Protein AF-0000000078663679 (afdb_homodimer)

Foldseek 3Di:
DAAAEEEEEALWPPDDVNVLLQCLLPVVPNHHYAAYAHDCAQVRLLVRCVVSPHDSCRSDNDLVRNLVVLVPDPRRGQAYEYEDFQACQLVNLLSRLVSLHEYEYEPQNHQALVSLVVSVVSCVVSVHHFFYCLLLCLQLVLVQLQVCLVVQVQHAWAEKEKEWDAAQVQAPQDDDVRVQLQDCVGNHQARQCRPCVLSRQLSRCLNNVWAWWKKQKAFDPDYPPRPHTQWIWMWTATPVGHIYIYTTHHNDPPHHGWIKMWIHHPFWIWIATQVPRQWIWIGGPVGDIDIHGQQDPVGDPRSVVLGDDHTPDDDHSSSSSSSLSVQSSCVSVPHHDPSGHGSVSSSLSNLVRVCRSVCNVVVHGMDTSDD/DAAAEEEEEALWPPDPVNVLLQCLLPVVPNHHYAAYAHDCALVRLLVRCVVSPHDSCRSDNDLVCNLVVLVPDPRRGQAYEYEDFQACQLVNLLSRLVSLHEYEYEPQNHQALVSLVVSVVSCVVSVHHFFYCLLLCLQLVLVQLQVCLVVQVQHAWAEKEKEWDAAQVQAPQDDDVRVQLQDCVGNHQARQCRPCVLSRQLSRCLNNVWAWWKKQKAFDPDYPPRPHTQWIWMWTATPVGHIYIYTTHHNDPPHHGWIKMWIHHPFWIWIATQVPRQWIWIGGPVGDIDIDGQQDPVGDPRSVVLGDDHTPDDDHSSSSSSSLSVQSSCVSVPHHDPSGHGSVSSSLSSLVRVCRSVCNVVVHGMDTSDD

Radius of gyration: 29.5 Å; Cα contacts (8 Å, |Δi|>4): 1845; chains: 2; bounding box: 49×98×61 Å

Structure (mmCIF, N/CA/C/O backbone):
data_AF-0000000078663679-model_v1
#
loop_
_entity.id
_entity.type
_entity.pdbx_description
1 polymer 'Oxidoreductase-like protein'
#
loop_
_atom_site.group_PDB
_atom_site.id
_atom_site.type_symbol
_atom_site.label_atom_id
_atom_site.label_alt_id
_atom_site.label_comp_id
_atom_site.label_asym_id
_atom_site.label_entity_id
_atom_site.label_seq_id
_atom_site.pdbx_PDB_ins_code
_atom_site.Cartn_x
_atom_site.Cartn_y
_atom_site.Cartn_z
_atom_site.occupancy
_atom_site.B_iso_or_equiv
_atom_site.auth_seq_id
_atom_site.auth_comp_id
_atom_site.auth_asym_id
_atom_site.auth_atom_id
_atom_site.pdbx_PDB_model_num
ATOM 1 N N . MET A 1 1 ? 13.672 34.188 28.75 1 79.25 1 MET A N 1
ATOM 2 C CA . MET A 1 1 ? 12.75 34.75 27.781 1 79.25 1 MET A CA 1
ATOM 3 C C . MET A 1 1 ? 11.305 34.469 28.172 1 79.25 1 MET A C 1
ATOM 5 O O . MET A 1 1 ? 11.008 33.406 28.719 1 79.25 1 MET A O 1
ATOM 9 N N . ARG A 1 2 ? 10.383 35.438 28 1 92.25 2 ARG A N 1
ATOM 10 C CA . ARG A 1 2 ? 8.992 35.219 28.391 1 92.25 2 ARG A CA 1
ATOM 11 C C . ARG A 1 2 ? 8.305 34.281 27.422 1 92.25 2 ARG A C 1
ATOM 13 O O . ARG A 1 2 ? 8.734 34.125 26.266 1 92.25 2 ARG A O 1
ATOM 20 N N . ARG A 1 3 ? 7.293 33.688 27.906 1 95.5 3 ARG A N 1
ATOM 21 C CA . ARG A 1 3 ? 6.457 32.875 27.047 1 95.5 3 ARG A CA 1
ATOM 22 C C . ARG A 1 3 ? 5.727 33.719 26.016 1 95.5 3 ARG A C 1
ATOM 24 O O . ARG A 1 3 ? 5.293 34.812 26.328 1 95.5 3 ARG A O 1
ATOM 31 N N . LEU A 1 4 ? 5.668 33.156 24.859 1 98.62 4 LEU A N 1
ATOM 32 C CA . LEU A 1 4 ? 4.82 33.781 23.875 1 98.62 4 LEU A CA 1
ATOM 33 C C . LEU A 1 4 ? 3.346 33.594 24.203 1 98.62 4 LEU A C 1
ATOM 35 O O . LEU A 1 4 ? 2.934 32.531 24.641 1 98.62 4 LEU A O 1
ATOM 39 N N . ARG A 1 5 ? 2.611 34.688 24.078 1 98.75 5 ARG A N 1
ATOM 40 C CA . ARG A 1 5 ? 1.174 34.656 24.328 1 98.75 5 ARG A CA 1
ATOM 41 C C . ARG A 1 5 ? 0.398 34.375 23.047 1 98.75 5 ARG A C 1
ATOM 43 O O . ARG A 1 5 ? 0.484 35.156 22.094 1 98.75 5 ARG A O 1
ATOM 50 N N . MET A 1 6 ? -0.353 33.312 23.047 1 98.81 6 MET A N 1
ATOM 51 C CA . MET A 1 6 ? -1.062 32.844 21.859 1 98.81 6 MET A CA 1
ATOM 52 C C . MET A 1 6 ? -2.551 33.156 21.953 1 98.81 6 MET A C 1
ATOM 54 O O . MET A 1 6 ? -3.162 33 23.016 1 98.81 6 MET A O 1
ATOM 58 N N . GLY A 1 7 ? -3.068 33.75 20.938 1 98.81 7 GLY A N 1
ATOM 59 C CA . GLY A 1 7 ? -4.504 33.719 20.703 1 98.81 7 GLY A CA 1
ATOM 60 C C . GLY A 1 7 ? -4.953 32.625 19.797 1 98.81 7 GLY A C 1
ATOM 61 O O . GLY A 1 7 ? -4.23 32.219 18.875 1 98.81 7 GLY A O 1
ATOM 62 N N . MET A 1 8 ? -6.16 32.125 20 1 98.69 8 MET A N 1
ATOM 63 C CA . MET A 1 8 ? -6.66 31.016 19.188 1 98.69 8 MET A CA 1
ATOM 64 C C . MET A 1 8 ? -8.016 31.359 18.578 1 98.69 8 MET A C 1
ATOM 66 O O . MET A 1 8 ? -8.875 31.938 19.25 1 98.69 8 MET A O 1
ATOM 70 N N . ILE A 1 9 ? -8.156 31.172 17.328 1 98.56 9 ILE A N 1
ATOM 71 C CA . ILE A 1 9 ? -9.43 31.297 16.609 1 98.56 9 ILE A CA 1
ATOM 72 C C . ILE A 1 9 ? -9.984 29.922 16.297 1 98.56 9 ILE A C 1
ATOM 74 O O . ILE A 1 9 ? -9.367 29.141 15.555 1 98.56 9 ILE A O 1
ATOM 78 N N . GLY A 1 10 ? -11.125 29.656 16.797 1 97.25 10 GLY A N 1
ATOM 79 C CA . GLY A 1 10 ? -11.688 28.328 16.734 1 97.25 10 GLY A CA 1
ATOM 80 C C . GLY A 1 10 ? -11.352 27.484 17.953 1 97.25 10 GLY A C 1
ATOM 81 O O . GLY A 1 10 ? -10.938 28.016 18.984 1 97.25 10 GLY A O 1
ATOM 82 N N . GLY A 1 11 ? -11.703 26.141 17.938 1 94.75 11 GLY A N 1
ATOM 83 C CA . GLY A 1 11 ? -11.352 25.219 19 1 94.75 11 GLY A CA 1
ATOM 84 C C . GLY A 1 11 ? -12.367 25.203 20.141 1 94.75 11 GLY A C 1
ATOM 85 O O . GLY A 1 11 ? -12.031 24.859 21.266 1 94.75 11 GLY A O 1
ATOM 86 N N . GLY A 1 12 ? -13.531 25.625 19.891 1 92.88 12 GLY A N 1
ATOM 87 C CA . GLY A 1 12 ? -14.562 25.672 20.906 1 92.88 12 GLY A CA 1
ATOM 88 C C . GLY A 1 12 ? -15.055 24.297 21.312 1 92.88 12 GLY A C 1
ATOM 89 O O . GLY A 1 12 ? -14.43 23.281 20.984 1 92.88 12 GLY A O 1
ATOM 90 N N . PRO A 1 13 ? -16.125 24.297 22.141 1 88.88 13 PRO A N 1
ATOM 91 C CA . PRO A 1 13 ? -16.641 23.031 22.656 1 88.88 13 PRO A CA 1
ATOM 92 C C . PRO A 1 13 ? -16.969 22.031 21.562 1 88.88 13 PRO A C 1
ATOM 94 O O . PRO A 1 13 ? -17.609 22.375 20.562 1 88.88 13 PRO A O 1
ATOM 97 N N . GLY A 1 14 ? -16.453 20.844 21.75 1 85.44 14 GLY A N 1
ATOM 98 C CA . GLY A 1 14 ? -16.719 19.781 20.797 1 85.44 14 GLY A CA 1
ATOM 99 C C . GLY A 1 14 ? -15.641 19.641 19.75 1 85.44 14 GLY A C 1
ATOM 100 O O . GLY A 1 14 ? -15.602 18.641 19.031 1 85.44 14 GLY A O 1
ATOM 101 N N . ALA A 1 15 ? -14.828 20.625 19.672 1 87.88 15 ALA A N 1
ATOM 102 C CA . ALA A 1 15 ? -13.75 20.547 18.688 1 87.88 15 ALA A CA 1
ATOM 103 C C . ALA A 1 15 ? -12.656 19.594 19.141 1 87.88 15 ALA A C 1
ATOM 105 O O . ALA A 1 15 ? -12.258 19.594 20.312 1 87.88 15 ALA A O 1
ATOM 106 N N . PHE A 1 16 ? -12.25 18.75 18.25 1 87 16 PHE A N 1
ATOM 107 C CA . PHE A 1 16 ? -11.148 17.828 18.516 1 87 16 PHE A CA 1
ATOM 108 C C . PHE A 1 16 ? -9.812 18.562 18.422 1 87 16 PHE A C 1
ATOM 110 O O . PHE A 1 16 ? -8.945 18.391 19.281 1 87 16 PHE A O 1
ATOM 117 N N . ILE A 1 17 ? -9.68 19.359 17.469 1 92.69 17 ILE A N 1
ATOM 118 C CA . ILE A 1 17 ? -8.367 19.859 17.078 1 92.69 17 ILE A CA 1
ATOM 119 C C . ILE A 1 17 ? -7.961 21.016 18 1 92.69 17 ILE A C 1
ATOM 121 O O . ILE A 1 17 ? -6.77 21.266 18.203 1 92.69 17 ILE A O 1
ATOM 125 N N . GLY A 1 18 ? -8.922 21.797 18.547 1 94.19 18 GLY A N 1
ATOM 126 C CA . GLY A 1 18 ? -8.609 22.906 19.438 1 94.19 18 GLY A CA 1
ATOM 127 C C . GLY A 1 18 ? -7.73 22.5 20.609 1 94.19 18 GLY A C 1
ATOM 128 O O . GLY A 1 18 ? -6.602 22.969 20.75 1 94.19 18 GLY A O 1
ATOM 129 N N . PRO A 1 19 ? -8.242 21.562 21.422 1 94.31 19 PRO A N 1
ATOM 130 C CA . PRO A 1 19 ? -7.434 21.062 22.531 1 94.31 19 PRO A CA 1
ATOM 131 C C . PRO A 1 19 ? -6.078 20.516 22.078 1 94.31 19 PRO A C 1
ATOM 133 O O . PRO A 1 19 ? -5.074 20.688 22.766 1 94.31 19 PRO A O 1
ATOM 136 N N . VAL A 1 20 ? -6.02 19.844 20.938 1 95.94 20 VAL A N 1
ATOM 137 C CA . VAL A 1 20 ? -4.77 19.281 20.438 1 95.94 20 VAL A CA 1
ATOM 138 C C . VAL A 1 20 ? -3.75 20.406 20.234 1 95.94 20 VAL A C 1
ATOM 140 O O . VAL A 1 20 ? -2.602 20.297 20.656 1 95.94 20 VAL A O 1
ATOM 143 N N . HIS A 1 21 ? -4.199 21.469 19.562 1 97.56 21 HIS A N 1
ATOM 144 C CA . HIS A 1 21 ? -3.312 22.609 19.328 1 97.56 21 HIS A CA 1
ATOM 145 C C . HIS A 1 21 ? -2.908 23.266 20.641 1 97.56 21 HIS A C 1
ATOM 147 O O . HIS A 1 21 ? -1.757 23.672 20.812 1 97.56 21 HIS A O 1
ATOM 153 N N . ARG A 1 22 ? -3.791 23.391 21.578 1 96.94 22 ARG A N 1
ATOM 154 C CA . ARG A 1 22 ? -3.471 23.969 22.891 1 96.94 22 ARG A CA 1
ATOM 155 C C . ARG A 1 22 ? -2.428 23.125 23.609 1 96.94 22 ARG A C 1
ATOM 157 O O . ARG A 1 22 ? -1.418 23.656 24.094 1 96.94 22 ARG A O 1
ATOM 164 N N . PHE A 1 23 ? -2.699 21.781 23.719 1 96.25 23 PHE A N 1
ATOM 165 C CA . PHE A 1 23 ? -1.737 20.875 24.344 1 96.25 23 PHE A CA 1
ATOM 166 C C . PHE A 1 23 ? -0.349 21.062 23.75 1 96.25 23 PHE A C 1
ATOM 168 O O . PHE A 1 23 ? 0.631 21.234 24.484 1 96.25 23 PHE A O 1
ATOM 175 N N . ALA A 1 24 ? -0.353 21.062 22.469 1 97.5 24 ALA A N 1
ATOM 176 C CA . ALA A 1 24 ? 0.906 21.109 21.734 1 97.5 24 ALA A CA 1
ATOM 177 C C . ALA A 1 24 ? 1.633 22.438 21.969 1 97.5 24 ALA A C 1
ATOM 179 O O . ALA A 1 24 ? 2.834 22.453 22.25 1 97.5 24 ALA A O 1
ATOM 180 N N . ALA A 1 25 ? 0.908 23.5 21.875 1 98 25 ALA A N 1
ATOM 181 C CA . ALA A 1 25 ? 1.492 24.828 22.031 1 98 25 ALA A CA 1
ATOM 182 C C . ALA A 1 25 ? 2.113 25 23.406 1 98 25 ALA A C 1
ATOM 184 O O . ALA A 1 25 ? 3.145 25.672 23.547 1 98 25 ALA A O 1
ATOM 185 N N . GLU A 1 26 ? 1.559 24.375 24.391 1 98 26 GLU A N 1
ATOM 186 C CA . GLU A 1 26 ? 1.964 24.656 25.766 1 98 26 GLU A CA 1
ATOM 187 C C . GLU A 1 26 ? 2.922 23.594 26.281 1 98 26 GLU A C 1
ATOM 189 O O . GLU A 1 26 ? 3.475 23.719 27.375 1 98 26 GLU A O 1
ATOM 194 N N . LEU A 1 27 ? 3.117 22.609 25.5 1 96.94 27 LEU A N 1
ATOM 195 C CA . LEU A 1 27 ? 3.836 21.438 25.969 1 96.94 27 LEU A CA 1
ATOM 196 C C . LEU A 1 27 ? 5.23 21.812 26.469 1 96.94 27 LEU A C 1
ATOM 198 O O . LEU A 1 27 ? 5.684 21.312 27.5 1 96.94 27 LEU A O 1
ATOM 202 N N . ASP A 1 28 ? 5.918 22.688 25.797 1 96.38 28 ASP A N 1
ATOM 203 C CA . ASP A 1 28 ? 7.309 23 26.094 1 96.38 28 ASP A CA 1
ATOM 204 C C . ASP A 1 28 ? 7.406 24.266 26.938 1 96.38 28 ASP A C 1
ATOM 206 O O . ASP A 1 28 ? 8.5 24.797 27.156 1 96.38 28 ASP A O 1
ATOM 210 N N . ARG A 1 29 ? 6.34 24.844 27.312 1 96.19 29 ARG A N 1
ATOM 211 C CA . ARG A 1 29 ? 6.215 26.016 28.172 1 96.19 29 ARG A CA 1
ATOM 212 C C . ARG A 1 29 ? 6.84 27.234 27.5 1 96.19 29 ARG A C 1
ATOM 214 O O . ARG A 1 29 ? 7.34 28.141 28.188 1 96.19 29 ARG A O 1
ATOM 221 N N . GLU A 1 30 ? 6.902 27.234 26.188 1 96 30 GLU A N 1
ATOM 222 C CA . GLU A 1 30 ? 7.355 28.406 25.422 1 96 30 GLU A CA 1
ATOM 223 C C . GLU A 1 30 ? 6.18 29.281 25.016 1 96 30 GLU A C 1
ATOM 225 O O . GLU A 1 30 ? 6.367 30.453 24.688 1 96 30 GLU A O 1
ATOM 230 N N . ILE A 1 31 ? 5.059 28.719 24.969 1 98.5 31 ILE A N 1
ATOM 231 C CA . ILE A 1 31 ? 3.838 29.375 24.516 1 98.5 31 ILE A CA 1
ATOM 232 C C . ILE A 1 31 ? 2.73 29.188 25.547 1 98.5 31 ILE A C 1
ATOM 234 O O . ILE A 1 31 ? 2.648 28.125 26.188 1 98.5 31 ILE A O 1
ATOM 238 N N . GLU A 1 32 ? 1.946 30.109 25.719 1 98.19 32 GLU A N 1
ATOM 239 C CA . GLU A 1 32 ? 0.753 30 26.562 1 98.19 32 GLU A CA 1
ATOM 240 C C . GLU A 1 32 ? -0.474 30.562 25.844 1 98.19 32 GLU A C 1
ATOM 242 O O . GLU A 1 32 ? -0.422 31.656 25.281 1 98.19 32 GLU A O 1
ATOM 247 N N . LEU A 1 33 ? -1.533 29.812 25.859 1 98.56 33 LEU A N 1
ATOM 248 C CA . LEU A 1 33 ? -2.809 30.312 25.359 1 98.56 33 LEU A CA 1
ATOM 249 C C . LEU A 1 33 ? -3.416 31.312 26.344 1 98.56 33 LEU A C 1
ATOM 251 O O . LEU A 1 33 ? -3.688 30.969 27.5 1 98.56 33 LEU A O 1
ATOM 255 N N . VAL A 1 34 ? -3.713 32.562 25.875 1 98.56 34 VAL A N 1
ATOM 256 C CA . VAL A 1 34 ? -4.164 33.531 26.859 1 98.56 34 VAL A CA 1
ATOM 257 C C . VAL A 1 34 ? -5.477 34.156 26.391 1 98.56 34 VAL A C 1
ATOM 259 O O . VAL A 1 34 ? -6.168 34.812 27.172 1 98.56 34 VAL A O 1
ATOM 262 N N . ALA A 1 35 ? -5.816 34 25.094 1 98.75 35 ALA A N 1
ATOM 263 C CA . ALA A 1 35 ? -7 34.656 24.531 1 98.75 35 ALA A CA 1
ATOM 264 C C . ALA A 1 35 ? -7.555 33.844 23.359 1 98.75 35 ALA A C 1
ATOM 266 O O . ALA A 1 35 ? -6.867 33 22.797 1 98.75 35 ALA A O 1
ATOM 267 N N . GLY A 1 36 ? -8.82 34.188 22.953 1 98.5 36 GLY A N 1
ATOM 268 C CA . GLY A 1 36 ? -9.312 33.531 21.766 1 98.5 36 GLY A CA 1
ATOM 269 C C . GLY A 1 36 ? -10.734 33.938 21.406 1 98.5 36 GLY A C 1
ATOM 270 O O . GLY A 1 36 ? -11.414 34.625 22.188 1 98.5 36 GLY A O 1
ATOM 271 N N . VAL A 1 37 ? -11.117 33.688 20.203 1 98.56 37 VAL A N 1
ATOM 272 C CA . VAL A 1 37 ? -12.477 33.562 19.688 1 98.56 37 VAL A CA 1
ATOM 273 C C . VAL A 1 37 ? -12.75 32.125 19.328 1 98.56 37 VAL A C 1
ATOM 275 O O . VAL A 1 37 ? -12.516 31.688 18.188 1 98.56 37 VAL A O 1
ATOM 278 N N . PHE A 1 38 ? -13.328 31.422 20.234 1 97.75 38 PHE A N 1
ATOM 279 C CA . PHE A 1 38 ? -13.336 29.953 20.156 1 97.75 38 PHE A CA 1
ATOM 280 C C . PHE A 1 38 ? -14.555 29.469 19.375 1 97.75 38 PHE A C 1
ATOM 282 O O . PHE A 1 38 ? -14.617 28.297 19 1 97.75 38 PHE A O 1
ATOM 289 N N . SER A 1 39 ? -15.531 30.344 19.234 1 95.44 39 SER A N 1
ATOM 290 C CA . SER A 1 39 ? -16.75 30.062 18.484 1 95.44 39 SER A CA 1
ATOM 291 C C . SER A 1 39 ? -17.375 31.344 17.938 1 95.44 39 SER A C 1
ATOM 293 O O . SER A 1 39 ? -17.078 32.438 18.422 1 95.44 39 SER A O 1
ATOM 295 N N . SER A 1 40 ? -18.156 31.141 16.875 1 92.5 40 SER A N 1
ATOM 296 C CA . SER A 1 40 ? -18.922 32.281 16.359 1 92.5 40 SER A CA 1
ATOM 297 C C . SER A 1 40 ? -20.031 32.688 17.328 1 92.5 40 SER A C 1
ATOM 299 O O . SER A 1 40 ? -20.531 33.812 17.266 1 92.5 40 SER A O 1
ATOM 301 N N . ASP A 1 41 ? -20.422 31.75 18.141 1 95.31 41 ASP A N 1
ATOM 302 C CA . ASP A 1 41 ? -21.375 32.031 19.203 1 95.31 41 ASP A CA 1
ATOM 303 C C . ASP A 1 41 ? -20.672 32.531 20.469 1 95.31 41 ASP A C 1
ATOM 305 O O . ASP A 1 41 ? -19.828 31.812 21.031 1 95.31 41 ASP A O 1
ATOM 309 N N . ALA A 1 42 ? -21.078 33.688 20.938 1 96.19 42 ALA A N 1
ATOM 310 C CA . ALA A 1 42 ? -20.375 34.312 22.047 1 96.19 42 ALA A CA 1
ATOM 311 C C . ALA A 1 42 ? -20.438 33.469 23.297 1 96.19 42 ALA A C 1
ATOM 313 O O . ALA A 1 42 ? -19.469 33.406 24.062 1 96.19 42 ALA A O 1
ATOM 314 N N . GLY A 1 43 ? -21.625 32.938 23.531 1 96.62 43 GLY A N 1
ATOM 315 C CA . GLY A 1 43 ? -21.75 32.094 24.688 1 96.62 43 GLY A CA 1
ATOM 316 C C . GLY A 1 43 ? -20.859 30.859 24.641 1 96.62 43 GLY A C 1
ATOM 317 O O . GLY A 1 43 ? -20.234 30.5 25.641 1 96.62 43 GLY A O 1
ATOM 318 N N . ARG A 1 44 ? -20.781 30.266 23.547 1 95.19 44 ARG A N 1
ATOM 319 C CA . ARG A 1 44 ? -19.922 29.094 23.344 1 95.19 44 ARG A CA 1
ATOM 320 C C . ARG A 1 44 ? -18.453 29.484 23.453 1 95.19 44 ARG A C 1
ATOM 322 O O . ARG A 1 44 ? -17.641 28.703 23.953 1 95.19 44 ARG A O 1
ATOM 329 N N . SER A 1 45 ? -18.125 30.625 22.906 1 97.12 45 SER A N 1
ATOM 330 C CA . SER A 1 45 ? -16.75 31.109 23.031 1 97.12 45 SER A CA 1
ATOM 331 C C . SER A 1 45 ? -16.359 31.297 24.5 1 97.12 45 SER A C 1
ATOM 333 O O . SER A 1 45 ? -15.258 30.922 24.906 1 97.12 45 SER A O 1
ATOM 335 N N . ALA A 1 46 ? -17.25 31.859 25.25 1 97.25 46 ALA A N 1
ATOM 336 C CA . ALA A 1 46 ? -17.016 32.062 26.688 1 97.25 46 ALA A CA 1
ATOM 337 C C . ALA A 1 46 ? -16.828 30.719 27.391 1 97.25 46 ALA A C 1
ATOM 339 O O . ALA A 1 46 ? -15.953 30.578 28.25 1 97.25 46 ALA A O 1
ATOM 340 N N . ALA A 1 47 ? -17.656 29.828 27.062 1 96.69 47 ALA A N 1
ATOM 341 C CA . ALA A 1 47 ? -17.578 28.5 27.656 1 96.69 47 ALA A CA 1
ATOM 342 C C . ALA A 1 47 ? -16.25 27.844 27.344 1 96.69 47 ALA A C 1
ATOM 344 O O . ALA A 1 47 ? -15.664 27.172 28.203 1 96.69 47 ALA A O 1
ATOM 345 N N . ALA A 1 48 ? -15.828 28.016 26.125 1 96.06 48 ALA A N 1
ATOM 346 C CA . ALA A 1 48 ? -14.531 27.469 25.734 1 96.06 48 ALA A CA 1
ATOM 347 C C . ALA A 1 48 ? -13.398 28.109 26.531 1 96.06 48 ALA A C 1
ATOM 349 O O . ALA A 1 48 ? -12.469 27.422 26.969 1 96.06 48 ALA A O 1
ATOM 350 N N . GLY A 1 49 ? -13.477 29.406 26.672 1 96.75 49 GLY A N 1
ATOM 351 C CA . GLY A 1 49 ? -12.484 30.094 27.484 1 96.75 49 GLY A CA 1
ATOM 352 C C . GLY A 1 49 ? -12.383 29.547 28.906 1 96.75 49 GLY A C 1
ATOM 353 O O . GLY A 1 49 ? -11.289 29.391 29.438 1 96.75 49 GLY A O 1
ATOM 354 N N . GLU A 1 50 ? -13.5 29.266 29.484 1 96.44 50 GLU A N 1
ATOM 355 C CA . GLU A 1 50 ? -13.531 28.672 30.812 1 96.44 50 GLU A CA 1
ATOM 356 C C . GLU A 1 50 ? -12.852 27.297 30.828 1 96.44 50 GLU A C 1
ATOM 358 O O . GLU A 1 50 ? -12.094 26.984 31.734 1 96.44 50 GLU A O 1
ATOM 363 N N . SER A 1 51 ? -13.188 26.578 29.859 1 95.38 51 SER A N 1
ATOM 364 C CA . SER A 1 51 ? -12.617 25.234 29.766 1 95.38 51 SER A CA 1
ATOM 365 C C . SER A 1 51 ? -11.109 25.281 29.578 1 95.38 51 SER A C 1
ATOM 367 O O . SER A 1 51 ? -10.391 24.406 30.047 1 95.38 51 SER A O 1
ATOM 369 N N . TYR A 1 52 ? -10.633 26.281 28.844 1 96.5 52 TYR A N 1
ATOM 370 C CA . TYR A 1 52 ? -9.203 26.453 28.609 1 96.5 52 TYR A CA 1
ATOM 371 C C . TYR A 1 52 ? -8.547 27.156 29.797 1 96.5 52 TYR A C 1
ATOM 373 O O . TYR A 1 52 ? -7.324 27.328 29.828 1 96.5 52 TYR A O 1
ATOM 381 N N . ARG A 1 53 ? -9.367 27.625 30.75 1 96.44 53 ARG A N 1
ATOM 382 C CA . ARG A 1 53 ? -8.922 28.266 31.984 1 96.44 53 ARG A CA 1
ATOM 383 C C . ARG A 1 53 ? -8.125 29.531 31.688 1 96.44 53 ARG A C 1
ATOM 385 O O . ARG A 1 53 ? -7.074 29.766 32.281 1 96.44 53 ARG A O 1
ATOM 392 N N . ILE A 1 54 ? -8.586 30.297 30.75 1 96.75 54 ILE A N 1
ATOM 393 C CA . ILE A 1 54 ? -7.984 31.594 30.516 1 96.75 54 ILE A CA 1
ATOM 394 C C . ILE A 1 54 ? -8.859 32.688 31.141 1 96.75 54 ILE A C 1
ATOM 396 O O . ILE A 1 54 ? -9.961 32.406 31.609 1 96.75 54 ILE A O 1
ATOM 400 N N . ASP A 1 55 ? -8.336 33.875 31.297 1 97.25 55 ASP A N 1
ATOM 401 C CA . ASP A 1 55 ? -9.109 35.031 31.781 1 97.25 55 ASP A CA 1
ATOM 402 C C . ASP A 1 55 ? -10.391 35.188 30.984 1 97.25 55 ASP A C 1
ATOM 404 O O . ASP A 1 55 ? -10.359 35.312 29.75 1 97.25 55 ASP A O 1
ATOM 408 N N . SER A 1 56 ? -11.508 35.219 31.641 1 96.88 56 SER A N 1
ATOM 409 C CA . SER A 1 56 ? -12.812 35.312 30.984 1 96.88 56 SER A CA 1
ATOM 410 C C . SER A 1 56 ? -12.914 36.531 30.109 1 96.88 56 SER A C 1
ATOM 412 O O . SER A 1 56 ? -13.625 36.531 29.094 1 96.88 56 SER A O 1
ATOM 414 N N . ALA A 1 57 ? -12.195 37.562 30.453 1 97.12 57 ALA A N 1
ATOM 415 C CA . ALA A 1 57 ? -12.227 38.781 29.672 1 97.12 57 ALA A CA 1
ATOM 416 C C . ALA A 1 57 ? -11.516 38.625 28.328 1 97.12 57 ALA A C 1
ATOM 418 O O . ALA A 1 57 ? -11.648 39.469 27.438 1 97.12 57 ALA A O 1
ATOM 419 N N . ARG A 1 58 ? -10.812 37.5 28.172 1 98.31 58 ARG A N 1
ATOM 420 C CA . ARG A 1 58 ? -10.008 37.312 26.969 1 98.31 58 ARG A CA 1
ATOM 421 C C . ARG A 1 58 ? -10.594 36.188 26.094 1 98.31 58 ARG A C 1
ATOM 423 O O . ARG A 1 58 ? -9.953 35.75 25.125 1 98.31 58 ARG A O 1
ATOM 430 N N . ALA A 1 59 ? -11.766 35.688 26.547 1 98.31 59 ALA A N 1
ATOM 431 C CA . ALA A 1 59 ? -12.617 34.906 25.656 1 98.31 59 ALA A CA 1
ATOM 432 C C . ALA A 1 59 ? -13.57 35.812 24.875 1 98.31 59 ALA A C 1
ATOM 434 O O . ALA A 1 59 ? -14.688 36.062 25.344 1 98.31 59 ALA A O 1
ATOM 435 N N . TYR A 1 60 ? -13.234 36.156 23.719 1 98.56 60 TYR A N 1
ATOM 436 C CA . TYR A 1 60 ? -13.875 37.25 23 1 98.56 60 TYR A CA 1
ATOM 437 C C . TYR A 1 60 ? -15.047 36.719 22.156 1 98.56 60 TYR A C 1
ATOM 439 O O . TYR A 1 60 ? -15.055 35.562 21.734 1 98.56 60 TYR A O 1
ATOM 447 N N . PRO A 1 61 ? -16 37.562 21.891 1 97.88 61 PRO A N 1
ATOM 448 C CA . PRO A 1 61 ? -17.172 37.188 21.094 1 97.88 61 PRO A CA 1
ATOM 449 C C . PRO A 1 61 ? -16.922 37.281 19.594 1 97.88 61 PRO A C 1
ATOM 451 O O . PRO A 1 61 ? -17.703 36.75 18.797 1 97.88 61 PRO A O 1
ATOM 454 N N . SER A 1 62 ? -15.898 38.031 19.219 1 97.88 62 SER A N 1
ATOM 455 C CA . SER A 1 62 ? -15.609 38.219 17.797 1 97.88 62 SER A CA 1
ATOM 456 C C . SER A 1 62 ? -14.125 38.5 17.578 1 97.88 62 SER A C 1
ATOM 458 O O . SER A 1 62 ? -13.406 38.844 18.516 1 97.88 62 SER A O 1
ATOM 460 N N . LEU A 1 63 ? -13.711 38.375 16.281 1 98.31 63 LEU A N 1
ATOM 461 C CA . LEU A 1 63 ? -12.32 38.656 15.914 1 98.31 63 LEU A CA 1
ATOM 462 C C . LEU A 1 63 ? -11.984 40.125 16.156 1 98.31 63 LEU A C 1
ATOM 464 O O . LEU A 1 63 ? -10.914 40.438 16.672 1 98.31 63 LEU A O 1
ATOM 468 N N . GLU A 1 64 ? -12.906 40.969 15.781 1 97.62 64 GLU A N 1
ATOM 469 C CA . GLU A 1 64 ? -12.703 42.406 15.969 1 97.62 64 GLU A CA 1
ATOM 470 C C . GLU A 1 64 ? -12.477 42.75 17.438 1 97.62 64 GLU A C 1
ATOM 472 O O . GLU A 1 64 ? -11.547 43.469 17.781 1 97.62 64 GLU A O 1
ATOM 477 N N . ALA A 1 65 ? -13.312 42.156 18.25 1 98.31 65 ALA A N 1
ATOM 478 C CA . ALA A 1 65 ? -13.195 42.375 19.688 1 98.31 65 ALA A CA 1
ATOM 479 C C . ALA A 1 65 ? -11.852 41.875 20.219 1 98.31 65 ALA A C 1
ATO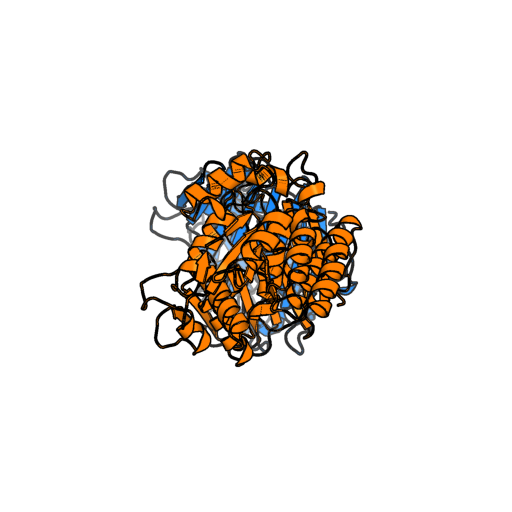M 481 O O . ALA A 1 65 ? -11.227 42.531 21.062 1 98.31 65 ALA A O 1
ATOM 482 N N . MET A 1 66 ? -11.414 40.719 19.797 1 98.62 66 MET A N 1
ATOM 483 C CA . MET A 1 66 ? -10.164 40.125 20.266 1 98.62 66 MET A CA 1
ATOM 484 C C . MET A 1 66 ? -8.977 41 19.891 1 98.62 66 MET A C 1
ATOM 486 O O . MET A 1 66 ? -8.125 41.312 20.719 1 98.62 66 MET A O 1
ATOM 490 N N . PHE A 1 67 ? -8.914 41.438 18.609 1 98.5 67 PHE A N 1
ATOM 491 C CA . PHE A 1 67 ? -7.738 42.156 18.156 1 98.5 67 PHE A CA 1
ATOM 492 C C . PHE A 1 67 ? -7.695 43.562 18.75 1 98.5 67 PHE A C 1
ATOM 494 O O . PHE A 1 67 ? -6.625 44.062 19.109 1 98.5 67 PHE A O 1
ATOM 501 N N . ALA A 1 68 ? -8.906 44.219 18.922 1 98.12 68 ALA A N 1
ATOM 502 C CA . ALA A 1 68 ? -8.961 45.5 19.594 1 98.12 68 ALA A CA 1
ATOM 503 C C . ALA A 1 68 ? -8.578 45.344 21.078 1 98.12 68 ALA A C 1
ATOM 505 O O . ALA A 1 68 ? -7.805 46.156 21.594 1 98.12 68 ALA A O 1
ATOM 506 N N . GLY A 1 69 ? -9.188 44.375 21.703 1 98.19 69 GLY A N 1
ATOM 507 C CA . GLY A 1 69 ? -8.914 44.125 23.109 1 98.19 69 GLY A CA 1
ATOM 508 C C . GLY A 1 69 ? -7.461 43.812 23.391 1 98.19 69 GLY A C 1
ATOM 509 O O . GLY A 1 69 ? -6.871 44.375 24.328 1 98.19 69 GLY A O 1
ATOM 510 N N . GLU A 1 70 ? -6.914 42.906 22.672 1 98.44 70 GLU A N 1
ATOM 511 C CA . GLU A 1 70 ? -5.543 42.469 22.922 1 98.44 70 GLU A CA 1
ATOM 512 C C . GLU A 1 70 ? -4.539 43.562 22.562 1 98.44 70 GLU A C 1
ATOM 514 O O . GLU A 1 70 ? -3.49 43.688 23.203 1 98.44 70 GLU A O 1
ATOM 519 N N . ALA A 1 71 ? -4.84 44.406 21.5 1 97.56 71 ALA A N 1
ATOM 520 C CA . ALA A 1 71 ? -3.971 45.531 21.109 1 97.56 71 ALA A CA 1
ATOM 521 C C . ALA A 1 71 ? -3.881 46.562 22.219 1 97.56 71 ALA A C 1
ATOM 523 O O . ALA A 1 71 ? -2.873 47.25 22.344 1 97.56 71 ALA A O 1
ATOM 524 N N . ALA A 1 72 ? -4.914 46.625 23.016 1 97.62 72 ALA A N 1
ATOM 525 C CA . ALA A 1 72 ? -5.004 47.625 24.062 1 97.62 72 ALA A CA 1
ATOM 526 C C . ALA A 1 72 ? -4.316 47.156 25.344 1 97.62 72 ALA A C 1
ATOM 528 O O . ALA A 1 72 ? -4.164 47.938 26.297 1 97.62 72 ALA A O 1
ATOM 529 N N . ARG A 1 73 ? -3.877 45.969 25.328 1 97.25 73 ARG A N 1
ATOM 530 C CA . ARG A 1 73 ? -3.266 45.406 26.516 1 97.25 73 ARG A CA 1
ATOM 531 C C . ARG A 1 73 ? -1.744 45.5 26.453 1 97.25 73 ARG A C 1
ATOM 533 O O . ARG A 1 73 ? -1.15 45.344 25.391 1 97.25 73 ARG A O 1
ATOM 540 N N . ASP A 1 74 ? -1.136 45.688 27.656 1 96.62 74 ASP A N 1
ATOM 541 C CA . ASP A 1 74 ? 0.319 45.625 27.75 1 96.62 74 ASP A CA 1
ATOM 542 C C . ASP A 1 74 ? 0.817 44.188 27.578 1 96.62 74 ASP A C 1
ATOM 544 O O . ASP A 1 74 ? 1.939 43.969 27.125 1 96.62 74 ASP A O 1
ATOM 548 N N . ASP A 1 75 ? 0.006 43.25 27.922 1 97.56 75 ASP A N 1
ATOM 549 C CA . ASP A 1 75 ? 0.345 41.844 27.828 1 97.56 75 ASP A CA 1
ATOM 550 C C . ASP A 1 75 ? -0.474 41.156 26.734 1 97.56 75 ASP A C 1
ATOM 552 O O . ASP A 1 75 ? -0.949 40.031 26.938 1 97.56 75 ASP A O 1
ATOM 556 N N . GLY A 1 76 ? -0.713 41.812 25.625 1 98.12 76 GLY A N 1
ATOM 557 C CA . GLY A 1 76 ? -1.479 41.281 24.516 1 98.12 76 GLY A CA 1
ATOM 558 C C . GLY A 1 76 ? -0.835 40.062 23.875 1 98.12 76 GLY A C 1
ATOM 559 O O . GLY A 1 76 ? 0.281 39.688 24.25 1 98.12 76 GLY A O 1
ATOM 560 N N . ILE A 1 77 ? -1.518 39.5 22.984 1 98.75 77 ILE A N 1
ATOM 561 C CA . ILE A 1 77 ? -1.058 38.281 22.344 1 98.75 77 ILE A CA 1
ATOM 562 C C . ILE A 1 77 ? 0.1 38.594 21.406 1 98.75 77 ILE A C 1
ATOM 564 O O . ILE A 1 77 ? 0.231 39.719 20.922 1 98.75 77 ILE A O 1
ATOM 568 N N . ASP A 1 78 ? 0.927 37.562 21.156 1 98.56 78 ASP A N 1
ATOM 569 C CA . ASP A 1 78 ? 2.082 37.688 20.281 1 98.56 78 ASP A CA 1
ATOM 570 C C . ASP A 1 78 ? 1.783 37.094 18.906 1 98.56 78 ASP A C 1
ATOM 572 O O . ASP A 1 78 ? 2.4 37.469 17.906 1 98.56 78 ASP A O 1
ATOM 576 N N . PHE A 1 79 ? 0.911 36.125 18.812 1 98.75 79 PHE A N 1
ATOM 577 C CA . PHE A 1 79 ? 0.53 35.469 17.547 1 98.75 79 PHE A CA 1
ATOM 578 C C . PHE A 1 79 ? -0.806 34.75 17.688 1 98.75 79 PHE A C 1
ATOM 580 O O . PHE A 1 79 ? -1.376 34.719 18.781 1 98.75 79 PHE A O 1
ATOM 587 N N . VAL A 1 80 ? -1.316 34.281 16.516 1 98.75 80 VAL A N 1
ATOM 588 C CA . VAL A 1 80 ? -2.639 33.656 16.5 1 98.75 80 VAL A CA 1
ATOM 589 C C . VAL A 1 80 ? -2.555 32.25 15.875 1 98.75 80 VAL A C 1
ATOM 591 O O . VAL A 1 80 ? -1.859 32.062 14.875 1 98.75 80 VAL A O 1
ATOM 594 N N . SER A 1 81 ? -3.189 31.297 16.516 1 98.75 81 SER A N 1
ATOM 595 C CA . SER A 1 81 ? -3.439 29.969 15.945 1 98.75 81 SER A CA 1
ATOM 596 C C . SER A 1 81 ? -4.863 29.859 15.414 1 98.75 81 SER A C 1
ATOM 598 O O . SER A 1 81 ? -5.816 30.266 16.078 1 98.75 81 SER A O 1
ATOM 600 N N . ILE A 1 82 ? -4.969 29.391 14.195 1 98.69 82 ILE A N 1
ATOM 601 C CA . ILE A 1 82 ? -6.281 29.234 13.578 1 98.69 82 ILE A CA 1
ATOM 602 C C . ILE A 1 82 ? -6.617 27.75 13.461 1 98.69 82 ILE A C 1
ATOM 604 O O . ILE A 1 82 ? -5.949 27 12.734 1 98.69 82 ILE A O 1
ATOM 608 N N . VAL A 1 83 ? -7.691 27.266 14.125 1 97.75 83 VAL A N 1
ATOM 609 C CA . VAL A 1 83 ? -8.062 25.859 14.172 1 97.75 83 VAL A CA 1
ATOM 610 C C . VAL A 1 83 ? -9.555 25.703 13.875 1 97.75 83 VAL A C 1
ATOM 612 O O . VAL A 1 83 ? -10.25 24.953 14.562 1 97.75 83 VAL A O 1
ATOM 615 N N . THR A 1 84 ? -10.078 26.438 12.922 1 94.25 84 THR A N 1
ATOM 616 C CA . THR A 1 84 ? -11.461 26.453 12.461 1 94.25 84 THR A CA 1
ATOM 617 C C . THR A 1 84 ? -11.648 25.469 11.312 1 94.25 84 THR A C 1
ATOM 619 O O . THR A 1 84 ? -10.68 24.906 10.805 1 94.25 84 THR A O 1
ATOM 622 N N . PRO A 1 85 ? -12.906 25.25 10.922 1 91.06 85 PRO A N 1
ATOM 623 C CA . PRO A 1 85 ? -13.117 24.562 9.641 1 91.06 85 PRO A CA 1
ATOM 624 C C . PRO A 1 85 ? -12.508 25.328 8.469 1 91.06 85 PRO A C 1
ATOM 626 O O . PRO A 1 85 ? -12.211 26.516 8.578 1 91.06 85 PRO A O 1
ATOM 629 N N . ASN A 1 86 ? -12.398 24.609 7.309 1 92.25 86 ASN A N 1
ATOM 630 C CA . ASN A 1 86 ? -11.57 25.062 6.195 1 92.25 86 ASN A CA 1
ATOM 631 C C . ASN A 1 86 ? -12.039 26.406 5.664 1 92.25 86 ASN A C 1
ATOM 633 O O . ASN A 1 86 ? -11.219 27.266 5.34 1 92.25 86 ASN A O 1
ATOM 637 N N . HIS A 1 87 ? -13.32 26.625 5.617 1 91.38 87 HIS A N 1
ATOM 638 C CA . HIS A 1 87 ? -13.883 27.797 4.969 1 91.38 87 HIS A CA 1
ATOM 639 C C . HIS A 1 87 ? -13.555 29.062 5.758 1 91.38 87 HIS A C 1
ATOM 641 O O . HIS A 1 87 ? -13.648 30.172 5.227 1 91.38 87 HIS A O 1
ATOM 647 N N . ASN A 1 88 ? -13.133 28.922 6.988 1 94.5 88 ASN A N 1
ATOM 648 C CA . ASN A 1 88 ? -12.891 30.078 7.844 1 94.5 88 ASN A CA 1
ATOM 649 C C . ASN A 1 88 ? -11.398 30.391 7.953 1 94.5 88 ASN A C 1
ATOM 651 O O . ASN A 1 88 ? -11.008 31.344 8.625 1 94.5 88 ASN A O 1
ATOM 655 N N . HIS A 1 89 ? -10.547 29.625 7.301 1 96.75 89 HIS A N 1
ATOM 656 C CA . HIS A 1 89 ? -9.109 29.859 7.387 1 96.75 89 HIS A CA 1
ATOM 657 C C . HIS A 1 89 ? -8.734 31.203 6.789 1 96.75 89 HIS A C 1
ATOM 659 O O . HIS A 1 89 ? -8.031 32 7.43 1 96.75 89 HIS A O 1
ATOM 665 N N . LEU A 1 90 ? -9.234 31.484 5.617 1 97.56 90 LEU A N 1
ATOM 666 C CA . LEU A 1 90 ? -8.859 32.719 4.941 1 97.56 90 LEU A CA 1
ATOM 667 C C . LEU A 1 90 ? -9.375 33.938 5.703 1 97.56 90 LEU A C 1
ATOM 669 O O . LEU A 1 90 ? -8.602 34.844 6.043 1 97.56 90 LEU A O 1
ATOM 673 N N . PRO A 1 91 ? -10.695 34 6.02 1 97.69 91 PRO A N 1
ATOM 674 C CA . PRO A 1 91 ? -11.156 35.188 6.746 1 97.69 91 PRO A CA 1
ATOM 675 C C . PRO A 1 91 ? -10.445 35.375 8.078 1 97.69 91 PRO A C 1
ATOM 677 O O . PRO A 1 91 ? -10.109 36.5 8.445 1 97.69 91 PRO A O 1
ATOM 680 N N . SER A 1 92 ? -10.188 34.344 8.805 1 98.31 92 SER A N 1
ATOM 681 C CA . SER A 1 92 ? -9.508 34.438 10.094 1 98.31 92 SER A CA 1
ATOM 682 C C . SER A 1 92 ? -8.062 34.906 9.93 1 98.31 92 SER A C 1
ATOM 684 O O . SER A 1 92 ? -7.605 35.781 10.672 1 98.31 92 SER A O 1
ATOM 686 N N . ALA A 1 93 ? -7.363 34.281 8.992 1 98.62 93 ALA A N 1
ATOM 687 C CA . ALA A 1 93 ? -5.969 34.656 8.758 1 98.62 93 ALA A CA 1
ATOM 688 C C . ALA A 1 93 ? -5.855 36.094 8.281 1 98.62 93 ALA A C 1
ATOM 690 O O . ALA A 1 93 ? -4.953 36.844 8.711 1 98.62 93 ALA A O 1
ATOM 691 N N . ARG A 1 94 ? -6.738 36.469 7.375 1 98.25 94 ARG A N 1
ATOM 692 C CA . ARG A 1 94 ? -6.75 37.844 6.875 1 98.25 94 ARG A CA 1
ATOM 693 C C . ARG A 1 94 ? -6.922 38.844 8.016 1 98.25 94 ARG A C 1
ATOM 695 O O . ARG A 1 94 ? -6.199 39.844 8.094 1 98.25 94 ARG A O 1
ATOM 702 N N . ALA A 1 95 ? -7.867 38.594 8.859 1 98.38 95 ALA A N 1
ATOM 703 C CA . ALA A 1 95 ? -8.133 39.469 10 1 98.38 95 ALA A CA 1
ATOM 704 C C . ALA A 1 95 ? -6.922 39.562 10.922 1 98.38 95 ALA A C 1
ATOM 706 O O . ALA A 1 95 ? -6.547 40.625 11.375 1 98.38 95 ALA A O 1
ATOM 707 N N . ALA A 1 96 ? -6.328 38.438 11.242 1 98.69 96 ALA A N 1
ATOM 708 C CA . ALA A 1 96 ? -5.191 38.375 12.164 1 98.69 96 ALA A CA 1
ATOM 709 C C . ALA A 1 96 ? -3.982 39.125 11.594 1 98.69 96 ALA A C 1
ATOM 711 O O . ALA A 1 96 ? -3.33 39.875 12.297 1 98.69 96 ALA A O 1
ATOM 712 N N . LEU A 1 97 ? -3.693 38.875 10.352 1 98.56 97 LEU A N 1
ATOM 713 C CA . LEU A 1 97 ? -2.541 39.5 9.703 1 98.56 97 LEU A CA 1
ATOM 714 C C . LEU A 1 97 ? -2.744 41 9.555 1 98.56 97 LEU A C 1
ATOM 716 O O . LEU A 1 97 ? -1.799 41.781 9.711 1 98.56 97 LEU A O 1
ATOM 720 N N . ALA A 1 98 ? -3.98 41.375 9.211 1 97.88 98 ALA A N 1
ATOM 721 C CA . ALA A 1 98 ? -4.297 42.812 9.133 1 97.88 98 ALA A CA 1
ATOM 722 C C . ALA A 1 98 ? -4.07 43.5 10.484 1 97.88 98 ALA A C 1
ATOM 724 O O . ALA A 1 98 ? -3.67 44.656 10.531 1 97.88 98 ALA A O 1
ATOM 725 N N . ALA A 1 99 ? -4.312 42.781 11.523 1 98.19 99 ALA A N 1
ATOM 726 C CA . ALA A 1 99 ? -4.117 43.312 12.875 1 98.19 99 ALA A CA 1
ATOM 727 C C . ALA A 1 99 ? -2.646 43.25 13.273 1 98.19 99 ALA A C 1
ATOM 729 O O . ALA A 1 99 ? -2.275 43.688 14.359 1 98.19 99 ALA A O 1
ATOM 730 N N . GLY A 1 100 ? -1.783 42.656 12.422 1 97.94 100 GLY A N 1
ATOM 731 C CA . GLY A 1 100 ? -0.344 42.688 12.633 1 97.94 100 GLY A CA 1
ATOM 732 C C . GLY A 1 100 ? 0.179 41.469 13.344 1 97.94 100 GLY A C 1
ATOM 733 O O . GLY A 1 100 ? 1.304 41.469 13.844 1 97.94 100 GLY A O 1
ATOM 734 N N . TYR A 1 101 ? -0.548 40.406 13.438 1 98.62 101 TYR A N 1
ATOM 735 C CA . TYR A 1 101 ? -0.128 39.25 14.203 1 98.62 101 TYR A CA 1
ATOM 736 C C . TYR A 1 101 ? 0.406 38.156 13.281 1 98.62 101 TYR A C 1
ATOM 738 O O . TYR A 1 101 ? -0.17 37.875 12.227 1 98.62 101 TYR A O 1
ATOM 746 N N . PRO A 1 102 ? 1.568 37.469 13.641 1 98.75 102 PRO A N 1
ATOM 747 C CA . PRO A 1 102 ? 1.931 36.188 13.023 1 98.75 102 PRO A CA 1
ATOM 748 C C . PRO A 1 102 ? 0.83 35.156 13.164 1 98.75 102 PRO A C 1
ATOM 750 O O . PRO A 1 102 ? 0.036 35.188 14.102 1 98.75 102 PRO A O 1
ATOM 753 N N . VAL A 1 103 ? 0.791 34.219 12.203 1 98.88 103 VAL A N 1
ATOM 754 C CA . VAL A 1 103 ? -0.314 33.281 12.188 1 98.88 103 VAL A CA 1
ATOM 755 C C . VAL A 1 103 ? 0.223 31.859 11.953 1 98.88 103 VAL A C 1
ATOM 757 O O . VAL A 1 103 ? 1.092 31.656 11.102 1 98.88 103 VAL A O 1
ATOM 760 N N . ILE A 1 104 ? -0.205 30.906 12.734 1 98.75 104 ILE A N 1
ATOM 761 C CA . ILE A 1 104 ? -0.082 29.484 12.43 1 98.75 104 ILE A CA 1
ATOM 762 C C . ILE A 1 104 ? -1.471 28.875 12.273 1 98.75 104 ILE A C 1
ATOM 764 O O . ILE A 1 104 ? -2.344 29.062 13.125 1 98.75 104 ILE A O 1
ATOM 768 N N . THR A 1 105 ? -1.729 28.234 11.156 1 98.38 105 THR A N 1
ATOM 769 C CA . THR A 1 105 ? -3.072 27.75 10.859 1 98.38 105 THR A CA 1
ATOM 770 C C . THR A 1 105 ? -3.062 26.25 10.625 1 98.38 105 THR A C 1
ATOM 772 O O . THR A 1 105 ? -2.037 25.672 10.242 1 98.38 105 THR A O 1
ATOM 775 N N . ASP A 1 106 ? -4.168 25.625 10.898 1 96.69 106 ASP A N 1
ATOM 776 C CA . ASP A 1 106 ? -4.348 24.203 10.617 1 96.69 106 ASP A CA 1
ATOM 777 C C . ASP A 1 106 ? -4.43 23.938 9.117 1 96.69 106 ASP A C 1
ATOM 779 O O . ASP A 1 106 ? -4.613 24.875 8.328 1 96.69 106 ASP A O 1
ATOM 783 N N . LYS A 1 107 ? -4.207 22.688 8.742 1 94.62 107 LYS A N 1
ATOM 784 C CA . LYS A 1 107 ? -4.316 22.234 7.355 1 94.62 107 LYS A CA 1
ATOM 785 C C . LYS A 1 107 ? -5.734 21.766 7.039 1 94.62 107 LYS A C 1
ATOM 787 O O . LYS A 1 107 ? -6.492 21.406 7.945 1 94.62 107 LYS A O 1
ATOM 792 N N . PRO A 1 108 ? -6.164 21.703 5.828 1 95.81 108 PRO A N 1
ATOM 793 C CA . PRO A 1 108 ? -5.504 22.328 4.676 1 95.81 108 PRO A CA 1
ATOM 794 C C . PRO A 1 108 ? -5.551 23.859 4.727 1 95.81 108 PRO A C 1
ATOM 796 O O . PRO A 1 108 ? -6.281 24.422 5.543 1 95.81 108 PRO A O 1
ATOM 799 N N . LEU A 1 109 ? -4.836 24.469 3.846 1 97.12 109 LEU A N 1
ATOM 800 C CA . LEU A 1 109 ? -4.613 25.906 3.951 1 97.12 109 LEU A CA 1
ATOM 801 C C . LEU A 1 109 ? -5.934 26.672 3.893 1 97.12 109 LEU A C 1
ATOM 803 O O . LEU A 1 109 ? -6.145 27.609 4.656 1 97.12 109 LEU A O 1
ATOM 807 N N . THR A 1 110 ? -6.793 26.312 2.918 1 96.88 110 THR A N 1
ATOM 808 C CA . THR A 1 110 ? -8.094 26.938 2.693 1 96.88 110 THR A CA 1
ATOM 809 C C . THR A 1 110 ? -9.086 25.938 2.129 1 96.88 110 THR A C 1
ATOM 811 O O . THR A 1 110 ? -8.766 24.766 1.964 1 96.88 110 THR A O 1
ATOM 814 N N . ALA A 1 111 ? -10.258 26.422 1.9 1 94.25 111 ALA A N 1
ATOM 815 C CA . ALA A 1 111 ? -11.273 25.547 1.318 1 94.25 111 ALA A CA 1
ATOM 816 C C . ALA A 1 111 ? -11.094 25.422 -0.191 1 94.25 111 ALA A C 1
ATOM 818 O O . ALA A 1 111 ? -11.383 24.375 -0.771 1 94.25 111 ALA A O 1
ATOM 819 N N . THR A 1 112 ? -10.609 26.469 -0.821 1 95.38 112 THR A N 1
ATOM 820 C CA . THR A 1 112 ? -10.43 26.438 -2.268 1 95.38 112 THR A CA 1
ATOM 821 C C . THR A 1 112 ? -9.039 26.938 -2.65 1 95.38 112 THR A C 1
ATOM 823 O O . THR A 1 112 ? -8.383 27.625 -1.858 1 95.38 112 THR A O 1
ATOM 826 N N . LEU A 1 113 ? -8.711 26.562 -3.891 1 96.69 113 LEU A N 1
ATOM 827 C CA . LEU A 1 113 ? -7.422 27.016 -4.406 1 96.69 113 LEU A CA 1
ATOM 828 C C . LEU A 1 113 ? -7.402 28.531 -4.574 1 96.69 113 LEU A C 1
ATOM 830 O O . LEU A 1 113 ? -6.387 29.172 -4.305 1 96.69 113 LEU A O 1
ATOM 834 N N . ASP A 1 114 ? -8.484 29.078 -5.039 1 97.25 114 ASP A N 1
ATOM 835 C CA . ASP A 1 114 ? -8.586 30.531 -5.176 1 97.25 114 ASP A CA 1
ATOM 836 C C . ASP A 1 114 ? -8.344 31.219 -3.84 1 97.25 114 ASP A C 1
ATOM 838 O O . ASP A 1 114 ? -7.605 32.219 -3.773 1 97.25 114 ASP A O 1
ATOM 842 N N . GLU A 1 115 ? -8.945 30.75 -2.824 1 97.62 115 GLU A N 1
ATOM 843 C CA . GLU A 1 115 ? -8.742 31.297 -1.487 1 97.62 115 GLU A CA 1
ATOM 844 C C . GLU A 1 115 ? -7.281 31.172 -1.058 1 97.62 115 GLU A C 1
ATOM 846 O O . GLU A 1 115 ? -6.754 32.031 -0.363 1 97.62 115 GLU A O 1
ATOM 851 N N . ALA A 1 116 ? -6.672 30.047 -1.417 1 97.94 116 ALA A N 1
ATOM 852 C CA . ALA A 1 116 ? -5.27 29.844 -1.071 1 97.94 116 ALA A CA 1
ATOM 853 C C . ALA A 1 116 ? -4.379 30.906 -1.7 1 97.94 116 ALA A C 1
ATOM 855 O O . ALA A 1 116 ? -3.475 31.438 -1.047 1 97.94 116 ALA A O 1
ATOM 856 N N . HIS A 1 117 ? -4.629 31.188 -2.939 1 98.06 117 HIS A N 1
ATOM 857 C CA . HIS A 1 117 ? -3.865 32.219 -3.621 1 98.06 117 HIS A CA 1
ATOM 858 C C . HIS A 1 117 ? -4.105 33.594 -2.992 1 98.06 117 HIS A C 1
ATOM 860 O O . HIS A 1 117 ? -3.174 34.375 -2.854 1 98.06 117 HIS A O 1
ATOM 866 N N . GLN A 1 118 ? -5.355 33.875 -2.682 1 98.38 118 GLN A N 1
ATOM 867 C CA . GLN A 1 118 ? -5.66 35.094 -1.98 1 98.38 118 GLN A CA 1
ATOM 868 C C . GLN A 1 118 ? -4.898 35.188 -0.662 1 98.38 118 GLN A C 1
ATOM 870 O O . GLN A 1 118 ? -4.32 36.219 -0.342 1 98.38 118 GLN A O 1
ATOM 875 N N . LEU A 1 119 ? -4.914 34.125 0.065 1 98.5 119 LEU A N 1
ATOM 876 C CA . LEU A 1 119 ? -4.223 34.094 1.352 1 98.5 119 LEU A CA 1
ATOM 877 C C . LEU A 1 119 ? -2.723 34.281 1.169 1 98.5 119 LEU A C 1
ATOM 879 O O . LEU A 1 119 ? -2.082 34.969 1.976 1 98.5 119 LEU A O 1
ATOM 883 N N . ALA A 1 120 ? -2.162 33.688 0.154 1 98.44 120 ALA A N 1
ATOM 884 C CA . ALA A 1 120 ? -0.746 33.875 -0.142 1 98.44 120 ALA A CA 1
ATOM 885 C C . ALA A 1 120 ? -0.434 35.375 -0.329 1 98.44 120 ALA A C 1
ATOM 887 O O . ALA A 1 120 ? 0.602 35.844 0.133 1 98.44 120 ALA A O 1
ATOM 888 N N . GLY A 1 121 ? -1.28 36.062 -1.058 1 98.44 121 GLY A N 1
ATOM 889 C CA . GLY A 1 121 ? -1.12 37.5 -1.232 1 98.44 121 GLY A CA 1
ATOM 890 C C . GLY A 1 121 ? -1.177 38.25 0.073 1 98.44 121 GLY A C 1
ATOM 891 O O . GLY A 1 121 ? -0.374 39.156 0.301 1 98.44 121 GLY A O 1
ATOM 892 N N . VAL A 1 122 ? -2.131 37.875 0.898 1 98.38 122 VAL A N 1
ATOM 893 C CA . VAL A 1 122 ? -2.314 38.531 2.193 1 98.38 122 VAL A CA 1
ATOM 894 C C . VAL A 1 122 ? -1.071 38.312 3.055 1 98.38 122 VAL A C 1
ATOM 896 O O . VAL A 1 122 ? -0.604 39.25 3.713 1 98.38 122 VAL A O 1
ATOM 899 N N . VAL A 1 123 ? -0.543 37.125 3.078 1 98.56 123 VAL A N 1
ATOM 900 C CA . VAL A 1 123 ? 0.642 36.781 3.857 1 98.56 123 VAL A CA 1
ATOM 901 C C . VAL A 1 123 ? 1.838 37.594 3.363 1 98.56 123 VAL A C 1
ATOM 903 O O . VAL A 1 123 ? 2.594 38.156 4.164 1 98.56 123 VAL A O 1
ATOM 906 N N . ALA A 1 124 ? 1.994 37.656 2.062 1 98.12 124 ALA A N 1
ATOM 907 C CA . ALA A 1 124 ? 3.098 38.375 1.465 1 98.12 124 ALA A CA 1
ATOM 908 C C . ALA A 1 124 ? 3.025 39.875 1.835 1 98.12 124 ALA A C 1
ATOM 910 O O . ALA A 1 124 ? 4.043 40.469 2.162 1 98.12 124 ALA A O 1
ATOM 911 N N . ALA A 1 125 ? 1.872 40.438 1.798 1 98 125 ALA A N 1
ATOM 912 C CA . ALA A 1 125 ? 1.669 41.875 2.084 1 98 125 ALA A CA 1
ATOM 913 C C . ALA A 1 125 ? 1.929 42.188 3.555 1 98 125 ALA A C 1
ATOM 915 O O . ALA A 1 125 ? 2.449 43.25 3.891 1 98 125 ALA A O 1
ATOM 916 N N . ALA A 1 126 ? 1.55 41.281 4.43 1 97.81 126 ALA A N 1
ATOM 917 C CA . ALA A 1 126 ? 1.675 41.5 5.867 1 97.81 126 ALA A CA 1
ATOM 918 C C . ALA A 1 126 ? 3.131 41.406 6.312 1 97.81 126 ALA A C 1
ATOM 920 O O . ALA A 1 126 ? 3.543 42.062 7.27 1 97.81 126 ALA A O 1
ATOM 921 N N . GLY A 1 127 ? 3.889 40.5 5.688 1 97.31 127 GLY A N 1
ATOM 922 C CA . GLY A 1 127 ? 5.289 40.312 6.031 1 97.31 127 GLY A CA 1
ATOM 923 C C . GLY A 1 127 ? 5.484 39.719 7.418 1 97.31 127 GLY A C 1
ATOM 924 O O . GLY A 1 127 ? 6.484 40 8.078 1 97.31 127 GLY A O 1
ATOM 925 N N . LYS A 1 128 ? 4.543 39.062 7.965 1 97.81 128 LYS A N 1
ATOM 926 C CA . LYS A 1 128 ? 4.602 38.406 9.273 1 97.81 128 LYS A CA 1
ATOM 927 C C . LYS A 1 128 ? 4.848 36.906 9.141 1 97.81 128 LYS A C 1
ATOM 929 O O . LYS A 1 128 ? 4.539 36.312 8.102 1 97.81 128 LYS A O 1
ATOM 934 N N . PRO A 1 129 ? 5.406 36.25 10.18 1 98.19 129 PRO A N 1
ATOM 935 C CA . PRO A 1 129 ? 5.551 34.812 10.172 1 98.19 129 PRO A CA 1
ATOM 936 C C . PRO A 1 129 ? 4.223 34.094 9.969 1 98.19 129 PRO A C 1
ATOM 938 O O . PRO A 1 129 ? 3.195 34.5 10.5 1 98.19 129 PRO A O 1
ATOM 941 N N . PHE A 1 130 ? 4.273 33.062 9.125 1 98.69 130 PHE A N 1
ATOM 942 C CA . PHE A 1 130 ? 3.104 32.25 8.805 1 98.69 130 PHE A CA 1
ATOM 943 C C . PHE A 1 130 ? 3.463 30.781 8.75 1 98.69 130 PHE A C 1
ATOM 945 O O . PHE A 1 130 ? 4.453 30.406 8.125 1 98.69 130 PHE A O 1
ATOM 952 N N . GLY A 1 131 ? 2.721 29.953 9.477 1 98.5 131 GLY A N 1
ATOM 953 C CA . GLY A 1 131 ? 2.961 28.531 9.477 1 98.5 131 GLY A CA 1
ATOM 954 C C . GLY A 1 131 ? 1.7 27.703 9.258 1 98.5 131 GLY A C 1
ATOM 955 O O . GLY A 1 131 ? 0.593 28.188 9.508 1 98.5 131 GLY A O 1
ATOM 956 N N . VAL A 1 132 ? 1.825 26.578 8.695 1 98.56 132 VAL A N 1
ATOM 957 C CA . VAL A 1 132 ? 0.743 25.609 8.516 1 98.56 132 VAL A CA 1
ATOM 958 C C . VAL A 1 132 ? 1.076 24.312 9.242 1 98.56 132 VAL A C 1
ATOM 960 O O . VAL A 1 132 ? 2.197 23.812 9.141 1 98.56 132 VAL A O 1
ATOM 963 N N . THR A 1 133 ? 0.13 23.734 9.938 1 97.75 133 THR A N 1
ATOM 964 C CA . THR A 1 133 ? 0.408 22.562 10.766 1 97.75 133 THR A CA 1
ATOM 965 C C . THR A 1 133 ? 0.196 21.281 9.977 1 97.75 133 THR A C 1
ATOM 967 O O . THR A 1 133 ? -0.743 20.531 10.25 1 97.75 133 THR A O 1
ATOM 970 N N . TYR A 1 134 ? 1.071 21 9.141 1 97.88 134 TYR A N 1
ATOM 971 C CA . TYR A 1 134 ? 1.204 19.625 8.648 1 97.88 134 TYR A CA 1
ATOM 972 C C . TYR A 1 134 ? 1.875 18.734 9.688 1 97.88 134 TYR A C 1
ATOM 974 O O . TYR A 1 134 ? 3.068 18.438 9.586 1 97.88 134 TYR A O 1
ATOM 982 N N . THR A 1 135 ? 1.11 18.219 10.555 1 96.69 135 THR A N 1
ATOM 983 C CA . THR A 1 135 ? 1.52 17.703 11.859 1 96.69 135 THR A CA 1
ATOM 984 C C . THR A 1 135 ? 2.521 16.562 11.695 1 96.69 135 THR A C 1
ATOM 986 O O . THR A 1 135 ? 3.443 16.422 12.5 1 96.69 135 THR A O 1
ATOM 989 N N . TYR A 1 136 ? 2.426 15.812 10.68 1 97.75 136 TYR A N 1
ATOM 990 C CA . TYR A 1 136 ? 3.197 14.57 10.625 1 97.75 136 TYR A CA 1
ATOM 991 C C . TYR A 1 136 ? 4.656 14.852 10.297 1 97.75 136 TYR A C 1
ATOM 993 O O . TYR A 1 136 ? 5.535 14.031 10.578 1 97.75 136 TYR A O 1
ATOM 1001 N N . SER A 1 137 ? 4.906 16.016 9.703 1 97.62 137 SER A N 1
ATOM 1002 C CA . SER A 1 137 ? 6.293 16.422 9.469 1 97.62 137 SER A CA 1
ATOM 1003 C C . SER A 1 137 ? 6.957 16.875 10.766 1 97.62 137 SER A C 1
ATOM 1005 O O . SER A 1 137 ? 8.164 17.109 10.797 1 97.62 137 SER A O 1
ATOM 1007 N N . GLY A 1 138 ? 6.195 16.922 11.875 1 98.12 138 GLY A N 1
ATOM 1008 C CA . GLY A 1 138 ? 6.734 17.281 13.172 1 98.12 138 GLY A CA 1
ATOM 1009 C C . GLY A 1 138 ? 7.328 16.109 13.93 1 98.12 138 GLY A C 1
ATOM 1010 O O . GLY A 1 138 ? 8.023 16.297 14.93 1 98.12 138 GLY A O 1
ATOM 1011 N N . TYR A 1 139 ? 7.059 14.852 13.445 1 98.38 139 TYR A N 1
ATOM 1012 C CA . TYR A 1 139 ? 7.625 13.68 14.102 1 98.38 139 TYR A CA 1
ATOM 1013 C C . TYR A 1 139 ? 9.141 13.648 13.953 1 98.38 139 TYR A C 1
ATOM 1015 O O . TYR A 1 139 ? 9.664 13.805 12.844 1 98.38 139 TYR A O 1
ATOM 1023 N N . PRO A 1 140 ? 9.844 13.359 15.023 1 98.06 140 PRO A N 1
ATOM 1024 C CA . PRO A 1 140 ? 11.305 13.32 14.953 1 98.06 140 PRO A CA 1
ATOM 1025 C C . PRO A 1 140 ? 11.828 12.336 13.906 1 98.06 140 PRO A C 1
ATOM 1027 O O . PRO A 1 140 ? 12.758 12.648 13.164 1 98.06 140 PRO A O 1
ATOM 1030 N N . LEU A 1 141 ? 11.195 11.188 13.789 1 98.31 141 LEU A N 1
ATOM 1031 C CA . LEU A 1 141 ? 11.742 10.172 12.891 1 98.31 141 LEU A CA 1
ATOM 1032 C C . LEU A 1 141 ? 11.32 10.438 11.453 1 98.31 141 LEU A C 1
ATOM 1034 O O . LEU A 1 141 ? 11.906 9.883 10.516 1 98.31 141 LEU A O 1
ATOM 1038 N N . VAL A 1 142 ? 10.273 11.234 11.234 1 98.69 142 VAL A N 1
ATOM 1039 C CA . VAL A 1 142 ? 10 11.727 9.883 1 98.69 142 VAL A CA 1
ATOM 1040 C C . VAL A 1 142 ? 11.086 12.703 9.453 1 98.69 142 VAL A C 1
ATOM 1042 O O . VAL A 1 142 ? 11.578 12.641 8.328 1 98.69 142 VAL A O 1
ATOM 1045 N N . ARG A 1 143 ? 11.453 13.578 10.336 1 98.31 143 ARG A N 1
ATOM 1046 C CA . ARG A 1 143 ? 12.539 14.516 10.07 1 98.31 143 ARG A CA 1
ATOM 1047 C C . ARG A 1 143 ? 13.867 13.781 9.898 1 98.31 143 ARG A C 1
ATOM 1049 O O . ARG A 1 143 ? 14.688 14.172 9.07 1 98.31 143 ARG A O 1
ATOM 1056 N N . GLU A 1 144 ? 14.07 12.719 10.703 1 98.25 144 GLU A N 1
ATOM 1057 C CA . GLU A 1 144 ? 15.25 11.875 10.531 1 98.25 144 GLU A CA 1
ATOM 1058 C C . GLU A 1 144 ? 15.273 11.219 9.156 1 98.25 144 GLU A C 1
ATOM 1060 O O . GLU A 1 144 ? 16.312 11.18 8.492 1 98.25 144 GLU A O 1
ATOM 1065 N N . ALA A 1 145 ? 14.109 10.68 8.766 1 98.62 145 ALA A N 1
ATOM 1066 C CA . ALA A 1 145 ? 14 10.078 7.438 1 98.62 145 ALA A CA 1
ATOM 1067 C C . ALA A 1 145 ? 14.391 11.07 6.352 1 98.62 145 ALA A C 1
ATOM 1069 O O . ALA A 1 145 ? 15.164 10.734 5.445 1 98.62 145 ALA A O 1
ATOM 1070 N N . ARG A 1 14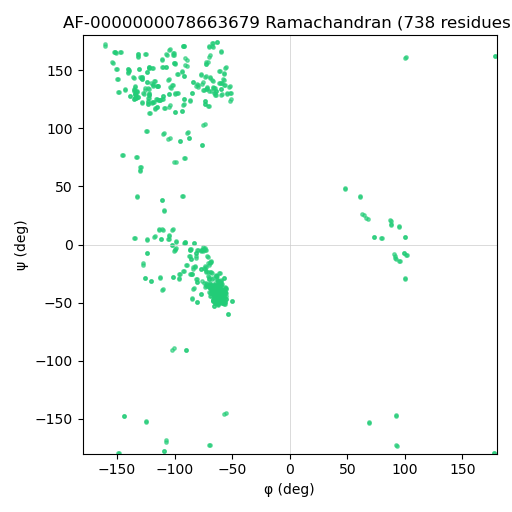6 ? 13.875 12.281 6.418 1 98.62 146 ARG A N 1
ATOM 1071 C CA . ARG A 1 146 ? 14.219 13.328 5.461 1 98.62 146 ARG A CA 1
ATOM 1072 C C . ARG A 1 146 ? 15.727 13.562 5.426 1 98.62 146 ARG A C 1
ATOM 1074 O O . ARG A 1 146 ? 16.312 13.664 4.352 1 98.62 146 ARG A O 1
ATOM 1081 N N . ALA A 1 147 ? 16.312 13.727 6.598 1 98.25 147 ALA A N 1
ATOM 1082 C CA . ALA A 1 147 ? 17.734 14 6.695 1 98.25 147 ALA A CA 1
ATOM 1083 C C . ALA A 1 147 ? 18.562 12.875 6.078 1 98.25 147 ALA A C 1
ATOM 1085 O O . ALA A 1 147 ? 19.547 13.125 5.375 1 98.25 147 ALA A O 1
ATOM 1086 N N . ARG A 1 148 ? 18.188 11.672 6.352 1 97.81 148 ARG A N 1
ATOM 1087 C CA . ARG A 1 148 ? 18.906 10.516 5.844 1 97.81 148 ARG A CA 1
ATOM 1088 C C . ARG A 1 148 ? 18.781 10.406 4.328 1 97.81 148 ARG A C 1
ATOM 1090 O O . ARG A 1 148 ? 19.75 10.062 3.641 1 97.81 148 ARG A O 1
ATOM 1097 N N . VAL A 1 149 ? 17.578 10.633 3.783 1 98.38 149 VAL A N 1
ATOM 1098 C CA . VAL A 1 149 ? 17.375 10.648 2.338 1 98.38 149 VAL A CA 1
ATOM 1099 C C . VAL A 1 149 ? 18.234 11.742 1.705 1 98.38 149 VAL A C 1
ATOM 1101 O O . VAL A 1 149 ? 18.922 11.5 0.712 1 98.38 149 VAL A O 1
ATOM 1104 N N . ALA A 1 150 ? 18.219 12.922 2.268 1 98.19 150 ALA A N 1
ATOM 1105 C CA . ALA A 1 150 ? 19 14.055 1.761 1 98.19 150 ALA A CA 1
ATOM 1106 C C . ALA A 1 150 ? 20.484 13.75 1.787 1 98.19 150 ALA A C 1
ATOM 1108 O O . ALA A 1 150 ? 21.234 14.195 0.911 1 98.19 150 ALA A O 1
ATOM 1109 N N . ALA A 1 151 ? 20.906 13.008 2.787 1 97.62 151 ALA A N 1
ATOM 1110 C CA . ALA A 1 151 ? 22.312 12.656 2.943 1 97.62 151 ALA A CA 1
ATOM 1111 C C . ALA A 1 151 ? 22.719 11.547 1.974 1 97.62 151 ALA A C 1
ATOM 1113 O O . ALA A 1 151 ? 23.891 11.156 1.909 1 97.62 151 ALA A O 1
ATOM 1114 N N . GLY A 1 152 ? 21.75 11.023 1.255 1 97.38 152 GLY A N 1
ATOM 1115 C CA . GLY A 1 152 ? 22.031 10.031 0.233 1 97.38 152 GLY A CA 1
ATOM 1116 C C . GLY A 1 152 ? 22.047 8.609 0.769 1 97.38 152 GLY A C 1
ATOM 1117 O O . GLY A 1 152 ? 22.594 7.707 0.132 1 97.38 152 GLY A O 1
ATOM 1118 N N . GLU A 1 153 ? 21.484 8.375 1.923 1 96 153 GLU A N 1
ATOM 1119 C CA . GLU A 1 153 ? 21.562 7.062 2.562 1 96 153 GLU A CA 1
ATOM 1120 C C . GLU A 1 153 ? 20.875 5.996 1.72 1 96 153 GLU A C 1
ATOM 1122 O O . GLU A 1 153 ? 21.266 4.832 1.728 1 96 153 GLU A O 1
ATOM 1127 N N . ILE A 1 154 ? 19.844 6.363 0.968 1 97.38 154 ILE A N 1
ATOM 1128 C CA . ILE A 1 154 ? 19.141 5.359 0.166 1 97.38 154 ILE A CA 1
ATOM 1129 C C . ILE A 1 154 ? 19.438 5.598 -1.315 1 97.38 154 ILE A C 1
ATOM 1131 O O . ILE A 1 154 ? 18.75 5.039 -2.182 1 97.38 154 ILE A O 1
ATOM 1135 N N . GLY A 1 155 ? 20.406 6.422 -1.651 1 97.69 155 GLY A N 1
ATOM 1136 C CA . GLY A 1 155 ? 20.734 6.738 -3.031 1 97.69 155 GLY A CA 1
ATOM 1137 C C . GLY A 1 155 ? 19.656 7.559 -3.729 1 97.69 155 GLY A C 1
ATOM 1138 O O . GLY A 1 155 ? 19 8.398 -3.104 1 97.69 155 GLY A O 1
ATOM 1139 N N . THR A 1 156 ? 19.578 7.426 -5.094 1 97.81 156 THR A N 1
ATOM 1140 C CA . THR A 1 156 ? 18.578 8.141 -5.891 1 97.81 156 THR A CA 1
ATOM 1141 C C . THR A 1 156 ? 17.188 7.531 -5.691 1 97.81 156 THR A C 1
ATOM 1143 O O . THR A 1 156 ? 16.969 6.355 -5.992 1 97.81 156 THR A O 1
ATOM 1146 N N . VAL A 1 157 ? 16.266 8.352 -5.215 1 98.56 157 VAL A N 1
ATOM 1147 C CA . VAL A 1 157 ? 14.914 7.883 -4.961 1 98.56 157 VAL A CA 1
ATOM 1148 C C . VAL A 1 157 ? 14.258 7.453 -6.273 1 98.56 157 VAL A C 1
ATOM 1150 O O . VAL A 1 157 ? 14.289 8.195 -7.258 1 98.56 157 VAL A O 1
ATOM 1153 N N . ARG A 1 158 ? 13.625 6.25 -6.277 1 98.38 158 ARG A N 1
ATOM 1154 C CA . ARG A 1 158 ? 13.039 5.691 -7.488 1 98.38 158 ARG A CA 1
ATOM 1155 C C . ARG A 1 158 ? 11.539 5.453 -7.305 1 98.38 158 ARG A C 1
ATOM 1157 O O . ARG A 1 158 ? 10.773 5.492 -8.273 1 98.38 158 ARG A O 1
ATOM 1164 N N . LYS A 1 159 ? 11.102 5.156 -6.164 1 98.69 159 LYS A N 1
ATOM 1165 C CA . LYS A 1 159 ? 9.711 4.809 -5.875 1 98.69 159 LYS A CA 1
ATOM 1166 C C . LYS A 1 159 ? 9.273 5.363 -4.523 1 98.69 159 LYS A C 1
ATOM 1168 O O . LYS A 1 159 ? 10.023 5.309 -3.551 1 98.69 159 LYS A O 1
ATOM 1173 N N . VAL A 1 160 ? 8.148 5.961 -4.488 1 98.81 160 VAL A N 1
ATOM 1174 C CA . VAL A 1 160 ? 7.551 6.453 -3.25 1 98.81 160 VAL A CA 1
ATOM 1175 C C . VAL A 1 160 ? 6.117 5.941 -3.125 1 98.81 160 VAL A C 1
ATOM 1177 O O . VAL A 1 160 ? 5.312 6.105 -4.047 1 98.81 160 VAL A O 1
ATOM 1180 N N . VAL A 1 161 ? 5.781 5.23 -2.07 1 98.81 161 VAL A N 1
ATOM 1181 C CA . VAL A 1 161 ? 4.414 4.828 -1.755 1 98.81 161 VAL A CA 1
ATOM 1182 C C . VAL A 1 161 ? 3.984 5.457 -0.432 1 98.81 161 VAL A C 1
ATOM 1184 O O . VAL A 1 161 ? 4.605 5.223 0.607 1 98.81 161 VAL A O 1
ATOM 1187 N N . VAL A 1 162 ? 2.998 6.285 -0.452 1 98.81 162 VAL A N 1
ATOM 1188 C CA . VAL A 1 162 ? 2.459 6.926 0.744 1 98.81 162 VAL A CA 1
ATOM 1189 C C . VAL A 1 162 ? 0.974 6.598 0.879 1 98.81 162 VAL A C 1
ATOM 1191 O O . VAL A 1 162 ? 0.223 6.676 -0.096 1 98.81 162 VAL A O 1
ATOM 1194 N N . GLU A 1 163 ? 0.581 6.117 2.076 1 98.69 163 GLU A N 1
ATOM 1195 C CA . GLU A 1 163 ? -0.801 5.715 2.322 1 98.69 163 GLU A CA 1
ATOM 1196 C C . GLU A 1 163 ? -1.353 6.375 3.582 1 98.69 163 GLU A C 1
ATOM 1198 O O . GLU A 1 163 ? -0.63 6.551 4.566 1 98.69 163 GLU A O 1
ATOM 1203 N N . TYR A 1 164 ? -2.559 6.75 3.564 1 98.44 164 TYR A N 1
ATOM 1204 C CA . TYR A 1 164 ? -3.289 7.227 4.734 1 98.44 164 TYR A CA 1
ATOM 1205 C C . TYR A 1 164 ? -4.656 6.562 4.832 1 98.44 164 TYR A C 1
ATOM 1207 O O . TYR A 1 164 ? -5.68 7.199 4.57 1 98.44 164 TYR A O 1
ATOM 1215 N N . PRO A 1 165 ? -4.68 5.273 5.258 1 97.38 165 PRO A N 1
ATOM 1216 C CA . PRO A 1 165 ? -5.938 4.531 5.367 1 97.38 165 PRO A CA 1
ATOM 1217 C C . PRO A 1 165 ? -6.652 4.777 6.695 1 97.38 165 PRO A C 1
ATOM 1219 O O . PRO A 1 165 ? -6.027 4.738 7.758 1 97.38 165 PRO A O 1
ATOM 1222 N N . GLN A 1 166 ? -7.879 5.082 6.605 1 95.94 166 GLN A N 1
ATOM 1223 C CA . GLN A 1 166 ? -8.812 5.137 7.723 1 95.94 166 GLN A CA 1
ATOM 1224 C C . GLN A 1 166 ? -10.102 4.391 7.398 1 95.94 166 GLN A C 1
ATOM 1226 O O . GLN A 1 166 ? -10.375 4.086 6.238 1 95.94 166 GLN A O 1
ATOM 1231 N N . GLY A 1 167 ? -10.898 4.082 8.438 1 93.81 167 GLY A N 1
ATOM 1232 C CA . GLY A 1 167 ? -12.141 3.375 8.18 1 93.81 167 GLY A CA 1
ATOM 1233 C C . GLY A 1 167 ? -13.32 3.957 8.938 1 93.81 167 GLY A C 1
ATOM 1234 O O . GLY A 1 167 ? -14.445 3.449 8.836 1 93.81 167 GLY A O 1
ATOM 1235 N N . TRP A 1 168 ? -13.133 5.07 9.625 1 88.19 168 TRP A N 1
ATOM 1236 C CA . TRP A 1 168 ? -14.133 5.574 10.562 1 88.19 168 TRP A CA 1
ATOM 1237 C C . TRP A 1 168 ? -15.328 6.164 9.82 1 88.19 168 TRP A C 1
ATOM 1239 O O . TRP A 1 168 ? -16.422 6.293 10.383 1 88.19 168 TRP A O 1
ATOM 1249 N N . LEU A 1 169 ? -15.109 6.473 8.547 1 90.25 169 LEU A N 1
ATOM 1250 C CA . LEU A 1 169 ? -16.172 7.078 7.758 1 90.25 169 LEU A CA 1
ATOM 1251 C C . LEU A 1 169 ? -16.703 6.098 6.719 1 90.25 169 LEU A C 1
ATOM 1253 O O . LEU A 1 169 ? -17.125 6.504 5.633 1 90.25 169 LEU A O 1
ATOM 1257 N N . ALA A 1 170 ? -16.641 4.855 7.008 1 91.06 170 ALA A N 1
ATOM 1258 C CA . ALA A 1 170 ? -17.109 3.828 6.078 1 91.06 170 ALA A CA 1
ATOM 1259 C C . ALA A 1 170 ? -18.625 3.777 6.039 1 91.06 170 ALA A C 1
ATOM 1261 O O . ALA A 1 170 ? -19.219 3.227 5.105 1 91.06 170 ALA A O 1
ATOM 1262 N N . GLY A 1 171 ? -19.312 4.281 7.035 1 88.12 171 GLY A N 1
ATOM 1263 C CA . GLY A 1 171 ? -20.766 4.395 7.078 1 88.12 171 GLY A CA 1
ATOM 1264 C C . GLY A 1 171 ? -21.25 5.82 6.922 1 88.12 171 GLY A C 1
ATOM 1265 O O . GLY A 1 171 ? -20.484 6.711 6.543 1 88.12 171 GLY A O 1
ATOM 1266 N N . PRO A 1 172 ? -22.516 6.008 7.164 1 85.94 172 PRO A N 1
ATOM 1267 C CA . PRO A 1 172 ? -23.047 7.367 7.066 1 85.94 172 PRO A CA 1
ATOM 1268 C C . PRO A 1 172 ? -22.328 8.352 7.988 1 85.94 172 PRO A C 1
ATOM 1270 O O . PRO A 1 172 ? -21.906 7.977 9.086 1 85.94 172 PRO A O 1
ATOM 1273 N N . ALA A 1 173 ? -22.156 9.555 7.426 1 83.5 173 ALA A N 1
ATOM 1274 C CA . ALA A 1 173 ? -21.484 10.594 8.203 1 83.5 173 ALA A CA 1
ATOM 1275 C C . ALA A 1 173 ? -22.391 11.133 9.297 1 83.5 173 ALA A C 1
ATOM 1277 O O . ALA A 1 173 ? -23.344 11.875 9.023 1 83.5 173 ALA A O 1
ATOM 1278 N N . GLU A 1 174 ? -22.125 10.719 10.469 1 82.5 174 GLU A N 1
ATOM 1279 C CA . GLU A 1 174 ? -22.906 11.18 11.609 1 82.5 174 GLU A CA 1
ATOM 1280 C C . GLU A 1 174 ? -22.031 11.891 12.633 1 82.5 174 GLU A C 1
ATOM 1282 O O . GLU A 1 174 ? -20.875 11.516 12.828 1 82.5 174 GLU A O 1
ATOM 1287 N N . GLY A 1 175 ? -22.578 13.055 13.219 1 80.75 175 GLY A N 1
ATOM 1288 C CA . GLY A 1 175 ? -21.844 13.797 14.242 1 80.75 175 GLY A CA 1
ATOM 1289 C C . GLY A 1 175 ? -21.141 15.023 13.695 1 80.75 175 GLY A C 1
ATOM 1290 O O . GLY A 1 175 ? -20.891 15.117 12.5 1 80.75 175 GLY A O 1
ATOM 1291 N N . LYS A 1 176 ? -20.828 15.906 14.602 1 75.44 176 LYS A N 1
ATOM 1292 C CA . LYS A 1 176 ? -20.281 17.219 14.266 1 75.44 176 LYS A CA 1
ATOM 1293 C C . LYS A 1 176 ? -18.984 17.062 13.453 1 75.44 176 LYS A C 1
ATOM 1295 O O . LYS A 1 176 ? -18.781 17.766 12.461 1 75.44 176 LYS A O 1
ATOM 1300 N N . GLN A 1 177 ? -18.141 16.188 13.898 1 77.81 177 GLN A N 1
ATOM 1301 C CA . GLN A 1 177 ? -16.844 16.016 13.242 1 77.81 177 GLN A CA 1
ATOM 1302 C C . GLN A 1 177 ? -17.016 15.508 11.812 1 77.81 177 GLN A C 1
ATOM 1304 O O . GLN A 1 177 ? -16.266 15.906 10.914 1 77.81 177 GLN A O 1
ATOM 1309 N N . ALA A 1 178 ? -17.953 14.727 11.586 1 81.06 178 ALA A N 1
ATOM 1310 C CA . ALA A 1 178 ? -18.156 14.117 10.266 1 81.06 178 ALA A CA 1
ATOM 1311 C C . ALA A 1 178 ? -18.922 15.062 9.344 1 81.06 178 ALA A C 1
ATOM 1313 O O . ALA A 1 178 ? -18.594 15.188 8.164 1 81.06 178 ALA A O 1
ATOM 1314 N N . GLU A 1 179 ? -19.844 15.758 9.852 1 83.12 179 GLU A N 1
ATOM 1315 C CA . GLU A 1 179 ? -20.812 16.5 9.055 1 83.12 179 GLU A CA 1
ATOM 1316 C C . GLU A 1 179 ? -20.125 17.594 8.227 1 83.12 179 GLU A C 1
ATOM 1318 O O . GLU A 1 179 ? -20.406 17.734 7.035 1 83.12 179 GLU A O 1
ATOM 1323 N N . TRP A 1 180 ? -19.312 18.359 8.844 1 81.31 180 TRP A N 1
ATOM 1324 C CA . TRP A 1 180 ? -18.734 19.453 8.078 1 81.31 180 TRP A CA 1
ATOM 1325 C C . TRP A 1 180 ? -17.75 18.938 7.035 1 81.31 180 TRP A C 1
ATOM 1327 O O . TRP A 1 180 ? -17.531 19.578 6.008 1 81.31 180 TRP A O 1
ATOM 1337 N N . ARG A 1 181 ? -17.078 17.812 7.266 1 84.19 181 ARG A N 1
ATOM 1338 C CA . ARG A 1 181 ? -16.078 17.25 6.367 1 84.19 181 ARG A CA 1
ATOM 1339 C C . ARG A 1 181 ? -16.703 16.766 5.07 1 84.19 181 ARG A C 1
ATOM 1341 O O . ARG A 1 181 ? -16.031 16.641 4.047 1 84.19 181 ARG A O 1
ATOM 1348 N N . VAL A 1 182 ? -17.984 16.438 5.105 1 86.38 182 VAL A N 1
ATOM 1349 C CA . VAL A 1 182 ? -18.641 15.891 3.924 1 86.38 182 VAL A CA 1
ATOM 1350 C C . VAL A 1 182 ? -19.531 16.953 3.285 1 86.38 182 VAL A C 1
ATOM 1352 O O . VAL A 1 182 ? -20.234 16.688 2.311 1 86.38 182 VAL A O 1
ATOM 1355 N N . ASP A 1 183 ? -19.5 18.156 3.793 1 88.75 183 ASP A N 1
ATOM 1356 C CA . ASP A 1 183 ? -20.266 19.281 3.266 1 88.75 183 ASP A CA 1
ATOM 1357 C C . ASP A 1 183 ? -19.375 20.172 2.389 1 88.75 183 ASP A C 1
ATOM 1359 O O . ASP A 1 183 ? -18.531 20.906 2.895 1 88.75 183 ASP A O 1
ATOM 1363 N N . PRO A 1 184 ? -19.641 20.234 1.122 1 90.44 184 PRO A N 1
ATOM 1364 C CA . PRO A 1 184 ? -18.781 21.016 0.226 1 90.44 184 PRO A CA 1
ATOM 1365 C C . PRO A 1 184 ? -18.734 22.5 0.604 1 90.44 184 PRO A C 1
ATOM 1367 O O . PRO A 1 184 ? -17.75 23.172 0.347 1 90.44 184 PRO A O 1
ATOM 1370 N N . ALA A 1 185 ? -19.719 23 1.267 1 86.81 185 ALA A N 1
ATOM 1371 C CA . ALA A 1 185 ? -19.781 24.406 1.646 1 86.81 185 ALA A CA 1
ATOM 1372 C C . ALA A 1 185 ? -18.781 24.703 2.764 1 86.81 185 ALA A C 1
ATOM 1374 O O . ALA A 1 185 ? -18.344 25.844 2.914 1 86.81 185 ALA A O 1
ATOM 1375 N N . ARG A 1 186 ? -18.438 23.766 3.455 1 87.38 186 ARG A N 1
ATOM 1376 C CA . ARG A 1 186 ? -17.547 23.984 4.59 1 87.38 186 ARG A CA 1
ATOM 1377 C C . ARG A 1 186 ? -16.172 23.375 4.324 1 87.38 186 ARG A C 1
ATOM 1379 O O . ARG A 1 186 ? -15.141 23.953 4.691 1 87.38 186 ARG A O 1
ATOM 1386 N N . ALA A 1 187 ? -16.125 22.188 3.684 1 87.62 187 ALA A N 1
ATOM 1387 C CA . ALA A 1 187 ? -14.867 21.469 3.457 1 87.62 187 ALA A CA 1
ATOM 1388 C C . ALA A 1 187 ? -14.18 21.953 2.178 1 87.62 187 ALA A C 1
ATOM 1390 O O . ALA A 1 187 ? -12.961 21.844 2.049 1 87.62 187 ALA A O 1
ATOM 1391 N N . GLY A 1 188 ? -14.93 22.469 1.269 1 89.31 188 GLY A N 1
ATOM 1392 C CA . GLY A 1 188 ? -14.398 22.844 -0.028 1 89.31 188 GLY A CA 1
ATOM 1393 C C . GLY A 1 188 ? -14.508 21.75 -1.067 1 89.31 188 GLY A C 1
ATOM 1394 O O . GLY A 1 188 ? -15.477 20.984 -1.072 1 89.31 188 GLY A O 1
ATOM 1395 N N . LEU A 1 189 ? -13.5 21.734 -1.94 1 87.88 189 LEU A N 1
ATOM 1396 C CA . LEU A 1 189 ? -13.539 20.922 -3.148 1 87.88 189 LEU A CA 1
ATOM 1397 C C . LEU A 1 189 ? -13.273 19.453 -2.824 1 87.88 189 LEU A C 1
ATOM 1399 O O . LEU A 1 189 ? -13.797 18.562 -3.5 1 87.88 189 LEU A O 1
ATOM 1403 N N . GLY A 1 190 ? -12.531 19.219 -1.884 1 91.44 190 GLY A N 1
ATOM 1404 C CA . GLY A 1 190 ? -12.117 17.844 -1.591 1 91.44 190 GLY A CA 1
ATOM 1405 C C . GLY A 1 190 ? -12.57 17.375 -0.227 1 91.44 190 GLY A C 1
ATOM 1406 O O . GLY A 1 190 ? -12.578 18.141 0.737 1 91.44 190 GLY A O 1
ATOM 1407 N N . GLY A 1 191 ? -13.008 16.109 -0.112 1 95 191 GLY A N 1
ATOM 1408 C CA . GLY A 1 191 ? -13.312 15.461 1.154 1 95 191 GLY A CA 1
ATOM 1409 C C . GLY A 1 191 ? -12.117 14.75 1.762 1 95 191 GLY A C 1
ATOM 1410 O O . GLY A 1 191 ? -11.312 15.367 2.463 1 95 191 GLY A O 1
ATOM 1411 N N . CYS A 1 192 ? -12 13.445 1.378 1 96.5 192 CYS A N 1
ATOM 1412 C CA . CYS A 1 192 ? -10.906 12.609 1.849 1 96.5 192 CYS A CA 1
ATOM 1413 C C . CYS A 1 192 ? -9.562 13.18 1.418 1 96.5 192 CYS A C 1
ATOM 1415 O O . CYS A 1 192 ? -8.617 13.219 2.209 1 96.5 192 CYS A O 1
ATOM 1417 N N . ILE A 1 193 ? -9.43 13.656 0.233 1 97.69 193 ILE A N 1
ATOM 1418 C CA . ILE A 1 193 ? -8.164 14.18 -0.289 1 97.69 193 ILE A CA 1
ATOM 1419 C C . ILE A 1 193 ? -7.766 15.43 0.482 1 97.69 193 ILE A C 1
ATOM 1421 O O . ILE A 1 193 ? -6.582 15.648 0.755 1 97.69 193 ILE A O 1
ATOM 1425 N N . GLY A 1 194 ? -8.664 16.312 0.794 1 96.12 194 GLY A N 1
ATOM 1426 C CA . GLY A 1 194 ? -8.383 17.516 1.552 1 96.12 194 GLY A CA 1
ATOM 1427 C C . GLY A 1 194 ? -8.102 17.25 3.02 1 96.12 194 GLY A C 1
ATOM 1428 O O . GLY A 1 194 ? -7.297 17.938 3.639 1 96.12 194 GLY A O 1
ATOM 1429 N N . ASP A 1 195 ? -8.766 16.25 3.555 1 95.12 195 ASP A N 1
ATOM 1430 C CA . ASP A 1 195 ? -8.672 15.953 4.98 1 95.12 195 ASP A CA 1
ATOM 1431 C C . ASP A 1 195 ? -7.402 15.156 5.289 1 95.12 195 ASP A C 1
ATOM 1433 O O . ASP A 1 195 ? -6.645 15.523 6.191 1 95.12 195 ASP A O 1
ATOM 1437 N N . ILE A 1 196 ? -7.168 14.078 4.516 1 96.56 196 ILE A N 1
ATOM 1438 C CA . ILE A 1 196 ? -6.039 13.234 4.895 1 96.56 196 ILE A CA 1
ATOM 1439 C C . ILE A 1 196 ? -5.102 13.07 3.701 1 96.56 196 ILE A C 1
ATOM 1441 O O . ILE A 1 196 ? -3.893 12.883 3.875 1 96.56 196 ILE A O 1
ATOM 1445 N N . GLY A 1 197 ? -5.59 13.133 2.496 1 98.25 197 GLY A N 1
ATOM 1446 C CA . GLY A 1 197 ? -4.75 12.992 1.318 1 98.25 197 GLY A CA 1
ATOM 1447 C C . GLY A 1 197 ? -3.66 14.047 1.236 1 98.25 197 GLY A C 1
ATOM 1448 O O . GLY A 1 197 ? -2.543 13.758 0.796 1 98.25 197 GLY A O 1
ATOM 1449 N N . VAL A 1 198 ? -3.992 15.203 1.603 1 97.94 198 VAL A N 1
ATOM 1450 C CA . VAL A 1 198 ? -3.055 16.328 1.51 1 97.94 198 VAL A CA 1
ATOM 1451 C C . VAL A 1 198 ? -1.892 16.094 2.473 1 97.94 198 VAL A C 1
ATOM 1453 O O . VAL A 1 198 ? -0.758 16.5 2.188 1 97.94 198 VAL A O 1
ATOM 1456 N N . HIS A 1 199 ? -2.123 15.484 3.652 1 98.19 199 HIS A N 1
ATOM 1457 C CA . HIS A 1 199 ? -1.041 15.094 4.551 1 98.19 199 HIS A CA 1
ATOM 1458 C C . HIS A 1 199 ? -0.094 14.109 3.873 1 98.19 199 HIS A C 1
ATOM 1460 O O . HIS A 1 199 ? 1.128 14.242 3.98 1 98.19 199 HIS A O 1
ATOM 1466 N N . ALA A 1 200 ? -0.687 13.109 3.219 1 98.69 200 ALA A N 1
ATOM 1467 C CA . ALA A 1 200 ? 0.116 12.109 2.518 1 98.69 200 ALA A CA 1
ATOM 1468 C C . ALA A 1 200 ? 0.968 12.758 1.43 1 98.69 200 ALA A C 1
ATOM 1470 O O . ALA A 1 200 ? 2.154 12.445 1.298 1 98.69 200 ALA A O 1
ATOM 1471 N N . PHE A 1 201 ? 0.371 13.68 0.709 1 98.69 201 PHE A N 1
ATOM 1472 C CA . PHE A 1 201 ? 1.067 14.398 -0.348 1 98.69 201 PHE A CA 1
ATOM 1473 C C . PHE A 1 201 ? 2.229 15.203 0.221 1 98.69 201 PHE A C 1
ATOM 1475 O O . PHE A 1 201 ? 3.354 15.117 -0.275 1 98.69 201 PHE A O 1
ATOM 1482 N N . GLN A 1 202 ? 1.952 15.953 1.219 1 98.56 202 GLN A N 1
ATOM 1483 C CA . GLN A 1 202 ? 2.975 16.766 1.862 1 98.56 202 GLN A CA 1
ATOM 1484 C C . GLN A 1 202 ? 4.113 15.906 2.402 1 98.56 202 GLN A C 1
ATOM 1486 O O . GLN A 1 202 ? 5.285 16.266 2.275 1 98.56 202 GLN A O 1
ATOM 1491 N N . LEU A 1 203 ? 3.787 14.789 2.998 1 98.56 203 LEU A N 1
ATOM 1492 C CA . LEU A 1 203 ? 4.781 13.891 3.576 1 98.56 203 LEU A CA 1
ATOM 1493 C C . LEU A 1 203 ? 5.695 13.32 2.494 1 98.56 203 LEU A C 1
ATOM 1495 O O . LEU A 1 203 ? 6.902 13.188 2.703 1 98.56 203 LEU A O 1
ATOM 1499 N N . ALA A 1 204 ? 5.113 12.945 1.359 1 98.75 204 ALA A N 1
ATOM 1500 C CA . ALA A 1 204 ? 5.891 12.398 0.252 1 98.75 204 ALA A CA 1
ATOM 1501 C C . ALA A 1 204 ? 6.957 13.391 -0.21 1 98.75 204 ALA A C 1
ATOM 1503 O O . ALA A 1 204 ? 8.125 13.031 -0.35 1 98.75 204 ALA A O 1
ATOM 1504 N N . GLU A 1 205 ? 6.566 14.641 -0.443 1 98.62 205 GLU A N 1
ATOM 1505 C CA . GLU A 1 205 ? 7.523 15.648 -0.878 1 98.62 205 GLU A CA 1
ATOM 1506 C C . GLU A 1 205 ? 8.492 16.016 0.244 1 98.62 205 GLU A C 1
ATOM 1508 O O . GLU A 1 205 ? 9.68 16.234 -0 1 98.62 205 GLU A O 1
ATOM 1513 N N . PHE A 1 206 ? 8.008 16.062 1.494 1 98.62 206 PHE A N 1
ATOM 1514 C CA . PHE A 1 206 ? 8.828 16.453 2.639 1 98.62 206 PHE A CA 1
ATOM 1515 C C . PHE A 1 206 ? 9.953 15.453 2.865 1 98.62 206 PHE A C 1
ATOM 1517 O O . PHE A 1 206 ? 11.117 15.844 2.982 1 98.62 206 PHE A O 1
ATOM 1524 N N . VAL A 1 207 ? 9.656 14.141 2.92 1 98.75 207 VAL A N 1
ATOM 1525 C CA . VAL A 1 207 ? 10.625 13.094 3.262 1 98.75 207 VAL A CA 1
ATOM 1526 C C . VAL A 1 207 ? 11.648 12.953 2.141 1 98.75 207 VAL A C 1
ATOM 1528 O O . VAL A 1 207 ? 12.844 12.812 2.4 1 98.75 207 VAL A O 1
ATOM 1531 N N . THR A 1 208 ? 11.195 13.008 0.894 1 98.62 208 THR A N 1
ATOM 1532 C CA . THR A 1 208 ? 12.078 12.734 -0.229 1 98.62 208 THR A CA 1
ATOM 1533 C C . THR A 1 208 ? 12.852 13.984 -0.632 1 98.62 208 THR A C 1
ATOM 1535 O O . THR A 1 208 ? 13.922 13.898 -1.237 1 98.62 208 THR A O 1
ATOM 1538 N N . GLY A 1 209 ? 12.289 15.188 -0.328 1 98.12 209 GLY A N 1
ATOM 1539 C CA . GLY A 1 209 ? 12.836 16.438 -0.839 1 98.12 209 GLY A CA 1
ATOM 1540 C C . GLY A 1 209 ? 12.562 16.641 -2.316 1 98.12 209 GLY A C 1
ATOM 1541 O O . GLY A 1 209 ? 13.117 17.562 -2.932 1 98.12 209 GLY A O 1
ATOM 1542 N N . LEU A 1 210 ? 11.758 15.758 -2.934 1 98.19 210 LEU A N 1
ATOM 1543 C CA . LEU A 1 210 ? 11.43 15.828 -4.355 1 98.19 210 LEU A CA 1
ATOM 1544 C C . LEU A 1 210 ? 10.062 16.453 -4.57 1 98.19 210 LEU A C 1
ATOM 1546 O O . LEU A 1 210 ? 9.211 16.422 -3.678 1 98.19 210 LEU A O 1
ATOM 1550 N N . ARG A 1 211 ? 9.852 17 -5.723 1 98 211 ARG A N 1
ATOM 1551 C CA . ARG A 1 211 ? 8.562 17.578 -6.086 1 98 211 ARG A CA 1
ATOM 1552 C C . ARG A 1 211 ? 7.797 16.656 -7.035 1 98 211 ARG A C 1
ATOM 1554 O O . ARG A 1 211 ? 8.375 16.109 -7.973 1 98 211 ARG A O 1
ATOM 1561 N N . VAL A 1 212 ? 6.543 16.484 -6.773 1 98.5 212 VAL A N 1
ATOM 1562 C CA . VAL A 1 212 ? 5.652 15.812 -7.715 1 98.5 212 VAL A CA 1
ATOM 1563 C C . VAL A 1 212 ? 5.379 16.719 -8.906 1 98.5 212 VAL A C 1
ATOM 1565 O O . VAL A 1 212 ? 5.055 17.906 -8.727 1 98.5 212 VAL A O 1
ATOM 1568 N N . THR A 1 213 ? 5.469 16.203 -10.133 1 98.25 213 THR A N 1
ATOM 1569 C CA . THR A 1 213 ? 5.309 17.031 -11.32 1 98.25 213 THR A CA 1
ATOM 1570 C C . THR A 1 213 ? 4.035 16.656 -12.078 1 98.25 213 THR A C 1
ATOM 1572 O O . THR A 1 213 ? 3.49 17.469 -12.828 1 98.25 213 THR A O 1
ATOM 1575 N N . GLU A 1 214 ? 3.604 15.414 -11.977 1 97.69 214 GLU A N 1
ATOM 1576 C CA . GLU A 1 214 ? 2.395 14.922 -12.625 1 97.69 214 GLU A CA 1
ATOM 1577 C C . GLU A 1 214 ? 1.616 13.984 -11.711 1 97.69 214 GLU A C 1
ATOM 1579 O O . GLU A 1 214 ? 2.201 13.328 -10.836 1 97.69 214 GLU A O 1
ATOM 1584 N N . LEU A 1 215 ? 0.304 14.016 -11.93 1 97.62 215 LEU A N 1
ATOM 1585 C CA . LEU A 1 215 ? -0.523 13.07 -11.18 1 97.62 215 LEU A CA 1
ATOM 1586 C C . LEU A 1 215 ? -1.633 12.508 -12.062 1 97.62 215 LEU A C 1
ATOM 1588 O O . LEU A 1 215 ? -2.025 13.141 -13.055 1 97.62 215 LEU A O 1
ATOM 1592 N N . LEU A 1 216 ? -2.027 11.336 -11.867 1 96.69 216 LEU A N 1
ATOM 1593 C CA . LEU A 1 216 ? -3.189 10.641 -12.406 1 96.69 216 LEU A CA 1
ATOM 1594 C C . LEU A 1 216 ? -4.102 10.148 -11.289 1 96.69 216 LEU A C 1
ATOM 1596 O O . LEU A 1 216 ? -3.725 9.258 -10.523 1 96.69 216 LEU A O 1
ATOM 1600 N N . ALA A 1 217 ? -5.32 10.766 -11.258 1 96.56 217 ALA A N 1
ATOM 1601 C CA . ALA A 1 217 ? -6.113 10.625 -10.039 1 96.56 217 ALA A CA 1
ATOM 1602 C C . ALA A 1 217 ? -7.402 9.859 -10.305 1 96.56 217 ALA A C 1
ATOM 1604 O O . ALA A 1 217 ? -8.039 10.039 -11.344 1 96.56 217 ALA A O 1
ATOM 1605 N N . ASP A 1 218 ? -7.715 8.945 -9.398 1 96.81 218 ASP A N 1
ATOM 1606 C CA . ASP A 1 218 ? -9.008 8.273 -9.305 1 96.81 218 ASP A CA 1
ATOM 1607 C C . ASP A 1 218 ? -9.617 8.438 -7.914 1 96.81 218 ASP A C 1
ATOM 1609 O O . ASP A 1 218 ? -9.297 7.684 -6.996 1 96.81 218 ASP A O 1
ATOM 1613 N N . LEU A 1 219 ? -10.5 9.398 -7.797 1 96.69 219 LEU A N 1
ATOM 1614 C CA . LEU A 1 219 ? -11.188 9.672 -6.539 1 96.69 219 LEU A CA 1
ATOM 1615 C C . LEU A 1 219 ? -12.633 9.18 -6.586 1 96.69 219 LEU A C 1
ATOM 1617 O O . LEU A 1 219 ? -13.289 9.266 -7.625 1 96.69 219 LEU A O 1
ATOM 1621 N N . GLY A 1 220 ? -13.102 8.641 -5.445 1 94.81 220 GLY A N 1
ATOM 1622 C CA . GLY A 1 220 ? -14.469 8.148 -5.406 1 94.81 220 GLY A CA 1
ATOM 1623 C C . GLY A 1 220 ? -15.258 8.68 -4.223 1 94.81 220 GLY A C 1
ATOM 1624 O O . GLY A 1 220 ? -14.695 8.93 -3.154 1 94.81 220 GLY A O 1
ATOM 1625 N N . SER A 1 221 ? -16.547 8.961 -4.406 1 95.19 221 SER A N 1
ATOM 1626 C CA . SER A 1 221 ? -17.547 9.039 -3.355 1 95.19 221 SER A CA 1
ATOM 1627 C C . SER A 1 221 ? -18.297 7.715 -3.199 1 95.19 221 SER A C 1
ATOM 1629 O O . SER A 1 221 ? -19.344 7.512 -3.803 1 95.19 221 SER A O 1
ATOM 1631 N N . VAL A 1 222 ? -17.734 6.895 -2.359 1 95 222 VAL A N 1
ATOM 1632 C CA . VAL A 1 222 ? -18.078 5.477 -2.357 1 95 222 VAL A CA 1
ATOM 1633 C C . VAL A 1 222 ? -19.312 5.238 -1.509 1 95 222 VAL A C 1
ATOM 1635 O O . VAL A 1 222 ? -20.203 4.477 -1.899 1 95 222 VAL A O 1
ATOM 1638 N N . VAL A 1 223 ? -19.344 5.828 -0.307 1 93.31 223 VAL A N 1
ATOM 1639 C CA . VAL A 1 223 ? -20.5 5.656 0.58 1 93.31 223 VAL A CA 1
ATOM 1640 C C . VAL A 1 223 ? -21.734 6.305 -0.04 1 93.31 223 VAL A C 1
ATOM 1642 O O . VAL A 1 223 ? -21.688 7.449 -0.491 1 93.31 223 VAL A O 1
ATOM 1645 N N . PRO A 1 224 ? -22.828 5.617 -0.104 1 92.38 224 PRO A N 1
ATOM 1646 C CA . PRO A 1 224 ? -24.031 6.18 -0.713 1 92.38 224 PRO A CA 1
ATOM 1647 C C . PRO A 1 224 ? -24.406 7.543 -0.133 1 92.38 224 PRO A C 1
ATOM 1649 O O . PRO A 1 224 ? -24.438 7.711 1.089 1 92.38 224 PRO A O 1
ATOM 1652 N N . GLY A 1 225 ? -24.641 8.5 -1.009 1 90.38 225 GLY A N 1
ATOM 1653 C CA . GLY A 1 225 ? -25.094 9.82 -0.583 1 90.38 225 GLY A CA 1
ATOM 1654 C C . GLY A 1 225 ? -23.938 10.789 -0.354 1 90.38 225 GLY A C 1
ATOM 1655 O O . GLY A 1 225 ? -24.156 11.984 -0.167 1 90.38 225 GLY A O 1
ATOM 1656 N N . ARG A 1 226 ? -22.75 10.281 -0.323 1 93 226 ARG A N 1
ATOM 1657 C CA . ARG A 1 226 ? -21.578 11.133 -0.109 1 93 226 ARG A CA 1
ATOM 1658 C C . ARG A 1 226 ? -21.391 12.094 -1.273 1 93 226 ARG A C 1
ATOM 1660 O O . ARG A 1 226 ? -21.438 11.688 -2.438 1 93 226 ARG A O 1
ATOM 1667 N N . LEU A 1 227 ? -21.125 13.383 -0.973 1 91.69 227 LEU A N 1
ATOM 1668 C CA . LEU A 1 227 ? -20.984 14.406 -2.004 1 91.69 227 LEU A CA 1
ATOM 1669 C C . LEU A 1 227 ? -19.516 14.625 -2.352 1 91.69 227 LEU A C 1
ATOM 1671 O O . LEU A 1 227 ? -19.203 15.078 -3.453 1 91.69 227 LEU A O 1
ATOM 1675 N N . LEU A 1 228 ? -18.672 14.406 -1.419 1 94.38 228 LEU A N 1
ATOM 1676 C CA . LEU A 1 228 ? -17.234 14.594 -1.59 1 94.38 228 LEU A CA 1
ATOM 1677 C C . LEU A 1 228 ? -16.5 13.258 -1.582 1 94.38 228 LEU A C 1
ATOM 1679 O O . LEU A 1 228 ? -17.047 12.258 -1.105 1 94.38 228 LEU A O 1
ATOM 1683 N N . ASP A 1 229 ? -15.328 13.289 -2.139 1 96.94 229 ASP A N 1
ATOM 1684 C CA . ASP A 1 229 ? -14.555 12.047 -2.207 1 96.94 229 ASP A CA 1
ATOM 1685 C C . ASP A 1 229 ? -14.297 11.492 -0.81 1 96.94 229 ASP A C 1
ATOM 1687 O O . ASP A 1 229 ? -14.039 12.25 0.129 1 96.94 229 ASP A O 1
ATOM 1691 N N . ASP A 1 230 ? -14.406 10.188 -0.644 1 97.5 230 ASP A N 1
ATOM 1692 C CA . ASP A 1 230 ? -14.055 9.492 0.593 1 97.5 230 ASP A CA 1
ATOM 1693 C C . ASP A 1 230 ? -13.031 8.391 0.336 1 97.5 230 ASP A C 1
ATOM 1695 O O . ASP A 1 230 ? -12.656 7.656 1.252 1 97.5 230 ASP A O 1
ATOM 1699 N N . ASP A 1 231 ? -12.57 8.297 -0.869 1 97.94 231 ASP A N 1
ATOM 1700 C CA . ASP A 1 231 ? -11.539 7.359 -1.297 1 97.94 231 ASP A CA 1
ATOM 1701 C C . ASP A 1 231 ? -10.703 7.945 -2.434 1 97.94 231 ASP A C 1
ATOM 1703 O O . ASP A 1 231 ? -11.25 8.438 -3.422 1 97.94 231 ASP A O 1
ATOM 1707 N N . CYS A 1 232 ? -9.391 7.855 -2.268 1 97.88 232 CYS A N 1
ATOM 1708 C CA . CYS A 1 232 ? -8.492 8.445 -3.252 1 97.88 232 CYS A CA 1
ATOM 1709 C C . CYS A 1 232 ? -7.352 7.492 -3.6 1 97.88 232 CYS A C 1
ATOM 1711 O O . CYS A 1 232 ? -6.688 6.961 -2.707 1 97.88 232 CYS A O 1
ATOM 1713 N N . SER A 1 233 ? -7.164 7.195 -4.867 1 98.38 233 SER A N 1
ATOM 1714 C CA . SER A 1 233 ? -6 6.52 -5.43 1 98.38 233 SER A CA 1
ATOM 1715 C C . SER A 1 233 ? -5.34 7.367 -6.516 1 98.38 233 SER A C 1
ATOM 1717 O O . SER A 1 233 ? -5.965 7.676 -7.531 1 98.38 233 SER A O 1
ATOM 1719 N N . ILE A 1 234 ? -4.07 7.688 -6.281 1 98.31 234 ILE A N 1
ATOM 1720 C CA . ILE A 1 234 ? -3.412 8.617 -7.188 1 98.31 234 ILE A CA 1
ATOM 1721 C C . ILE A 1 234 ? -2.027 8.094 -7.559 1 98.31 234 ILE A C 1
ATOM 1723 O O . ILE A 1 234 ? -1.252 7.703 -6.68 1 98.31 234 ILE A O 1
ATOM 1727 N N . LEU A 1 235 ? -1.729 7.984 -8.836 1 98 235 LEU A N 1
ATOM 1728 C CA . LEU A 1 235 ? -0.371 7.758 -9.312 1 98 235 LEU A CA 1
ATOM 1729 C C . LEU A 1 235 ? 0.398 9.07 -9.422 1 98 235 LEU A C 1
ATOM 1731 O O . LEU A 1 235 ? -0.16 10.086 -9.836 1 98 235 LEU A O 1
ATOM 1735 N N . LEU A 1 236 ? 1.646 9.055 -9.047 1 98.38 236 LEU A N 1
ATOM 1736 C CA . LEU A 1 236 ? 2.467 10.258 -9.008 1 98.38 236 LEU A CA 1
ATOM 1737 C C . LEU A 1 236 ? 3.723 10.086 -9.859 1 98.38 236 LEU A C 1
ATOM 1739 O O . LEU A 1 236 ? 4.273 8.984 -9.938 1 98.38 236 LEU A O 1
ATOM 1743 N N . ARG A 1 237 ? 4.199 11.125 -10.43 1 97.94 237 ARG A N 1
ATOM 1744 C CA . ARG A 1 237 ? 5.531 11.234 -11.016 1 97.94 237 ARG A CA 1
ATOM 1745 C C . ARG A 1 237 ? 6.309 12.398 -10.391 1 97.94 237 ARG A C 1
ATOM 1747 O O . ARG A 1 237 ? 5.758 13.484 -10.203 1 97.94 237 ARG A O 1
ATOM 1754 N N . PHE A 1 238 ? 7.531 12.164 -10.047 1 98.25 238 PHE A N 1
ATOM 1755 C CA . PHE A 1 238 ? 8.383 13.156 -9.398 1 98.25 238 PHE A CA 1
ATOM 1756 C C . PHE A 1 238 ? 9.344 13.789 -10.398 1 98.25 238 PHE A C 1
ATOM 1758 O O . PHE A 1 238 ? 9.578 13.234 -11.477 1 98.25 238 PHE A O 1
ATOM 1765 N N . GLU A 1 239 ? 9.914 14.883 -10.07 1 97.81 239 GLU A N 1
ATOM 1766 C CA . GLU A 1 239 ? 10.75 15.688 -10.945 1 97.81 239 GLU A CA 1
ATOM 1767 C C . GLU A 1 239 ? 12.016 14.93 -11.352 1 97.81 239 GLU A C 1
ATOM 1769 O O . GLU A 1 239 ? 12.578 15.18 -12.422 1 97.81 239 GLU A O 1
ATOM 1774 N N . ASN A 1 240 ? 12.477 14.008 -10.562 1 97.31 240 ASN A N 1
ATOM 1775 C CA . ASN A 1 240 ? 13.695 13.273 -10.875 1 97.31 240 ASN A CA 1
ATOM 1776 C C . ASN A 1 240 ? 13.391 11.992 -11.656 1 97.31 240 ASN A C 1
ATOM 1778 O O . ASN A 1 240 ? 14.273 11.164 -11.875 1 97.31 240 ASN A O 1
ATOM 1782 N N . GLY A 1 241 ? 12.125 11.758 -11.938 1 96.19 241 GLY A N 1
ATOM 1783 C CA . GLY A 1 241 ? 11.742 10.578 -12.695 1 96.19 241 GLY A CA 1
ATOM 1784 C C . GLY A 1 241 ? 11.172 9.469 -11.828 1 96.19 241 GLY A C 1
ATOM 1785 O O . GLY A 1 241 ? 10.656 8.477 -12.336 1 96.19 241 GLY A O 1
ATOM 1786 N N . ALA A 1 242 ? 11.25 9.586 -10.5 1 97.5 242 ALA A N 1
ATOM 1787 C CA . ALA A 1 242 ? 10.664 8.602 -9.594 1 97.5 242 ALA A CA 1
ATOM 1788 C C . ALA A 1 242 ? 9.148 8.508 -9.797 1 97.5 242 ALA A C 1
ATOM 1790 O O . ALA A 1 242 ? 8.516 9.477 -10.219 1 97.5 242 ALA A O 1
ATOM 1791 N N . ARG A 1 243 ? 8.664 7.367 -9.555 1 97.38 243 ARG A N 1
ATOM 1792 C CA . ARG A 1 243 ? 7.223 7.141 -9.586 1 97.38 243 ARG A CA 1
ATOM 1793 C C . ARG A 1 243 ? 6.664 6.957 -8.18 1 97.38 243 ARG A C 1
ATOM 1795 O O . ARG A 1 243 ? 7.398 6.586 -7.258 1 97.38 243 ARG A O 1
ATOM 1802 N N . GLY A 1 244 ? 5.43 7.301 -8.039 1 97.88 244 GLY A N 1
ATOM 1803 C CA . GLY A 1 244 ? 4.828 7.164 -6.723 1 97.88 244 GLY A CA 1
ATOM 1804 C C . GLY A 1 244 ? 3.354 6.812 -6.773 1 97.88 244 GLY A C 1
ATOM 1805 O O . GLY A 1 244 ? 2.742 6.832 -7.844 1 97.88 244 GLY A O 1
ATOM 1806 N N . VAL A 1 245 ? 2.857 6.391 -5.652 1 98.62 245 VAL A N 1
ATOM 1807 C CA . VAL A 1 245 ? 1.443 6.098 -5.438 1 98.62 245 VAL A CA 1
ATOM 1808 C C . VAL A 1 245 ? 0.982 6.703 -4.117 1 98.62 245 VAL A C 1
ATOM 1810 O O . VAL A 1 245 ? 1.666 6.582 -3.098 1 98.62 245 VAL A O 1
ATOM 1813 N N . LEU A 1 246 ? -0.076 7.418 -4.156 1 98.81 246 LEU A N 1
ATOM 1814 C CA . LEU A 1 246 ? -0.725 7.965 -2.969 1 98.81 246 LEU A CA 1
ATOM 1815 C C . LEU A 1 246 ? -2.115 7.367 -2.785 1 98.81 246 LEU A C 1
ATOM 1817 O O . LEU A 1 246 ? -2.963 7.469 -3.674 1 98.81 246 LEU A O 1
ATOM 1821 N N . LEU A 1 247 ? -2.289 6.672 -1.66 1 98.69 247 LEU A N 1
ATOM 1822 C CA . LEU A 1 247 ? -3.592 6.133 -1.286 1 98.69 247 LEU A CA 1
ATOM 1823 C C . LEU A 1 247 ? -4.129 6.828 -0.037 1 98.69 247 LEU A C 1
ATOM 1825 O O . LEU A 1 247 ? -3.441 6.887 0.986 1 98.69 247 LEU A O 1
ATOM 1829 N N . ALA A 1 248 ? -5.234 7.363 -0.089 1 98.5 248 ALA A N 1
ATOM 1830 C CA . ALA A 1 248 ? -5.953 7.926 1.052 1 98.5 248 ALA A CA 1
ATOM 1831 C C . ALA A 1 248 ? -7.414 7.492 1.05 1 98.5 248 ALA A C 1
ATOM 1833 O O . ALA A 1 248 ? -8.094 7.574 0.023 1 98.5 248 ALA A O 1
ATOM 1834 N N . SER A 1 249 ? -7.832 7 2.172 1 98.44 249 SER A N 1
ATOM 1835 C CA . SER A 1 249 ? -9.195 6.48 2.217 1 98.44 249 SER A CA 1
ATOM 1836 C C . SER A 1 249 ? -9.797 6.617 3.611 1 98.44 249 SER A C 1
ATOM 1838 O O . SER A 1 249 ? -9.086 6.488 4.613 1 98.44 249 SER A O 1
ATOM 1840 N N . GLN A 1 250 ? -11.062 6.918 3.613 1 96.69 250 GLN A N 1
ATOM 1841 C CA . GLN A 1 250 ? -11.773 6.984 4.883 1 96.69 250 GLN A CA 1
ATOM 1842 C C . GLN A 1 250 ? -12.828 5.883 4.98 1 96.69 250 GLN A C 1
ATOM 1844 O O . GLN A 1 250 ? -13.711 5.934 5.84 1 96.69 250 GLN A O 1
ATOM 1849 N N . ILE A 1 251 ? -12.766 4.879 4.051 1 96.19 251 ILE A N 1
ATOM 1850 C CA . ILE A 1 251 ? -13.805 3.855 3.992 1 96.19 251 ILE A CA 1
ATOM 1851 C C . ILE A 1 251 ? -13.195 2.482 4.266 1 96.19 251 ILE A C 1
ATOM 1853 O O . ILE A 1 251 ? -13.836 1.454 4.039 1 96.19 251 ILE A O 1
ATOM 1857 N N . GLU A 1 252 ? -11.938 2.393 4.637 1 97 252 GLU A N 1
ATOM 1858 C CA . GLU A 1 252 ? -11.242 1.13 4.852 1 97 252 GLU A CA 1
ATOM 1859 C C . GLU A 1 252 ? -11.43 0.629 6.281 1 97 252 GLU A C 1
ATOM 1861 O O . GLU A 1 252 ? -10.617 0.917 7.16 1 97 252 GLU A O 1
ATOM 1866 N N . VAL A 1 253 ? -12.43 -0.167 6.484 1 95.19 253 VAL A N 1
ATOM 1867 C CA . VAL A 1 253 ? -12.844 -0.618 7.809 1 95.19 253 VAL A CA 1
ATOM 1868 C C . VAL A 1 253 ? -11.703 -1.372 8.484 1 95.19 253 VAL A C 1
ATOM 1870 O O . VAL A 1 253 ? -11.102 -2.264 7.879 1 95.19 253 VAL A O 1
ATOM 1873 N N . GLY A 1 254 ? -11.469 -1.051 9.719 1 93.5 254 GLY A N 1
ATOM 1874 C CA . GLY A 1 254 ? -10.391 -1.659 10.484 1 93.5 254 GLY A CA 1
ATOM 1875 C C . GLY A 1 254 ? -9.156 -0.785 10.57 1 93.5 254 GLY A C 1
ATOM 1876 O O . GLY A 1 254 ? -8.359 -0.917 11.5 1 93.5 254 GLY A O 1
ATOM 1877 N N . GLU A 1 255 ? -9.008 -0.012 9.531 1 95.44 255 GLU A N 1
ATOM 1878 C CA . GLU A 1 255 ? -7.902 0.945 9.586 1 95.44 255 GLU A CA 1
ATOM 1879 C C . GLU A 1 255 ? -8.234 2.109 10.516 1 95.44 255 GLU A C 1
ATOM 1881 O O . GLU A 1 255 ? -9.359 2.598 10.531 1 95.44 255 GLU A O 1
ATOM 1886 N N . LEU A 1 256 ? -7.305 2.574 11.305 1 94.12 256 LEU A N 1
ATOM 1887 C CA . LEU A 1 256 ? -7.5 3.668 12.25 1 94.12 256 LEU A CA 1
ATOM 1888 C C . LEU A 1 256 ? -6.91 4.965 11.711 1 94.12 256 LEU A C 1
ATOM 1890 O O . LEU A 1 256 ? -7.512 5.621 10.859 1 94.12 256 LEU A O 1
ATOM 1894 N N . ASN A 1 257 ? -5.727 5.262 11.977 1 94.94 257 ASN A N 1
ATOM 1895 C CA . ASN A 1 257 ? -5.004 6.426 11.469 1 94.94 257 ASN A CA 1
ATOM 1896 C C . ASN A 1 257 ? -3.66 6.027 10.867 1 94.94 257 ASN A C 1
ATOM 1898 O O . ASN A 1 257 ? -2.615 6.523 11.289 1 94.94 257 ASN A O 1
ATOM 1902 N N . GLY A 1 258 ? -3.779 5.281 9.734 1 96.62 258 GLY A N 1
ATOM 1903 C CA . GLY A 1 258 ? -2.67 4.457 9.281 1 96.62 258 GLY A CA 1
ATOM 1904 C C . GLY A 1 258 ? -1.773 5.16 8.281 1 96.62 258 GLY A C 1
ATOM 1905 O O . GLY A 1 258 ? -1.362 4.562 7.281 1 96.62 258 GLY A O 1
ATOM 1906 N N . LEU A 1 259 ? -1.479 6.477 8.539 1 98.19 259 LEU A N 1
ATOM 1907 C CA . LEU A 1 259 ? -0.532 7.148 7.66 1 98.19 259 LEU A CA 1
ATOM 1908 C C . LEU A 1 259 ? 0.816 6.438 7.664 1 98.19 259 LEU A C 1
ATOM 1910 O O . LEU A 1 259 ? 1.339 6.094 8.727 1 98.19 259 LEU A O 1
ATOM 1914 N N . ARG A 1 260 ? 1.36 6.129 6.449 1 98.38 260 ARG A N 1
ATOM 1915 C CA . ARG A 1 260 ? 2.664 5.484 6.32 1 98.38 260 ARG A CA 1
ATOM 1916 C C . ARG A 1 260 ? 3.34 5.871 5.012 1 98.38 260 ARG A C 1
ATOM 1918 O O . ARG A 1 260 ? 2.666 6.191 4.031 1 98.38 260 ARG A O 1
ATOM 1925 N N . ILE A 1 261 ? 4.625 5.867 5.039 1 98.75 261 ILE A N 1
ATOM 1926 C CA . ILE A 1 261 ? 5.383 6.199 3.84 1 98.75 261 ILE A CA 1
ATOM 1927 C C . ILE A 1 261 ? 6.527 5.203 3.66 1 98.75 261 ILE A C 1
ATOM 1929 O O . ILE A 1 261 ? 7.168 4.801 4.637 1 98.75 261 ILE A O 1
ATOM 1933 N N . ARG A 1 262 ? 6.695 4.711 2.48 1 98.75 262 ARG A N 1
ATOM 1934 C CA . ARG A 1 262 ? 7.824 3.926 1.991 1 98.75 262 ARG A CA 1
ATOM 1935 C C . ARG A 1 262 ? 8.523 4.637 0.841 1 98.75 262 ARG A C 1
ATOM 1937 O O . ARG A 1 262 ? 7.891 5.023 -0.141 1 98.75 262 ARG A O 1
ATOM 1944 N N . ALA A 1 263 ? 9.758 4.898 0.957 1 98.75 263 ALA A N 1
ATOM 1945 C CA . ALA A 1 263 ? 10.578 5.461 -0.109 1 98.75 263 ALA A CA 1
ATOM 1946 C C . ALA A 1 263 ? 11.758 4.547 -0.427 1 98.75 263 ALA A C 1
ATOM 1948 O O . ALA A 1 263 ? 12.469 4.098 0.478 1 98.75 263 ALA A O 1
ATOM 1949 N N . TYR A 1 264 ? 11.922 4.27 -1.705 1 98.62 264 TYR A N 1
ATOM 1950 C CA . TYR A 1 264 ? 12.969 3.354 -2.15 1 98.62 264 TYR A CA 1
ATOM 1951 C C . TYR A 1 264 ? 13.898 4.031 -3.15 1 98.62 264 TYR A C 1
ATOM 1953 O O . TYR A 1 264 ? 13.445 4.629 -4.129 1 98.62 264 TYR A O 1
ATOM 1961 N N . GLY A 1 265 ? 15.148 3.979 -2.84 1 98.12 265 GLY A N 1
ATOM 1962 C CA . GLY A 1 265 ? 16.188 4.398 -3.775 1 98.12 265 GLY A CA 1
ATOM 1963 C C . GLY A 1 265 ? 17 3.244 -4.316 1 98.12 265 GLY A C 1
ATOM 1964 O O . GLY A 1 265 ? 16.688 2.08 -4.055 1 98.12 265 GLY A O 1
ATOM 1965 N N . ASP A 1 266 ? 18 3.545 -5.133 1 96.62 266 ASP A N 1
ATOM 1966 C CA . ASP A 1 266 ? 18.797 2.51 -5.777 1 96.62 266 ASP A CA 1
ATOM 1967 C C . ASP A 1 266 ? 19.781 1.879 -4.793 1 96.62 266 ASP A C 1
ATOM 1969 O O . ASP A 1 266 ? 20.406 0.863 -5.098 1 96.62 266 ASP A O 1
ATOM 1973 N N . MET A 1 267 ? 19.859 2.418 -3.523 1 95.75 267 MET A N 1
ATOM 1974 C CA . MET A 1 267 ? 20.828 1.879 -2.568 1 95.75 267 MET A CA 1
ATOM 1975 C C . MET A 1 267 ? 20.125 1.427 -1.29 1 95.75 267 MET A C 1
ATOM 1977 O O . MET A 1 267 ? 20.766 0.83 -0.413 1 95.75 267 MET A O 1
ATOM 1981 N N . GLY A 1 268 ? 18.891 1.708 -1.199 1 97.38 268 GLY A N 1
ATOM 1982 C CA . GLY A 1 268 ? 18.219 1.374 0.043 1 97.38 268 GLY A CA 1
ATOM 1983 C C . GLY A 1 268 ? 16.766 1.801 0.063 1 97.38 268 GLY A C 1
ATOM 1984 O O . GLY A 1 268 ? 16.219 2.219 -0.961 1 97.38 268 GLY A O 1
ATOM 1985 N N . GLY A 1 269 ? 16.094 1.544 1.166 1 98 269 GLY A N 1
ATOM 1986 C CA . GLY A 1 269 ? 14.719 1.937 1.398 1 98 269 GLY A CA 1
ATOM 1987 C C . GLY A 1 269 ? 14.461 2.404 2.818 1 98 269 GLY A C 1
ATOM 1988 O O . GLY A 1 269 ? 15.18 2.021 3.742 1 98 269 GLY A O 1
ATOM 1989 N N . ILE A 1 270 ? 13.516 3.273 2.977 1 98.25 270 ILE A N 1
ATOM 1990 C CA . ILE A 1 270 ? 13.078 3.697 4.301 1 98.25 270 ILE A CA 1
ATOM 1991 C C . ILE A 1 270 ? 11.57 3.461 4.449 1 98.25 270 ILE A C 1
ATOM 1993 O O . ILE A 1 270 ? 10.812 3.658 3.498 1 98.25 270 ILE A O 1
ATOM 1997 N N . VAL A 1 271 ? 11.133 3.008 5.602 1 98.44 271 VAL A N 1
ATOM 1998 C CA . VAL A 1 271 ? 9.727 2.779 5.926 1 98.44 271 VAL A CA 1
ATOM 1999 C C . VAL A 1 271 ? 9.398 3.406 7.277 1 98.44 271 VAL A C 1
ATOM 2001 O O . VAL A 1 271 ? 10.109 3.184 8.258 1 98.44 271 VAL A O 1
ATOM 2004 N N . TRP A 1 272 ? 8.406 4.215 7.324 1 98.56 272 TRP A N 1
ATOM 2005 C CA . TRP A 1 272 ? 7.906 4.84 8.547 1 98.56 272 TRP A CA 1
ATOM 2006 C C . TRP A 1 272 ? 6.383 4.777 8.609 1 98.56 272 TRP A C 1
ATOM 2008 O O . TRP A 1 272 ? 5.707 4.918 7.59 1 98.56 272 TRP A O 1
ATOM 2018 N N . ARG A 1 273 ? 5.809 4.574 9.828 1 97.88 273 ARG A N 1
ATOM 2019 C CA . ARG A 1 273 ? 4.367 4.52 10.047 1 97.88 273 ARG A CA 1
ATOM 2020 C C . ARG A 1 273 ? 3.967 5.359 11.258 1 97.88 273 ARG A C 1
ATOM 2022 O O . ARG A 1 273 ? 4.582 5.266 12.32 1 97.88 273 ARG A O 1
ATOM 2029 N N . GLN A 1 274 ? 2.895 6.133 11.125 1 97.5 274 GLN A N 1
ATOM 2030 C CA . GLN A 1 274 ? 2.457 7.078 12.148 1 97.5 274 GLN A CA 1
ATOM 2031 C C . GLN A 1 274 ? 1.985 6.355 13.398 1 97.5 274 GLN A C 1
ATOM 2033 O O . GLN A 1 274 ? 2.141 6.863 14.516 1 97.5 274 GLN A O 1
ATOM 2038 N N . GLU A 1 275 ? 1.455 5.109 13.266 1 96.25 275 GLU A N 1
ATOM 2039 C CA . GLU A 1 275 ? 0.932 4.395 14.43 1 96.25 275 GLU A CA 1
ATOM 2040 C C . GLU A 1 275 ? 2.053 3.721 15.219 1 96.25 275 GLU A C 1
ATOM 2042 O O . GLU A 1 275 ? 1.824 3.197 16.312 1 96.25 275 GLU A O 1
ATOM 2047 N N . GLU A 1 276 ? 3.262 3.654 14.68 1 96.12 276 GLU A N 1
ATOM 2048 C CA . GLU A 1 276 ? 4.516 3.299 15.336 1 96.12 276 GLU A CA 1
ATOM 2049 C C . GLU A 1 276 ? 5.605 4.324 15.047 1 96.12 276 GLU A C 1
ATOM 2051 O O . GLU A 1 276 ? 6.648 3.986 14.484 1 96.12 276 GLU A O 1
ATOM 2056 N N . PRO A 1 277 ? 5.312 5.504 15.531 1 97.06 277 PRO A N 1
ATOM 2057 C CA . PRO A 1 277 ? 6.09 6.645 15.039 1 97.06 277 PRO A CA 1
ATOM 2058 C C . PRO A 1 277 ? 7.496 6.703 15.633 1 97.06 277 PRO A C 1
ATOM 2060 O O . PRO A 1 277 ? 8.305 7.543 15.234 1 97.06 277 PRO A O 1
ATOM 2063 N N . ASN A 1 278 ? 7.848 5.75 16.562 1 97.56 278 ASN A N 1
ATOM 2064 C CA . ASN A 1 278 ? 9.141 5.816 17.25 1 97.56 278 ASN A CA 1
ATOM 2065 C C . ASN A 1 278 ? 10.133 4.816 16.656 1 97.56 278 ASN A C 1
ATOM 2067 O O . ASN A 1 278 ? 11.141 4.496 17.281 1 97.56 278 ASN A O 1
ATOM 2071 N N . THR A 1 279 ? 9.797 4.273 15.531 1 97.38 279 THR A N 1
ATOM 2072 C CA . THR A 1 279 ? 10.68 3.365 14.805 1 97.38 279 THR A CA 1
ATOM 2073 C C . THR A 1 279 ? 10.727 3.729 13.328 1 97.38 279 THR A C 1
ATOM 2075 O O . THR A 1 279 ? 9.688 3.922 12.695 1 97.38 279 THR A O 1
ATOM 2078 N N . LEU A 1 280 ? 11.891 3.92 12.828 1 98 280 LEU A N 1
ATOM 2079 C CA . LEU A 1 280 ? 12.188 4.078 11.414 1 98 280 LEU A CA 1
ATOM 2080 C C . LEU A 1 280 ? 13.023 2.914 10.898 1 98 280 LEU A C 1
ATOM 2082 O O . LEU A 1 280 ? 14.07 2.594 11.469 1 98 280 LEU A O 1
ATOM 2086 N N . THR A 1 281 ? 12.523 2.254 9.867 1 98.12 281 THR A N 1
ATOM 2087 C CA . THR A 1 281 ? 13.266 1.141 9.281 1 98.12 281 THR A CA 1
ATOM 2088 C C . THR A 1 281 ? 14.047 1.599 8.055 1 98.12 281 THR A C 1
ATOM 2090 O O . THR A 1 281 ? 13.5 2.256 7.168 1 98.12 281 THR A O 1
ATOM 2093 N N . ILE A 1 282 ? 15.289 1.268 8.008 1 97.19 282 ILE A N 1
ATOM 2094 C CA . ILE A 1 282 ? 16.156 1.542 6.863 1 97.19 282 ILE A CA 1
ATOM 2095 C C . ILE A 1 282 ? 16.766 0.241 6.363 1 97.19 282 ILE A C 1
ATOM 2097 O O . ILE A 1 282 ? 17.391 -0.493 7.133 1 97.19 282 ILE A O 1
ATOM 2101 N N . SER A 1 283 ? 16.547 -0.024 5.141 1 97 283 SER A N 1
ATOM 2102 C CA . SER A 1 283 ? 17.094 -1.229 4.527 1 97 283 SER A CA 1
ATOM 2103 C C . SER A 1 283 ? 18.172 -0.886 3.504 1 97 283 SER A C 1
ATOM 2105 O O . SER A 1 283 ? 18.156 0.198 2.916 1 97 283 SER A O 1
ATOM 2107 N N . ARG A 1 284 ? 19.094 -1.817 3.311 1 93.62 284 ARG A N 1
ATOM 2108 C CA . ARG A 1 284 ? 20.172 -1.646 2.352 1 93.62 284 ARG A CA 1
ATOM 2109 C C . ARG A 1 284 ? 20.219 -2.801 1.355 1 93.62 284 ARG A C 1
ATOM 2111 O O . ARG A 1 284 ? 19.625 -3.859 1.602 1 93.62 284 ARG A O 1
ATOM 2118 N N . LEU A 1 285 ? 20.906 -2.6 0.313 1 90 285 LEU A N 1
ATOM 2119 C CA . LEU A 1 285 ? 21 -3.551 -0.79 1 90 285 LEU A CA 1
ATOM 2120 C C . LEU A 1 285 ? 21.578 -4.879 -0.314 1 90 285 LEU A C 1
ATOM 2122 O O . LEU A 1 285 ? 21.234 -5.938 -0.852 1 90 285 LEU A O 1
ATOM 2126 N N . ASP A 1 286 ? 22.406 -4.859 0.648 1 88.06 286 ASP A N 1
ATOM 2127 C CA . ASP A 1 286 ? 23.109 -6.062 1.079 1 88.06 286 ASP A CA 1
ATOM 2128 C C . ASP A 1 286 ? 22.25 -6.895 2.025 1 88.06 286 ASP A C 1
ATOM 2130 O O . ASP A 1 286 ? 22.719 -7.895 2.576 1 88.06 286 ASP A O 1
ATOM 2134 N N . GLY A 1 287 ? 21.078 -6.398 2.236 1 89 287 GLY A N 1
ATOM 2135 C CA . GLY A 1 287 ? 20.141 -7.164 3.055 1 89 287 GLY A CA 1
ATOM 2136 C C . GLY A 1 287 ? 20.078 -6.68 4.492 1 89 287 GLY A C 1
ATOM 2137 O O . GLY A 1 287 ? 19.219 -7.121 5.262 1 89 287 GLY A O 1
ATOM 2138 N N . THR A 1 288 ? 20.969 -5.762 4.836 1 91.75 288 THR A N 1
ATOM 2139 C CA . THR A 1 288 ? 20.953 -5.211 6.188 1 91.75 288 THR A CA 1
ATOM 2140 C C . THR A 1 288 ? 19.703 -4.348 6.402 1 91.75 288 THR A C 1
ATOM 2142 O O . THR A 1 288 ? 19.312 -3.586 5.52 1 91.75 288 THR A O 1
ATOM 2145 N N . CYS A 1 289 ? 19.047 -4.59 7.512 1 93.75 289 CYS A N 1
ATOM 2146 C CA . CYS A 1 289 ? 17.938 -3.762 7.949 1 93.75 289 CYS A CA 1
ATOM 2147 C C . CYS A 1 289 ? 18.219 -3.133 9.305 1 93.75 289 CYS A C 1
ATOM 2149 O O . CYS A 1 289 ? 18.516 -3.84 10.273 1 93.75 289 CYS A O 1
ATOM 2151 N N . THR A 1 290 ? 18.188 -1.87 9.375 1 93.81 290 THR A N 1
ATOM 2152 C CA . THR A 1 290 ? 18.453 -1.117 10.594 1 93.81 290 THR A CA 1
ATOM 2153 C C . THR A 1 290 ? 17.172 -0.473 11.125 1 93.81 290 THR A C 1
ATOM 2155 O O . THR A 1 290 ? 16.438 0.151 10.367 1 93.81 290 THR A O 1
ATOM 2158 N N . LEU A 1 291 ? 16.922 -0.728 12.367 1 95.25 291 LEU A N 1
ATOM 2159 C CA . LEU A 1 291 ? 15.859 -0.009 13.062 1 95.25 291 LEU A CA 1
ATOM 2160 C C . LEU A 1 291 ? 16.406 1.215 13.781 1 95.25 291 LEU A C 1
ATOM 2162 O O . LEU A 1 291 ? 17.234 1.085 14.688 1 95.25 291 LEU A O 1
ATOM 2166 N N . VAL A 1 292 ? 15.984 2.352 13.336 1 96.06 292 VAL A N 1
ATOM 2167 C CA . VAL A 1 292 ? 16.312 3.6 14.016 1 96.06 292 VAL A CA 1
ATOM 2168 C C . VAL A 1 292 ? 15.219 3.943 15.016 1 96.06 292 VAL A C 1
ATOM 2170 O O . VAL A 1 292 ? 14.047 4.062 14.648 1 96.06 292 VAL A O 1
ATOM 2173 N N . ARG A 1 293 ? 15.641 4.148 16.312 1 95 293 ARG A N 1
ATOM 2174 C CA . ARG A 1 293 ? 14.656 4.379 17.359 1 95 293 ARG A CA 1
ATOM 2175 C C . ARG A 1 293 ? 14.781 5.789 17.938 1 95 293 ARG A C 1
ATOM 2177 O O . ARG A 1 293 ? 15.891 6.301 18.094 1 95 293 ARG A O 1
ATOM 2184 N N . SER A 1 294 ? 13.578 6.418 18.125 1 94.88 294 SER A N 1
ATOM 2185 C CA . SER A 1 294 ? 13.578 7.754 18.719 1 94.88 294 SER A CA 1
ATOM 2186 C C . SER A 1 294 ? 14.266 7.754 20.078 1 94.88 294 SER A C 1
ATOM 2188 O O . SER A 1 294 ? 14.234 6.75 20.797 1 94.88 294 SER A O 1
ATOM 2190 N N . GLY A 1 295 ? 14.945 8.891 20.422 1 93.5 295 GLY A N 1
ATOM 2191 C CA . GLY A 1 295 ? 15.539 9.062 21.75 1 93.5 295 GLY A CA 1
ATOM 2192 C C . GLY A 1 295 ? 16.875 8.352 21.906 1 93.5 295 GLY A C 1
ATOM 2193 O O . GLY A 1 295 ? 17.375 8.227 23.016 1 93.5 295 GLY A O 1
ATOM 2194 N N . THR A 1 296 ? 17.344 7.816 20.844 1 92 296 THR A N 1
ATOM 2195 C CA . THR A 1 296 ? 18.625 7.129 20.922 1 92 296 THR A CA 1
ATOM 2196 C C . THR A 1 296 ? 19.719 7.977 20.297 1 92 296 THR A C 1
ATOM 2198 O O . THR A 1 296 ? 19.438 8.984 19.641 1 92 296 THR A O 1
ATOM 2201 N N . GLY A 1 297 ? 20.953 7.621 20.5 1 91.62 297 GLY A N 1
ATOM 2202 C CA . GLY A 1 297 ? 22.125 8.391 20.094 1 91.62 297 GLY A CA 1
ATOM 2203 C C . GLY A 1 297 ? 22.375 8.375 18.609 1 91.62 297 GLY A C 1
ATOM 2204 O O . GLY A 1 297 ? 23.219 9.117 18.094 1 91.62 297 GLY A O 1
ATOM 2205 N N . VAL A 1 298 ? 21.609 7.625 17.844 1 92.56 298 VAL A N 1
ATOM 2206 C CA . V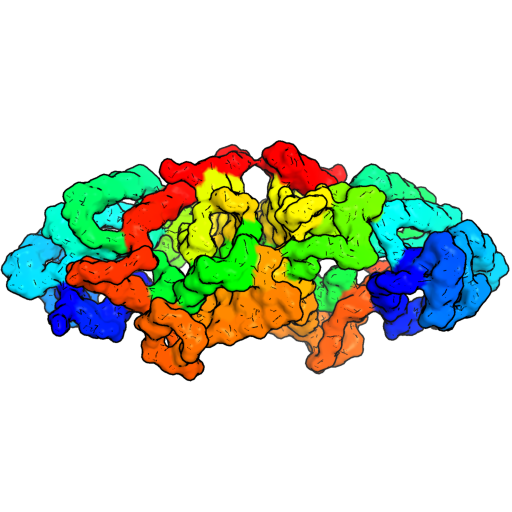AL A 1 298 ? 21.859 7.477 16.406 1 92.56 298 VAL A CA 1
ATOM 2207 C C . VAL A 1 298 ? 21.172 8.602 15.648 1 92.56 298 VAL A C 1
ATOM 2209 O O . VAL A 1 298 ? 21.453 8.82 14.469 1 92.56 298 VAL A O 1
ATOM 2212 N N . LEU A 1 299 ? 20.344 9.391 16.25 1 95.69 299 LEU A N 1
ATOM 2213 C CA . LEU A 1 299 ? 19.562 10.438 15.594 1 95.69 299 LEU A CA 1
ATOM 2214 C C . LEU A 1 299 ? 20.438 11.617 15.219 1 95.69 299 LEU A C 1
ATOM 2216 O O . LEU A 1 299 ? 21.375 11.953 15.953 1 95.69 299 LEU A O 1
ATOM 2220 N N . GLY A 1 300 ? 20.078 12.195 14.07 1 95.62 300 GLY A N 1
ATOM 2221 C CA . GLY A 1 300 ? 20.688 13.477 13.727 1 95.62 300 GLY A CA 1
ATOM 2222 C C . GLY A 1 300 ? 20.266 14.594 14.656 1 95.62 300 GLY A C 1
ATOM 2223 O O . GLY A 1 300 ? 19.344 14.43 15.461 1 95.62 300 GLY A O 1
ATOM 2224 N N . ALA A 1 301 ? 20.875 15.766 14.5 1 94.44 301 ALA A N 1
ATOM 2225 C CA . ALA A 1 301 ? 20.703 16.891 15.414 1 94.44 301 ALA A CA 1
ATOM 2226 C C . ALA A 1 301 ? 19.25 17.375 15.422 1 94.44 301 ALA A C 1
ATOM 2228 O O . ALA A 1 301 ? 18.703 17.672 16.484 1 94.44 301 ALA A O 1
ATOM 2229 N N . ASP A 1 302 ? 18.672 17.5 14.281 1 95.62 302 ASP A N 1
ATOM 2230 C CA . ASP A 1 302 ? 17.312 18.031 14.219 1 95.62 302 ASP A CA 1
ATOM 2231 C C . ASP A 1 302 ? 16.328 17.094 14.914 1 95.62 302 ASP A C 1
ATOM 2233 O O . ASP A 1 302 ? 15.555 17.516 15.781 1 95.62 302 ASP A O 1
ATOM 2237 N N . ALA A 1 303 ? 16.375 15.82 14.57 1 97 303 ALA A N 1
ATOM 2238 C CA . ALA A 1 303 ? 15.477 14.836 15.188 1 97 303 ALA A CA 1
ATOM 2239 C C . ALA A 1 303 ? 15.711 14.75 16.688 1 97 303 ALA A C 1
ATOM 2241 O O . ALA A 1 303 ? 14.766 14.648 17.469 1 97 303 ALA A O 1
ATOM 2242 N N . ALA A 1 304 ? 16.938 14.789 17.078 1 95.94 304 ALA A N 1
ATOM 2243 C CA . ALA A 1 304 ? 17.266 14.719 18.5 1 95.94 304 ALA A CA 1
ATOM 2244 C C . ALA A 1 304 ? 16.688 15.914 19.25 1 95.94 304 ALA A C 1
ATOM 2246 O O . ALA A 1 304 ? 16.156 15.758 20.359 1 95.94 304 ALA A O 1
ATOM 2247 N N . SER A 1 305 ? 16.812 17.047 18.656 1 95.44 305 SER A N 1
ATOM 2248 C CA . SER A 1 305 ? 16.328 18.266 19.312 1 95.44 305 SER A CA 1
ATOM 2249 C C . SER A 1 305 ? 14.812 18.281 19.406 1 95.44 305 SER A C 1
ATOM 2251 O O . SER A 1 305 ? 14.242 19.047 20.203 1 95.44 305 SER A O 1
ATOM 2253 N N . ARG A 1 306 ? 14.172 17.422 18.672 1 95.88 306 ARG A N 1
ATOM 2254 C CA . ARG A 1 306 ? 12.719 17.359 18.641 1 95.88 306 ARG A CA 1
ATOM 2255 C C . ARG A 1 306 ? 12.195 16.156 19.422 1 95.88 306 ARG A C 1
ATOM 2257 O O . ARG A 1 306 ? 11.016 15.812 19.328 1 95.88 306 ARG A O 1
ATOM 2264 N N . THR A 1 307 ? 13.07 15.523 20.078 1 96.38 307 THR A N 1
ATOM 2265 C CA . THR A 1 307 ? 12.727 14.383 20.922 1 96.38 307 THR A CA 1
ATOM 2266 C C . THR A 1 307 ? 12.906 14.727 22.406 1 96.38 307 THR A C 1
ATOM 2268 O O . THR A 1 307 ? 14 15.094 22.828 1 96.38 307 THR A O 1
ATOM 2271 N N . ARG A 1 308 ? 11.852 14.531 23.219 1 96.62 308 ARG A N 1
ATOM 2272 C CA . ARG A 1 308 ? 11.859 14.992 24.594 1 96.62 308 ARG A CA 1
ATOM 2273 C C . ARG A 1 308 ? 12.266 13.867 25.547 1 96.62 308 ARG A C 1
ATOM 2275 O O . ARG A 1 308 ? 12.773 14.125 26.641 1 96.62 308 ARG A O 1
ATOM 2282 N N . THR A 1 309 ? 12.062 12.625 25.172 1 94.5 309 THR A N 1
ATOM 2283 C CA . THR A 1 309 ? 12.242 11.5 26.094 1 94.5 309 THR A CA 1
ATOM 2284 C C . THR A 1 309 ? 13.32 10.555 25.578 1 94.5 309 THR A C 1
ATOM 2286 O O . THR A 1 309 ? 13.57 10.477 24.375 1 94.5 309 THR A O 1
ATOM 2289 N N . PRO A 1 310 ? 13.984 9.859 26.531 1 90.75 310 PRO A N 1
ATOM 2290 C CA . PRO A 1 310 ? 15 8.891 26.094 1 90.75 310 PRO A CA 1
ATOM 2291 C C . PRO A 1 310 ? 14.391 7.672 25.406 1 90.75 310 PRO A C 1
ATOM 2293 O O . PRO A 1 310 ? 13.172 7.496 25.422 1 90.75 310 PRO A O 1
ATOM 2296 N N . GLY A 1 311 ? 15.336 6.914 24.859 1 89.12 311 GLY A N 1
ATOM 2297 C CA . GLY A 1 311 ? 14.922 5.723 24.141 1 89.12 311 GLY A CA 1
ATOM 2298 C C . GLY A 1 311 ? 14.016 4.82 24.953 1 89.12 311 GLY A C 1
ATOM 2299 O O . GLY A 1 311 ? 14.25 4.629 26.156 1 89.12 311 GLY A O 1
ATOM 2300 N N . GLY A 1 312 ? 13.023 4.379 24.328 1 87.94 312 GLY A N 1
ATOM 2301 C CA . GLY A 1 312 ? 12.102 3.471 25 1 87.94 312 GLY A CA 1
ATOM 2302 C C . GLY A 1 312 ? 10.945 4.184 25.672 1 87.94 312 GLY A C 1
ATOM 2303 O O . GLY A 1 312 ? 10.008 3.539 26.156 1 87.94 312 GLY A O 1
ATOM 2304 N N . HIS A 1 313 ? 10.961 5.457 25.766 1 92.06 313 HIS A N 1
ATOM 2305 C CA . HIS A 1 313 ? 9.867 6.301 26.203 1 92.06 313 HIS A CA 1
ATOM 2306 C C . HIS A 1 313 ? 9.195 7.008 25.031 1 92.06 313 HIS A C 1
ATOM 2308 O O . HIS A 1 313 ? 9.609 8.102 24.641 1 92.06 313 HIS A O 1
ATOM 2314 N N . PRO A 1 314 ? 8.18 6.387 24.484 1 93.06 314 PRO A N 1
ATOM 2315 C CA . PRO A 1 314 ? 7.641 6.82 23.188 1 93.06 314 PRO A CA 1
ATOM 2316 C C . PRO A 1 314 ? 6.941 8.172 23.266 1 93.06 314 PRO A C 1
ATOM 2318 O O . PRO A 1 314 ? 6.34 8.508 24.281 1 93.06 314 PRO A O 1
ATOM 2321 N N . GLU A 1 315 ? 7.082 8.945 22.234 1 95.44 315 GLU A N 1
ATOM 2322 C CA . GLU A 1 315 ? 6.297 10.141 21.969 1 95.44 315 GLU A CA 1
ATOM 2323 C C . GLU A 1 315 ? 5.316 9.914 20.812 1 95.44 315 GLU A C 1
ATOM 2325 O O . GLU A 1 315 ? 5.422 8.914 20.094 1 95.44 315 GLU A O 1
ATOM 2330 N N . GLY A 1 316 ? 4.348 10.859 20.766 1 96 316 GLY A N 1
ATOM 2331 C CA . GLY A 1 316 ? 3.307 10.609 19.781 1 96 316 GLY A CA 1
ATOM 2332 C C . GLY A 1 316 ? 2.787 11.875 19.125 1 96 316 GLY A C 1
ATOM 2333 O O . GLY A 1 316 ? 3.559 12.797 18.844 1 96 316 GLY A O 1
ATOM 2334 N N . TYR A 1 317 ? 1.524 11.789 18.812 1 96.5 317 TYR A N 1
ATOM 2335 C CA . TYR A 1 317 ? 0.81 12.75 17.984 1 96.5 317 TYR A CA 1
ATOM 2336 C C . TYR A 1 317 ? 0.899 14.156 18.578 1 96.5 317 TYR A C 1
ATOM 2338 O O . TYR A 1 317 ? 1.172 15.117 17.859 1 96.5 317 TYR A O 1
ATOM 2346 N N . LEU A 1 318 ? 0.736 14.336 19.859 1 97 318 LEU A N 1
ATOM 2347 C CA . LEU A 1 318 ? 0.757 15.648 20.5 1 97 318 LEU A CA 1
ATOM 2348 C C . LEU A 1 318 ? 2.158 16.25 20.469 1 97 318 LEU A C 1
ATOM 2350 O O . LEU A 1 318 ? 2.312 17.453 20.25 1 97 318 LEU A O 1
ATOM 2354 N N . GLU A 1 319 ? 3.146 15.398 20.641 1 97.44 319 GLU A N 1
ATOM 2355 C CA . GLU A 1 319 ? 4.527 15.867 20.594 1 97.44 319 GLU A CA 1
ATOM 2356 C C . GLU A 1 319 ? 4.914 16.297 19.188 1 97.44 319 GLU A C 1
ATOM 2358 O O . GLU A 1 319 ? 5.695 17.234 19 1 97.44 319 GLU A O 1
ATOM 2363 N N . ALA A 1 320 ? 4.391 15.617 18.203 1 97.94 320 ALA A N 1
ATOM 2364 C CA . ALA A 1 320 ? 4.637 16.031 16.828 1 97.94 320 ALA A CA 1
ATOM 2365 C C . ALA A 1 320 ? 4.086 17.438 16.562 1 97.94 320 ALA A C 1
ATOM 2367 O O . ALA A 1 320 ? 4.754 18.266 15.953 1 97.94 320 ALA A O 1
ATOM 2368 N N . PHE A 1 321 ? 2.881 17.703 17.016 1 97.81 321 PHE A N 1
ATOM 2369 C CA . PHE A 1 321 ? 2.307 19.047 16.938 1 97.81 321 PHE A CA 1
ATOM 2370 C C . PHE A 1 321 ? 3.178 20.047 17.688 1 97.81 321 PHE A C 1
ATOM 2372 O O . PHE A 1 321 ? 3.408 21.156 17.188 1 97.81 321 PHE A O 1
ATOM 2379 N N . ALA A 1 322 ? 3.586 19.625 18.828 1 98.44 322 ALA A N 1
ATOM 2380 C CA . ALA A 1 322 ? 4.379 20.516 19.672 1 98.44 322 ALA A CA 1
ATOM 2381 C C . ALA A 1 322 ? 5.664 20.938 18.969 1 98.44 322 ALA A C 1
ATOM 2383 O O . ALA A 1 322 ? 6.125 22.078 19.125 1 98.44 322 ALA A O 1
ATOM 2384 N N . ASN A 1 323 ? 6.203 20.047 18.219 1 98.5 323 ASN A N 1
ATOM 2385 C CA . ASN A 1 323 ? 7.418 20.375 17.484 1 98.5 323 ASN A CA 1
ATOM 2386 C C . ASN A 1 323 ? 7.16 21.453 16.438 1 98.5 323 ASN A C 1
ATOM 2388 O O . ASN A 1 323 ? 8.031 22.297 16.188 1 98.5 323 ASN A O 1
ATOM 2392 N N . LEU A 1 324 ? 6.008 21.484 15.805 1 98.5 324 LEU A N 1
ATOM 2393 C CA . LEU A 1 324 ? 5.652 22.547 14.875 1 98.5 324 LEU A CA 1
ATOM 2394 C C . LEU A 1 324 ? 5.473 23.875 15.609 1 98.5 324 LEU A C 1
ATOM 2396 O O . LEU A 1 324 ? 5.906 24.922 15.117 1 98.5 324 LEU A O 1
ATOM 2400 N N . TYR A 1 325 ? 4.879 23.828 16.75 1 98.5 325 TYR A N 1
ATOM 2401 C CA . TYR A 1 325 ? 4.688 25.047 17.531 1 98.5 325 TYR A CA 1
ATOM 2402 C C . TYR A 1 325 ? 6.023 25.578 18.031 1 98.5 325 TYR A C 1
ATOM 2404 O O . TYR A 1 325 ? 6.223 26.797 18.109 1 98.5 325 TYR A O 1
ATOM 2412 N N . ARG A 1 326 ? 6.887 24.672 18.438 1 97.69 326 ARG A N 1
ATOM 2413 C CA . ARG A 1 326 ? 8.234 25.094 18.812 1 97.69 326 ARG A CA 1
ATOM 2414 C C . ARG A 1 326 ? 8.93 25.797 17.641 1 97.69 326 ARG A C 1
ATOM 2416 O O . ARG A 1 326 ? 9.586 26.828 17.844 1 97.69 326 ARG A O 1
ATOM 2423 N N . ASP A 1 327 ? 8.859 25.219 16.5 1 98.25 327 ASP A N 1
ATOM 2424 C CA . ASP A 1 327 ? 9.43 25.844 15.312 1 98.25 327 ASP A CA 1
ATOM 2425 C C . ASP A 1 327 ? 8.805 27.219 15.062 1 98.25 327 ASP A C 1
ATOM 2427 O O . ASP A 1 327 ? 9.516 28.172 14.727 1 98.25 327 ASP A O 1
ATOM 2431 N N . PHE A 1 328 ? 7.516 27.297 15.188 1 98.5 328 PHE A N 1
ATOM 2432 C CA . PHE A 1 328 ? 6.848 28.578 14.938 1 98.5 328 PHE A CA 1
ATOM 2433 C C . PHE A 1 328 ? 7.281 29.625 15.953 1 98.5 328 PHE A C 1
ATOM 2435 O O . PHE A 1 328 ? 7.496 30.781 15.609 1 98.5 328 PHE A O 1
ATOM 2442 N N . ALA A 1 329 ? 7.363 29.234 17.219 1 98.31 329 ALA A N 1
ATOM 2443 C CA . ALA A 1 329 ? 7.855 30.141 18.266 1 98.31 329 ALA A CA 1
ATOM 2444 C C . ALA A 1 329 ? 9.242 30.672 17.922 1 98.31 329 ALA A C 1
ATOM 2446 O O . ALA A 1 329 ? 9.539 31.844 18.141 1 98.31 329 ALA A O 1
ATOM 2447 N N . ALA A 1 330 ? 10.039 29.781 17.406 1 97.56 330 ALA A N 1
ATOM 2448 C CA . ALA A 1 330 ? 11.375 30.203 17 1 97.56 330 ALA A CA 1
ATOM 2449 C C . ALA A 1 330 ? 11.305 31.281 15.93 1 97.56 330 ALA A C 1
ATOM 2451 O O . ALA A 1 330 ? 12.008 32.312 16.016 1 97.56 330 ALA A O 1
ATOM 2452 N N . ILE A 1 331 ? 10.438 31.141 14.961 1 97.62 331 ILE A N 1
ATOM 2453 C CA . ILE A 1 331 ? 10.312 32.094 13.875 1 97.62 331 ILE A CA 1
ATOM 2454 C C . ILE A 1 331 ? 9.766 33.438 14.406 1 97.62 331 ILE A C 1
ATOM 2456 O O . ILE A 1 331 ? 10.203 34.5 13.992 1 97.62 331 ILE A O 1
ATOM 2460 N N . VAL A 1 332 ? 8.82 33.344 15.305 1 97.88 332 VAL A N 1
ATOM 2461 C CA . VAL A 1 332 ? 8.234 34.531 15.898 1 97.88 332 VAL A CA 1
ATOM 2462 C C . VAL A 1 332 ? 9.305 35.312 16.672 1 97.88 332 VAL A C 1
ATOM 2464 O O . VAL A 1 332 ? 9.273 36.531 16.719 1 97.88 332 VAL A O 1
ATOM 2467 N N . ARG A 1 333 ? 10.273 34.625 17.219 1 97.44 333 ARG A N 1
ATOM 2468 C CA . ARG A 1 333 ? 11.352 35.219 17.984 1 97.44 333 ARG A CA 1
ATOM 2469 C C . ARG A 1 333 ? 12.492 35.656 17.078 1 97.44 333 ARG A C 1
ATOM 2471 O O . ARG A 1 333 ? 13.5 36.219 17.547 1 97.44 333 ARG A O 1
ATOM 2478 N N . GLY A 1 334 ? 12.375 35.375 15.844 1 96.44 334 GLY A N 1
ATOM 2479 C CA . GLY A 1 334 ? 13.367 35.844 14.891 1 96.44 334 GLY A CA 1
ATOM 2480 C C . GLY A 1 334 ? 14.383 34.781 14.516 1 96.44 334 GLY A C 1
ATOM 2481 O O . GLY A 1 334 ? 15.352 35.062 13.805 1 96.44 334 GLY A O 1
ATOM 2482 N N . ASP A 1 335 ? 14.172 33.562 14.984 1 96.69 335 ASP A N 1
ATOM 2483 C CA . ASP A 1 335 ? 15.062 32.469 14.648 1 96.69 335 ASP A CA 1
ATOM 2484 C C . ASP A 1 335 ? 14.57 31.703 13.414 1 96.69 335 ASP A C 1
ATOM 2486 O O . ASP A 1 335 ? 13.461 31.953 12.93 1 96.69 335 ASP A O 1
ATOM 2490 N N . ALA A 1 336 ? 15.414 30.812 12.93 1 95.69 336 ALA A N 1
ATOM 2491 C CA . ALA A 1 336 ? 15.078 30.062 11.734 1 95.69 336 ALA A CA 1
ATOM 2492 C C . ALA A 1 336 ? 14.391 28.75 12.094 1 95.69 336 ALA A C 1
ATOM 2494 O O . ALA A 1 336 ? 14.672 28.156 13.133 1 95.69 336 ALA A O 1
ATOM 2495 N N . ALA A 1 337 ? 13.516 28.375 11.305 1 96.12 337 ALA A N 1
ATOM 2496 C CA . ALA A 1 337 ? 12.867 27.062 11.336 1 96.12 337 ALA A CA 1
ATOM 2497 C C . ALA A 1 337 ? 12.539 26.578 9.93 1 96.12 337 ALA A C 1
ATOM 2499 O O . ALA A 1 337 ? 11.375 26.531 9.531 1 96.12 337 ALA A O 1
ATOM 2500 N N . PRO A 1 338 ? 13.492 26.109 9.234 1 94.69 338 PRO A N 1
ATOM 2501 C CA . PRO A 1 338 ? 13.359 25.891 7.789 1 94.69 338 PRO A CA 1
ATOM 2502 C C . PRO A 1 338 ? 12.422 24.719 7.461 1 94.69 338 PRO A C 1
ATOM 2504 O O . PRO A 1 338 ? 11.945 24.609 6.328 1 94.69 338 PRO A O 1
ATOM 2507 N N . LEU A 1 339 ? 12.125 23.891 8.422 1 96.38 339 LEU A N 1
ATOM 2508 C CA . LEU A 1 339 ? 11.32 22.719 8.094 1 96.38 339 LEU A CA 1
ATOM 2509 C C . LEU A 1 339 ? 9.859 22.938 8.461 1 96.38 339 LEU A C 1
ATOM 2511 O O . LEU A 1 339 ? 9.016 22.078 8.234 1 96.38 339 LEU A O 1
ATOM 2515 N N . LEU A 1 340 ? 9.523 24.062 9.078 1 97.75 340 LEU A N 1
ATOM 2516 C CA . LEU A 1 340 ? 8.125 24.391 9.336 1 97.75 340 LEU A CA 1
ATOM 2517 C C . LEU A 1 340 ? 7.391 24.734 8.047 1 97.75 340 LEU A C 1
ATOM 2519 O O . LEU A 1 340 ? 7.77 25.672 7.344 1 97.75 340 LEU A O 1
ATOM 2523 N N . PRO A 1 341 ? 6.355 23.969 7.719 1 98 341 PRO A N 1
ATOM 2524 C CA . PRO A 1 341 ? 5.598 24.312 6.52 1 98 341 PRO A CA 1
ATOM 2525 C C . PRO A 1 341 ? 4.965 25.703 6.609 1 98 341 PRO A C 1
ATOM 2527 O O . PRO A 1 341 ? 4.48 26.094 7.672 1 98 341 PRO A O 1
ATOM 2530 N N . GLY A 1 342 ? 5.02 26.406 5.539 1 98 342 GLY A N 1
ATOM 2531 C CA . GLY A 1 342 ? 4.449 27.75 5.477 1 98 342 GLY A CA 1
ATOM 2532 C C . GLY A 1 342 ? 3.449 27.922 4.348 1 98 342 GLY A C 1
ATOM 2533 O O . GLY A 1 342 ? 2.727 26.969 4.008 1 98 342 GLY A O 1
ATOM 2534 N N . ILE A 1 343 ? 3.344 29.125 3.891 1 98.31 343 ILE A N 1
ATOM 2535 C CA . ILE A 1 343 ? 2.344 29.516 2.906 1 98.31 343 ILE A CA 1
ATOM 2536 C C . ILE A 1 343 ? 2.594 28.781 1.592 1 98.31 343 ILE A C 1
ATOM 2538 O O . ILE A 1 343 ? 1.65 28.359 0.917 1 98.31 343 ILE A O 1
ATOM 2542 N N . ALA A 1 344 ? 3.842 28.547 1.239 1 97.56 344 ALA A N 1
ATOM 2543 C CA . ALA A 1 344 ? 4.168 27.875 -0.017 1 97.56 344 ALA A CA 1
ATOM 2544 C C . ALA A 1 344 ? 3.686 26.438 -0.006 1 97.56 344 ALA A C 1
ATOM 2546 O O . ALA A 1 344 ? 3.084 25.969 -0.976 1 97.56 344 ALA A O 1
ATOM 2547 N N . GLU A 1 345 ? 4.012 25.734 1.09 1 97.56 345 GLU A N 1
ATOM 2548 C CA . GLU A 1 345 ? 3.547 24.359 1.228 1 97.56 345 GLU A CA 1
ATOM 2549 C C . GLU A 1 345 ? 2.023 24.281 1.247 1 97.56 345 GLU A C 1
ATOM 2551 O O . GLU A 1 345 ? 1.434 23.344 0.713 1 97.56 345 GLU A O 1
ATOM 2556 N N . GLY A 1 346 ? 1.406 25.281 1.916 1 98.06 346 GLY A N 1
ATOM 2557 C CA . GLY A 1 346 ? -0.047 25.328 1.944 1 98.06 346 GLY A CA 1
ATOM 2558 C C . GLY A 1 346 ? -0.665 25.484 0.567 1 98.06 346 GLY A C 1
ATOM 2559 O O . GLY A 1 346 ? -1.59 24.75 0.211 1 98.06 346 GLY A O 1
ATOM 2560 N N . VAL A 1 347 ? -0.164 26.391 -0.199 1 98.12 347 VAL A N 1
ATOM 2561 C CA . VAL A 1 347 ? -0.678 26.641 -1.543 1 98.12 347 VAL A CA 1
ATOM 2562 C C . VAL A 1 347 ? -0.444 25.406 -2.414 1 98.12 347 VAL A C 1
ATOM 2564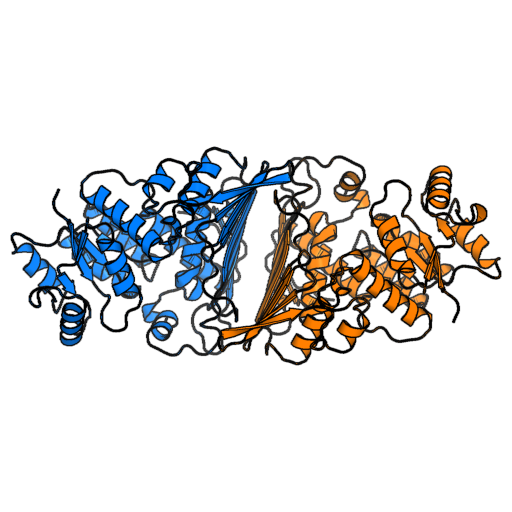 O O . VAL A 1 347 ? -1.315 25.016 -3.193 1 98.12 347 VAL A O 1
ATOM 2567 N N . ARG A 1 348 ? 0.674 24.812 -2.285 1 97.94 348 ARG A N 1
ATOM 2568 C CA . ARG A 1 348 ? 0.995 23.609 -3.041 1 97.94 348 ARG A CA 1
ATOM 2569 C C . ARG A 1 348 ? 0.019 22.484 -2.717 1 97.94 348 ARG A C 1
ATOM 2571 O O . ARG A 1 348 ? -0.439 21.781 -3.615 1 97.94 348 ARG A O 1
ATOM 2578 N N . GLY A 1 349 ? -0.23 22.344 -1.439 1 97.88 349 GLY A N 1
ATOM 2579 C CA . GLY A 1 349 ? -1.226 21.359 -1.044 1 97.88 349 GLY A CA 1
ATOM 2580 C C . GLY A 1 349 ? -2.588 21.609 -1.663 1 97.88 349 GLY A C 1
ATOM 2581 O O . GLY A 1 349 ? -3.246 20.672 -2.125 1 97.88 349 GLY A O 1
ATOM 2582 N N . MET A 1 350 ? -3.002 22.859 -1.687 1 97.75 350 MET A N 1
ATOM 2583 C CA . MET A 1 350 ? -4.293 23.203 -2.271 1 97.75 350 MET A CA 1
ATOM 2584 C C . MET A 1 350 ? -4.285 22.984 -3.781 1 97.75 350 MET A C 1
ATOM 2586 O O . MET A 1 350 ? -5.301 22.594 -4.363 1 97.75 350 MET A O 1
ATOM 2590 N N . THR A 1 351 ? -3.184 23.25 -4.422 1 98 351 THR A N 1
ATOM 2591 C CA . THR A 1 351 ? -3.043 22.984 -5.848 1 98 351 THR A CA 1
ATOM 2592 C C . THR A 1 351 ? -3.201 21.484 -6.137 1 98 351 THR A C 1
ATOM 2594 O O . THR A 1 351 ? -3.891 21.094 -7.082 1 98 351 THR A O 1
ATOM 2597 N N . PHE A 1 352 ? -2.561 20.719 -5.336 1 98.19 352 PHE A N 1
ATOM 2598 C CA . PHE A 1 352 ? -2.658 19.266 -5.457 1 98.19 352 PHE A CA 1
ATOM 2599 C C . PHE A 1 352 ? -4.109 18.812 -5.355 1 98.19 352 PHE A C 1
ATOM 2601 O O . PHE A 1 352 ? -4.586 18.047 -6.199 1 98.19 352 PHE A O 1
ATOM 2608 N N . ILE A 1 353 ? -4.816 19.25 -4.336 1 97.88 353 ILE A N 1
ATOM 2609 C CA . ILE A 1 353 ? -6.211 18.891 -4.117 1 97.88 353 ILE A CA 1
ATOM 2610 C C . ILE A 1 353 ? -7.043 19.266 -5.34 1 97.88 353 ILE A C 1
ATOM 2612 O O . ILE A 1 353 ? -7.773 18.438 -5.883 1 97.88 353 ILE A O 1
ATOM 2616 N N . HIS A 1 354 ? -6.91 20.484 -5.77 1 97.25 354 HIS A N 1
ATOM 2617 C CA . HIS A 1 354 ? -7.695 21 -6.883 1 97.25 354 HIS A CA 1
ATOM 2618 C C . HIS A 1 354 ? -7.453 20.188 -8.148 1 97.25 354 HIS A C 1
ATOM 2620 O O . HIS A 1 354 ? -8.398 19.797 -8.836 1 97.25 354 HIS A O 1
ATOM 2626 N N . LYS A 1 355 ? -6.203 19.969 -8.461 1 97.44 355 LYS A N 1
ATOM 2627 C CA . LYS A 1 355 ? -5.844 19.25 -9.68 1 97.44 355 LYS A CA 1
ATOM 2628 C C . LYS A 1 355 ? -6.316 17.797 -9.633 1 97.44 355 LYS A C 1
ATOM 2630 O O . LYS A 1 355 ? -6.82 17.281 -10.625 1 97.44 355 LYS A O 1
ATOM 2635 N N . ALA A 1 356 ? -6.156 17.156 -8.539 1 97.81 356 ALA A N 1
ATOM 2636 C CA . ALA A 1 356 ? -6.543 15.742 -8.406 1 97.81 356 ALA A CA 1
ATOM 2637 C C . ALA A 1 356 ? -8.055 15.578 -8.555 1 97.81 356 ALA A C 1
ATOM 2639 O O . ALA A 1 356 ? -8.516 14.695 -9.289 1 97.81 356 ALA A O 1
ATOM 2640 N N . VAL A 1 357 ? -8.82 16.438 -7.832 1 97.19 357 VAL A N 1
ATOM 2641 C CA . VAL A 1 357 ? -10.273 16.344 -7.875 1 97.19 357 VAL A CA 1
ATOM 2642 C C . VAL A 1 357 ? -10.766 16.609 -9.297 1 97.19 357 VAL A C 1
ATOM 2644 O O . VAL A 1 357 ? -11.594 15.867 -9.828 1 97.19 357 VAL A O 1
ATOM 2647 N N . THR A 1 358 ? -10.234 17.672 -9.914 1 96.19 358 THR A N 1
ATOM 2648 C CA . THR A 1 358 ? -10.656 18.047 -11.258 1 96.19 358 THR A CA 1
ATOM 2649 C C . THR A 1 358 ? -10.273 16.969 -12.266 1 96.19 358 THR A C 1
ATOM 2651 O O . THR A 1 358 ? -11.078 16.594 -13.117 1 96.19 358 THR A O 1
ATOM 2654 N N . ALA A 1 359 ? -9.062 16.5 -12.141 1 95.5 359 ALA A N 1
ATOM 2655 C CA . ALA A 1 359 ? -8.594 15.469 -13.062 1 95.5 359 ALA A CA 1
ATOM 2656 C C . ALA A 1 359 ? -9.445 14.211 -12.953 1 95.5 359 ALA A C 1
ATOM 2658 O O . ALA A 1 359 ? -9.781 13.594 -13.969 1 95.5 359 ALA A O 1
ATOM 2659 N N . SER A 1 360 ? -9.703 13.781 -11.758 1 95.75 360 SER A N 1
ATOM 2660 C CA . SER A 1 360 ? -10.516 12.594 -11.547 1 95.75 360 SER A CA 1
ATOM 2661 C C . SER A 1 360 ? -11.914 12.766 -12.125 1 95.75 360 SER A C 1
ATOM 2663 O O . SER A 1 360 ? -12.422 11.867 -12.805 1 95.75 360 SER A O 1
ATOM 2665 N N . ARG A 1 361 ? -12.57 13.852 -11.836 1 94.44 361 ARG A N 1
ATOM 2666 C CA . ARG A 1 361 ? -13.922 14.141 -12.312 1 94.44 361 ARG A CA 1
ATOM 2667 C C . ARG A 1 361 ? -13.977 14.094 -13.836 1 94.44 361 ARG A C 1
ATOM 2669 O O . ARG A 1 361 ? -14.961 13.633 -14.414 1 94.44 361 ARG A O 1
ATOM 2676 N N . GLU A 1 362 ? -12.93 14.555 -14.438 1 93.25 362 GLU A N 1
ATOM 2677 C CA . GLU A 1 362 ? -12.891 14.648 -15.891 1 93.25 362 GLU A CA 1
ATOM 2678 C C . GLU A 1 362 ? -12.32 13.383 -16.516 1 93.25 362 GLU A C 1
ATOM 2680 O O . GLU A 1 362 ? -12.188 13.281 -17.734 1 93.25 362 GLU A O 1
ATOM 2685 N N . ASN A 1 363 ? -11.992 12.359 -15.578 1 89.25 363 ASN A N 1
ATOM 2686 C CA . ASN A 1 363 ? -11.297 11.164 -16.047 1 89.25 363 ASN A CA 1
ATOM 2687 C C . ASN A 1 363 ? -10.094 11.523 -16.922 1 89.25 363 ASN A C 1
ATOM 2689 O O . ASN A 1 363 ? -9.922 10.977 -18.016 1 89.25 363 ASN A O 1
ATOM 2693 N N . ALA A 1 364 ? -9.453 12.414 -16.281 1 86.69 364 ALA A N 1
ATOM 2694 C CA . ALA A 1 364 ? -8.297 12.891 -17.047 1 86.69 364 ALA A CA 1
ATOM 2695 C C . ALA A 1 364 ? -7.117 11.938 -16.906 1 86.69 364 ALA A C 1
ATOM 2697 O O . ALA A 1 364 ? -7.047 11.164 -15.938 1 86.69 364 ALA A O 1
ATOM 2698 N N . GLY A 1 365 ? -6.367 11.57 -17.891 1 89.94 365 GLY A N 1
ATOM 2699 C CA . GLY A 1 365 ? -5.078 10.906 -17.797 1 89.94 365 GLY A CA 1
ATOM 2700 C C . GLY A 1 365 ? -4.074 11.664 -16.953 1 89.94 365 GLY A C 1
ATOM 2701 O O . GLY A 1 365 ? -4.426 12.203 -15.898 1 89.94 365 GLY A O 1
ATOM 2702 N N . TRP A 1 366 ? -2.934 11.625 -17.266 1 94.06 366 TRP A N 1
ATOM 2703 C CA . TRP A 1 366 ? -1.883 12.352 -16.562 1 94.06 366 TRP A CA 1
ATOM 2704 C C . TRP A 1 366 ? -2.074 13.859 -16.703 1 94.06 366 TRP A C 1
ATOM 2706 O O . TRP A 1 366 ? -2.275 14.367 -17.812 1 94.06 366 TRP A O 1
ATOM 2716 N N . VAL A 1 367 ? -2.064 14.57 -15.609 1 96.12 367 VAL A N 1
ATOM 2717 C CA . VAL A 1 367 ? -2.121 16.031 -15.641 1 96.12 367 VAL A CA 1
ATOM 2718 C C . VAL A 1 367 ? -0.9 16.609 -14.938 1 96.12 367 VAL A C 1
ATOM 2720 O O . VAL A 1 367 ? -0.356 16 -14.016 1 96.12 367 VAL A O 1
ATOM 2723 N N . LYS A 1 368 ? -0.467 17.812 -15.344 1 96.69 368 LYS A N 1
ATOM 2724 C CA . LYS A 1 368 ? 0.689 18.484 -14.75 1 96.69 368 LYS A CA 1
ATOM 2725 C C . LYS A 1 368 ? 0.32 19.156 -13.438 1 96.69 368 LYS A C 1
ATOM 2727 O O . LYS A 1 368 ? -0.776 19.703 -13.297 1 96.69 368 LYS A O 1
ATOM 2732 N N . LEU A 1 369 ? 1.169 18.969 -12.484 1 96.44 369 LEU A N 1
ATOM 2733 C CA . LEU A 1 369 ? 1.049 19.719 -11.234 1 96.44 369 LEU A CA 1
ATOM 2734 C C . LEU A 1 369 ? 2.002 20.906 -11.219 1 96.44 369 LEU A C 1
ATOM 2736 O O . LEU A 1 369 ? 3.107 20.812 -10.68 1 96.44 369 LEU A O 1
ATOM 2740 N N . GLU A 1 370 ? 1.732 21.844 -11.961 1 85.25 370 GLU A N 1
ATOM 2741 C CA . GLU A 1 370 ? 2.555 23.047 -12.055 1 85.25 370 GLU A CA 1
ATOM 2742 C C . GLU A 1 370 ? 2.324 23.969 -10.859 1 85.25 370 GLU A C 1
ATOM 2744 O O . GLU A 1 370 ? 1.244 23.953 -10.266 1 85.25 370 GLU A O 1
ATOM 2749 N N . ASP A 1 371 ? 3.336 24.625 -10.469 1 66.94 371 ASP A N 1
ATOM 2750 C CA . ASP A 1 371 ? 3.199 25.594 -9.391 1 66.94 371 ASP A CA 1
ATOM 2751 C C . ASP A 1 371 ? 2.271 26.75 -9.797 1 66.94 371 ASP A C 1
ATOM 2753 O O . ASP A 1 371 ? 2.156 27.062 -10.984 1 66.94 371 ASP A O 1
ATOM 2757 N N . MET B 1 1 ? -5.059 -46.312 -2.807 1 78.88 1 MET B N 1
ATOM 2758 C CA . MET B 1 1 ? -4.871 -45.812 -4.156 1 78.88 1 MET B CA 1
ATOM 2759 C C . MET B 1 1 ? -3.393 -45.562 -4.441 1 78.88 1 MET B C 1
ATOM 2761 O O . MET B 1 1 ? -2.639 -45.156 -3.547 1 78.88 1 MET B O 1
ATOM 2765 N N . ARG B 1 2 ? -2.902 -45.906 -5.645 1 92.12 2 ARG B N 1
ATOM 2766 C CA . ARG B 1 2 ? -1.488 -45.719 -5.957 1 92.12 2 ARG B CA 1
ATOM 2767 C C . ARG B 1 2 ? -1.151 -44.219 -6.117 1 92.12 2 ARG B C 1
ATOM 2769 O O . ARG B 1 2 ? -2.031 -43.406 -6.402 1 92.12 2 ARG B O 1
ATOM 2776 N N . ARG B 1 3 ? 0.074 -43.969 -5.922 1 95.44 3 ARG B N 1
ATOM 2777 C CA . ARG B 1 3 ? 0.552 -42.594 -6.188 1 95.44 3 ARG B CA 1
ATOM 2778 C C . ARG B 1 3 ? 0.497 -42.281 -7.68 1 95.44 3 ARG B C 1
ATOM 2780 O O . ARG B 1 3 ? 0.77 -43.156 -8.516 1 95.44 3 ARG B O 1
ATOM 2787 N N . LEU B 1 4 ? 0.132 -41.094 -7.906 1 98.62 4 LEU B N 1
ATOM 2788 C CA . LEU B 1 4 ? 0.233 -40.625 -9.289 1 98.62 4 LEU B CA 1
ATOM 2789 C C . LEU B 1 4 ? 1.69 -40.406 -9.688 1 98.62 4 LEU B C 1
ATOM 2791 O O . LEU B 1 4 ? 2.486 -39.906 -8.891 1 98.62 4 LEU B O 1
ATOM 2795 N N . ARG B 1 5 ? 2.016 -40.875 -10.859 1 98.75 5 ARG B N 1
ATOM 2796 C CA . ARG B 1 5 ? 3.363 -40.719 -11.398 1 98.75 5 ARG B CA 1
ATOM 2797 C C . ARG B 1 5 ? 3.473 -39.469 -12.242 1 98.75 5 ARG B C 1
ATOM 2799 O O . ARG B 1 5 ? 2.771 -39.344 -13.25 1 98.75 5 ARG B O 1
ATOM 2806 N N . MET B 1 6 ? 4.352 -38.594 -11.844 1 98.81 6 MET B N 1
ATOM 2807 C CA . MET B 1 6 ? 4.492 -37.281 -12.461 1 98.81 6 MET B CA 1
ATOM 2808 C C . MET B 1 6 ? 5.73 -37.219 -13.344 1 98.81 6 MET B C 1
ATOM 2810 O O . MET B 1 6 ? 6.793 -37.719 -12.969 1 98.81 6 MET B O 1
ATOM 2814 N N . GLY B 1 7 ? 5.562 -36.781 -14.539 1 98.81 7 GLY B N 1
ATOM 2815 C CA . GLY B 1 7 ? 6.676 -36.281 -15.336 1 98.81 7 GLY B CA 1
ATOM 2816 C C . GLY B 1 7 ? 6.871 -34.781 -15.234 1 98.81 7 GLY B C 1
ATOM 2817 O O . GLY B 1 7 ? 5.898 -34.031 -15.109 1 98.81 7 GLY B O 1
ATOM 2818 N N . MET B 1 8 ? 8.102 -34.344 -15.352 1 98.69 8 MET B N 1
ATOM 2819 C CA . MET B 1 8 ? 8.383 -32.906 -15.234 1 98.69 8 MET B CA 1
ATOM 2820 C C . MET B 1 8 ? 9.172 -32.406 -16.438 1 98.69 8 MET B C 1
ATOM 2822 O O . MET B 1 8 ? 10.094 -33.094 -16.906 1 98.69 8 MET B O 1
ATOM 2826 N N . ILE B 1 9 ? 8.742 -31.344 -17.031 1 98.56 9 ILE B N 1
ATOM 2827 C CA . ILE B 1 9 ? 9.453 -30.656 -18.094 1 98.56 9 ILE B CA 1
ATOM 2828 C C . ILE B 1 9 ? 10.078 -29.375 -17.562 1 98.56 9 ILE B C 1
ATOM 2830 O O . ILE B 1 9 ? 9.375 -28.469 -17.109 1 98.56 9 ILE B O 1
ATOM 2834 N N . GLY B 1 10 ? 11.336 -29.312 -17.625 1 97.25 10 GLY B N 1
ATOM 2835 C CA . GLY B 1 10 ? 12.086 -28.25 -16.984 1 97.25 10 GLY B CA 1
ATOM 2836 C C . GLY B 1 10 ? 12.562 -28.609 -15.586 1 97.25 10 GLY B C 1
ATOM 2837 O O . GLY B 1 10 ? 12.562 -29.797 -15.219 1 97.25 10 GLY B O 1
ATOM 2838 N N . GLY B 1 11 ? 13.164 -27.609 -14.828 1 94.81 11 GLY B N 1
ATOM 2839 C CA . GLY B 1 11 ? 13.578 -27.828 -13.453 1 94.81 11 GLY B CA 1
ATOM 2840 C C . GLY B 1 11 ? 14.984 -28.391 -13.336 1 94.81 11 GLY B C 1
ATOM 2841 O O . GLY B 1 11 ? 15.32 -29.031 -12.336 1 94.81 11 GLY B O 1
ATOM 2842 N N . GLY B 1 12 ? 15.758 -28.25 -14.32 1 92.88 12 GLY B N 1
ATOM 2843 C CA . GLY B 1 12 ? 17.109 -28.766 -14.312 1 92.88 12 GLY B CA 1
ATOM 2844 C C . GLY B 1 12 ? 18.031 -28.031 -13.352 1 92.88 12 GLY B C 1
ATOM 2845 O O . GLY B 1 12 ? 17.562 -27.25 -12.516 1 92.88 12 GLY B O 1
ATOM 2846 N N . PRO B 1 13 ? 19.328 -28.375 -13.422 1 88.88 13 PRO B N 1
ATOM 2847 C CA . PRO B 1 13 ? 20.281 -27.781 -12.492 1 88.88 13 PRO B CA 1
ATOM 2848 C C . PRO B 1 13 ? 20.266 -26.25 -12.508 1 88.88 13 PRO B C 1
ATOM 2850 O O . PRO B 1 13 ? 20.266 -25.641 -13.586 1 88.88 13 PRO B O 1
ATOM 2853 N N . GLY B 1 14 ? 20.172 -25.719 -11.32 1 85.44 14 GLY B N 1
ATOM 2854 C CA . GLY B 1 14 ? 20.188 -24.266 -11.195 1 85.44 14 GLY B CA 1
ATOM 2855 C C . GLY B 1 14 ? 18.797 -23.672 -11.133 1 85.44 14 GLY B C 1
ATOM 2856 O O . GLY B 1 14 ? 18.641 -22.5 -10.781 1 85.44 14 GLY B O 1
ATOM 2857 N N . ALA B 1 15 ? 17.844 -24.453 -11.484 1 87.88 15 ALA B N 1
ATOM 2858 C CA . ALA B 1 15 ? 16.469 -23.953 -11.438 1 87.88 15 ALA B CA 1
ATOM 2859 C C . ALA B 1 15 ? 15.969 -23.875 -10 1 87.88 15 ALA B C 1
ATOM 2861 O O . ALA B 1 15 ? 16.172 -24.797 -9.203 1 87.88 15 ALA B O 1
ATOM 2862 N N . PHE B 1 16 ? 15.383 -22.766 -9.68 1 87.06 16 PHE B N 1
ATOM 2863 C CA . PHE B 1 16 ? 14.766 -22.578 -8.375 1 87.06 16 PHE B CA 1
ATOM 2864 C C . PHE B 1 16 ? 13.422 -23.297 -8.305 1 87.06 16 PHE B C 1
ATOM 2866 O O . PHE B 1 16 ? 13.133 -23.984 -7.32 1 87.06 16 PHE B O 1
ATOM 2873 N N . ILE B 1 17 ? 12.68 -23.188 -9.312 1 92.75 17 ILE B N 1
ATOM 2874 C CA . ILE B 1 17 ? 11.273 -23.547 -9.25 1 92.75 17 ILE B CA 1
ATOM 2875 C C . ILE B 1 17 ? 11.109 -25.062 -9.391 1 92.75 17 ILE B C 1
ATOM 2877 O O . ILE B 1 17 ? 10.141 -25.625 -8.898 1 92.75 17 ILE B O 1
ATOM 2881 N N . GLY B 1 18 ? 12.023 -25.766 -10.109 1 94.19 18 GLY B N 1
ATOM 2882 C CA . GLY B 1 18 ? 11.945 -27.203 -10.273 1 94.19 18 GLY B CA 1
ATOM 2883 C C . GLY B 1 18 ? 11.844 -27.953 -8.961 1 94.19 18 GLY B C 1
ATOM 2884 O O . GLY B 1 18 ? 10.844 -28.609 -8.688 1 94.19 18 GLY B O 1
ATOM 2885 N N . PRO B 1 19 ? 12.875 -27.781 -8.109 1 94.31 19 PRO B N 1
ATOM 2886 C CA . PRO B 1 19 ? 12.828 -28.406 -6.793 1 94.31 19 PRO B CA 1
ATOM 2887 C C . PRO B 1 19 ? 11.578 -28.016 -6 1 94.31 19 PRO B C 1
ATOM 2889 O O . PRO B 1 19 ? 11.008 -28.859 -5.293 1 94.31 19 PRO B O 1
ATOM 2892 N N . VAL B 1 20 ? 11.133 -26.781 -6.102 1 95.88 20 VAL B N 1
ATOM 2893 C CA . VAL B 1 20 ? 9.945 -26.328 -5.375 1 95.88 20 VAL B CA 1
ATOM 2894 C C . VAL B 1 20 ? 8.734 -27.156 -5.789 1 95.88 20 VAL B C 1
ATOM 2896 O O . VAL B 1 20 ? 7.992 -27.656 -4.938 1 95.88 20 VAL B O 1
ATOM 2899 N N . HIS B 1 21 ? 8.562 -27.297 -7.102 1 97.56 21 HIS B N 1
ATOM 2900 C CA . HIS B 1 21 ? 7.449 -28.109 -7.602 1 97.56 21 HIS B CA 1
ATOM 2901 C C . HIS B 1 21 ? 7.586 -29.562 -7.184 1 97.56 21 HIS B C 1
ATOM 2903 O O . HIS B 1 21 ? 6.598 -30.203 -6.836 1 97.56 21 HIS B O 1
ATOM 2909 N N . ARG B 1 22 ? 8.758 -30.109 -7.207 1 96.88 22 ARG B N 1
ATOM 2910 C CA . ARG B 1 22 ? 8.977 -31.484 -6.777 1 96.88 22 ARG B CA 1
ATOM 2911 C C . ARG B 1 22 ? 8.625 -31.672 -5.305 1 96.88 22 ARG B C 1
ATOM 2913 O O . ARG B 1 22 ? 7.871 -32.594 -4.949 1 96.88 22 ARG B O 1
ATOM 2920 N N . PHE B 1 23 ? 9.203 -30.781 -4.426 1 96.19 23 PHE B N 1
ATOM 2921 C CA . PHE B 1 23 ? 8.883 -30.828 -3.006 1 96.19 23 PHE B CA 1
ATOM 2922 C C . PHE B 1 23 ? 7.375 -30.844 -2.791 1 96.19 23 PHE B C 1
ATOM 2924 O O . PHE B 1 23 ? 6.852 -31.688 -2.059 1 96.19 23 PHE B O 1
ATOM 2931 N N . ALA B 1 24 ? 6.77 -29.938 -3.461 1 97.44 24 ALA B N 1
ATOM 2932 C CA . ALA B 1 24 ? 5.336 -29.734 -3.283 1 97.44 24 ALA B CA 1
ATOM 2933 C C . ALA B 1 24 ? 4.539 -30.953 -3.746 1 97.44 24 ALA B C 1
ATOM 2935 O O . ALA B 1 24 ? 3.652 -31.438 -3.035 1 97.44 24 ALA B O 1
ATOM 2936 N N . ALA B 1 25 ? 4.883 -31.438 -4.891 1 98.06 25 ALA B N 1
ATOM 2937 C CA . ALA B 1 25 ? 4.16 -32.562 -5.48 1 98.06 25 ALA B CA 1
ATOM 2938 C C . ALA B 1 25 ? 4.25 -33.781 -4.586 1 98.06 25 ALA B C 1
ATOM 2940 O O . ALA B 1 25 ? 3.297 -34.562 -4.488 1 98.06 25 ALA B O 1
ATOM 2941 N N . GLU B 1 26 ? 5.328 -33.969 -3.896 1 97.94 26 GLU B N 1
ATOM 2942 C CA . GLU B 1 26 ? 5.574 -35.188 -3.182 1 97.94 26 GLU B CA 1
ATOM 2943 C C . GLU B 1 26 ? 5.246 -35.062 -1.697 1 97.94 26 GLU B C 1
ATOM 2945 O O . GLU B 1 26 ? 5.273 -36.031 -0.954 1 97.94 26 GLU B O 1
ATOM 2950 N N . LEU B 1 27 ? 4.918 -33.906 -1.325 1 96.88 27 LEU B N 1
ATOM 2951 C CA . LEU B 1 27 ? 4.785 -33.594 0.096 1 96.88 27 LEU B CA 1
ATOM 2952 C C . LEU B 1 27 ? 3.75 -34.5 0.75 1 96.88 27 LEU B C 1
ATOM 2954 O O . LEU B 1 27 ? 3.969 -35 1.854 1 96.88 27 LEU B O 1
ATOM 2958 N N . ASP B 1 28 ? 2.652 -34.781 0.1 1 96.38 28 ASP B N 1
ATOM 2959 C CA . ASP B 1 28 ? 1.543 -35.5 0.69 1 96.38 28 ASP B CA 1
ATOM 2960 C C . ASP B 1 28 ? 1.59 -37 0.285 1 96.38 28 ASP B C 1
ATOM 2962 O O . ASP B 1 28 ? 0.646 -37.75 0.542 1 96.38 28 ASP B O 1
ATOM 2966 N N . ARG B 1 29 ? 2.553 -37.406 -0.422 1 96.19 29 ARG B N 1
ATOM 2967 C CA . ARG B 1 29 ? 2.805 -38.75 -0.872 1 96.19 29 ARG B CA 1
ATOM 2968 C C . ARG B 1 29 ? 1.689 -39.25 -1.788 1 96.19 29 ARG B C 1
ATOM 2970 O O . ARG B 1 29 ? 1.396 -40.438 -1.833 1 96.19 29 ARG B O 1
ATOM 2977 N N . GLU B 1 30 ? 1.008 -38.312 -2.453 1 96 30 GLU B N 1
ATOM 2978 C CA . GLU B 1 30 ? 0.003 -38.656 -3.457 1 96 30 GLU B CA 1
ATOM 2979 C C . GLU B 1 30 ? 0.614 -38.719 -4.855 1 96 30 GLU B C 1
ATOM 2981 O O . GLU B 1 30 ? 0.041 -39.312 -5.766 1 96 30 GLU B O 1
ATOM 2986 N N . ILE B 1 31 ? 1.682 -38.062 -5.008 1 98.5 31 ILE B N 1
ATOM 2987 C CA . ILE B 1 31 ? 2.357 -37.906 -6.293 1 98.5 31 ILE B CA 1
ATOM 2988 C C . ILE B 1 31 ? 3.834 -38.25 -6.145 1 98.5 31 ILE B C 1
ATOM 2990 O O . ILE B 1 31 ? 4.441 -38 -5.102 1 98.5 31 ILE B O 1
ATOM 2994 N N . GLU B 1 32 ? 4.383 -38.812 -7.086 1 98.19 32 GLU B N 1
ATOM 2995 C CA . GLU B 1 32 ? 5.82 -39.062 -7.137 1 98.19 32 GLU B CA 1
ATOM 2996 C C . GLU B 1 32 ? 6.398 -38.656 -8.492 1 98.19 32 GLU B C 1
ATOM 2998 O O . GLU B 1 32 ? 5.84 -39 -9.539 1 98.19 32 GLU B O 1
ATOM 3003 N N . LEU B 1 33 ? 7.465 -37.938 -8.453 1 98.56 33 LEU B N 1
ATOM 3004 C CA . LEU B 1 33 ? 8.203 -37.656 -9.672 1 98.56 33 LEU B CA 1
ATOM 3005 C C . LEU B 1 33 ? 8.969 -38.875 -10.156 1 98.56 33 LEU B C 1
ATOM 3007 O O . LEU B 1 33 ? 9.82 -39.406 -9.438 1 98.56 33 LEU B O 1
ATOM 3011 N N . VAL B 1 34 ? 8.727 -39.312 -11.414 1 98.56 34 VAL B N 1
ATOM 3012 C CA . VAL B 1 34 ? 9.359 -40.562 -11.812 1 98.56 34 VAL B CA 1
ATOM 3013 C C . VAL B 1 34 ? 10.117 -40.344 -13.125 1 98.56 34 VAL B C 1
ATOM 3015 O O . VAL B 1 34 ? 10.93 -41.188 -13.516 1 98.56 34 VAL B O 1
ATOM 3018 N N . ALA B 1 35 ? 9.828 -39.281 -13.859 1 98.75 35 ALA B N 1
ATOM 3019 C CA . ALA B 1 35 ? 10.43 -39.062 -15.164 1 98.75 35 ALA B CA 1
ATOM 3020 C C . ALA B 1 35 ? 10.508 -37.562 -15.484 1 98.75 35 ALA B C 1
ATOM 3022 O O . ALA B 1 35 ? 9.844 -36.75 -14.844 1 98.75 35 ALA B O 1
ATOM 3023 N N . GLY B 1 36 ? 11.32 -37.219 -16.531 1 98.44 36 GLY B N 1
ATOM 3024 C CA . GLY B 1 36 ? 11.312 -35.812 -16.938 1 98.44 36 GLY B CA 1
ATOM 3025 C C . GLY B 1 36 ? 12.266 -35.531 -18.078 1 98.44 36 GLY B C 1
ATOM 3026 O O . GLY B 1 36 ? 13.07 -36.375 -18.469 1 98.44 36 GLY B O 1
ATOM 3027 N N . VAL B 1 37 ? 12.062 -34.438 -18.719 1 98.56 37 VAL B N 1
ATOM 3028 C CA . VAL B 1 37 ? 13.008 -33.688 -19.547 1 98.56 37 VAL B CA 1
ATOM 3029 C C . VAL B 1 37 ? 13.383 -32.375 -18.828 1 98.56 37 VAL B C 1
ATOM 3031 O O . VAL B 1 37 ? 12.727 -31.344 -19.016 1 98.56 37 VAL B O 1
ATOM 3034 N N . PHE B 1 38 ? 14.461 -32.406 -18.141 1 97.81 38 PHE B N 1
ATOM 3035 C CA . PHE B 1 38 ? 14.758 -31.391 -17.156 1 97.81 38 PHE B CA 1
ATOM 3036 C C . PHE B 1 38 ? 15.531 -30.234 -17.781 1 97.81 38 PHE B C 1
ATOM 3038 O O . PHE B 1 38 ? 15.656 -29.172 -17.172 1 97.81 38 PHE B O 1
ATOM 3045 N N . SER B 1 39 ? 16.094 -30.5 -18.953 1 95.5 39 SER B N 1
ATOM 3046 C CA . SER B 1 39 ? 16.828 -29.516 -19.719 1 95.5 39 SER B CA 1
ATOM 3047 C C . SER B 1 39 ? 16.812 -29.844 -21.203 1 95.5 39 SER B C 1
ATOM 3049 O O . SER B 1 39 ? 16.562 -30.984 -21.594 1 95.5 39 SER B O 1
ATOM 3051 N N . SER B 1 40 ? 17.031 -28.797 -21.984 1 92.56 40 SER B N 1
ATOM 3052 C CA . SER B 1 40 ? 17.172 -29.016 -23.422 1 92.56 40 SER B CA 1
ATOM 3053 C C . SER B 1 40 ? 18.484 -29.719 -23.734 1 92.56 40 SER B C 1
ATOM 3055 O O . SER B 1 40 ? 18.656 -30.312 -24.812 1 92.56 40 SER B O 1
ATOM 3057 N N . ASP B 1 41 ? 19.422 -29.578 -22.828 1 95.25 41 ASP B N 1
ATOM 3058 C CA . ASP B 1 41 ? 20.688 -30.297 -22.922 1 95.25 41 ASP B CA 1
ATOM 3059 C C . ASP B 1 41 ? 20.578 -31.672 -22.281 1 95.25 41 ASP B C 1
ATOM 3061 O O . ASP B 1 41 ? 20.281 -31.797 -21.078 1 95.25 41 ASP B O 1
ATOM 3065 N N . ALA B 1 42 ? 20.891 -32.688 -23.062 1 96.12 42 ALA B N 1
ATOM 3066 C CA . ALA B 1 42 ? 20.703 -34.062 -22.609 1 96.12 42 ALA B CA 1
ATOM 3067 C C . ALA B 1 42 ? 21.531 -34.375 -21.375 1 96.12 42 ALA B C 1
ATOM 3069 O O . ALA B 1 42 ? 21.078 -35.062 -20.469 1 96.12 42 ALA B O 1
ATOM 3070 N N . GLY B 1 43 ? 22.766 -33.938 -21.438 1 96.56 43 GLY B N 1
ATOM 3071 C CA . GLY B 1 43 ? 23.625 -34.125 -20.281 1 96.56 43 GLY B CA 1
ATOM 3072 C C . GLY B 1 43 ? 23.094 -33.469 -19.016 1 96.56 43 GLY B C 1
ATOM 3073 O O . GLY B 1 43 ? 23.125 -34.094 -17.938 1 96.56 43 GLY B O 1
ATOM 3074 N N . ARG B 1 44 ? 22.625 -32.312 -19.156 1 95.75 44 ARG B N 1
ATOM 3075 C CA . ARG B 1 44 ? 22.062 -31.594 -18.016 1 95.75 44 ARG B CA 1
ATOM 3076 C C . ARG B 1 44 ? 20.781 -32.25 -17.531 1 95.75 44 ARG B C 1
ATOM 3078 O O . ARG B 1 44 ? 20.484 -32.25 -16.344 1 95.75 44 ARG B O 1
ATOM 3085 N N . SER B 1 45 ? 19.984 -32.719 -18.453 1 97.06 45 SER B N 1
ATOM 3086 C CA . SER B 1 45 ? 18.781 -33.406 -18.078 1 97.06 45 SER B CA 1
ATOM 3087 C C . SER B 1 45 ? 19.094 -34.656 -17.266 1 97.06 45 SER B C 1
ATOM 3089 O O . SER B 1 45 ? 18.438 -34.938 -16.266 1 97.06 45 SER B O 1
ATOM 3091 N N . ALA B 1 46 ? 20.094 -35.375 -17.703 1 97.19 46 ALA B N 1
ATOM 3092 C CA . ALA B 1 46 ? 20.531 -36.594 -16.984 1 97.19 46 ALA B CA 1
ATOM 3093 C C . ALA B 1 46 ? 21.016 -36.219 -15.578 1 97.19 46 ALA B C 1
ATOM 3095 O O . ALA B 1 46 ? 20.703 -36.938 -14.617 1 97.19 46 ALA B O 1
ATOM 3096 N N . ALA B 1 47 ? 21.75 -35.219 -15.516 1 96.69 47 ALA B N 1
ATOM 3097 C CA . ALA B 1 47 ? 22.266 -34.781 -14.219 1 96.69 47 ALA B CA 1
ATOM 3098 C C . ALA B 1 47 ? 21.125 -34.406 -13.273 1 96.69 47 ALA B C 1
ATOM 3100 O O . ALA B 1 47 ? 21.188 -34.688 -12.078 1 96.69 47 ALA B O 1
ATOM 3101 N N . ALA B 1 48 ? 20.141 -33.75 -13.844 1 95.94 48 ALA B N 1
ATOM 3102 C CA . ALA B 1 48 ? 18.969 -33.375 -13.047 1 95.94 48 ALA B CA 1
ATOM 3103 C C . ALA B 1 48 ? 18.25 -34.656 -12.547 1 95.94 48 ALA B C 1
ATOM 3105 O O . ALA B 1 48 ? 17.812 -34.688 -11.398 1 95.94 48 ALA B O 1
ATOM 3106 N N . GLY B 1 49 ? 18.109 -35.594 -13.414 1 96.75 49 GLY B N 1
ATOM 3107 C CA . GLY B 1 49 ? 17.5 -36.844 -13.008 1 96.75 49 GLY B CA 1
ATOM 3108 C C . GLY B 1 49 ? 18.203 -37.5 -11.836 1 96.75 49 GLY B C 1
ATOM 3109 O O . GLY B 1 49 ? 17.562 -38.031 -10.914 1 96.75 49 GLY B O 1
ATOM 3110 N N . GLU B 1 50 ? 19.5 -37.469 -11.859 1 96.38 50 GLU B N 1
ATOM 3111 C CA . GLU B 1 50 ? 20.281 -38 -10.75 1 96.38 50 GLU B CA 1
ATOM 3112 C C . GLU B 1 50 ? 20.016 -37.25 -9.461 1 96.38 50 GLU B C 1
ATOM 3114 O O . GLU B 1 50 ? 19.875 -37.844 -8.398 1 96.38 50 GLU B O 1
ATOM 3119 N N . SER B 1 51 ? 20 -36 -9.617 1 95.38 51 SER B N 1
ATOM 3120 C CA . SER B 1 51 ? 19.766 -35.156 -8.453 1 95.38 51 SER B CA 1
ATOM 3121 C C . SER B 1 51 ? 18.375 -35.406 -7.863 1 95.38 51 SER B C 1
ATOM 3123 O O . SER B 1 51 ? 18.188 -35.312 -6.648 1 95.38 51 SER B O 1
ATOM 3125 N N . TYR B 1 52 ? 17.422 -35.656 -8.719 1 96.5 52 TYR B N 1
ATOM 3126 C CA . TYR B 1 52 ? 16.047 -35.938 -8.281 1 96.5 52 TYR B CA 1
ATOM 3127 C C . TYR B 1 52 ? 15.898 -37.375 -7.852 1 96.5 52 TYR B C 1
ATOM 3129 O O . TYR B 1 52 ? 14.844 -37.781 -7.371 1 96.5 52 TYR B O 1
ATOM 3137 N N . ARG B 1 53 ? 16.938 -38.219 -8.062 1 96.38 53 ARG B N 1
ATOM 3138 C CA . ARG B 1 53 ? 17.016 -39.594 -7.668 1 96.38 53 ARG B CA 1
ATOM 3139 C C . ARG B 1 53 ? 15.922 -40.438 -8.336 1 96.38 53 ARG B C 1
ATOM 3141 O O . ARG B 1 53 ? 15.25 -41.219 -7.688 1 96.38 53 ARG B O 1
ATOM 3148 N N . ILE B 1 54 ? 15.695 -40.156 -9.578 1 96.69 54 ILE B N 1
ATOM 3149 C CA . ILE B 1 54 ? 14.789 -41 -10.336 1 96.69 54 ILE B CA 1
ATOM 3150 C C . ILE B 1 54 ? 15.586 -41.969 -11.203 1 96.69 54 ILE B C 1
ATOM 3152 O O . ILE B 1 54 ? 16.812 -41.875 -11.289 1 96.69 54 ILE B O 1
ATOM 3156 N N . ASP B 1 55 ? 14.961 -43 -11.727 1 97.25 55 ASP B N 1
ATOM 3157 C CA . ASP B 1 55 ? 15.594 -43.938 -12.648 1 97.25 55 ASP B CA 1
ATOM 3158 C C . ASP B 1 55 ? 16.266 -43.219 -13.805 1 97.25 55 ASP B C 1
ATOM 3160 O O . ASP B 1 55 ? 15.625 -42.406 -14.5 1 97.25 55 ASP B O 1
ATOM 3164 N N . SER B 1 56 ? 17.531 -43.438 -14.008 1 96.81 56 SER B N 1
ATOM 3165 C CA . SER B 1 56 ? 18.312 -42.75 -15.023 1 96.81 56 SER B CA 1
ATOM 3166 C C . SER B 1 56 ? 17.703 -42.938 -16.406 1 96.81 56 SER B C 1
ATOM 3168 O O . SER B 1 56 ? 17.828 -42.062 -17.266 1 96.81 56 SER B O 1
ATOM 3170 N N . ALA B 1 57 ? 17.031 -44.031 -16.625 1 97.06 57 ALA B N 1
ATOM 3171 C CA . ALA B 1 57 ? 16.406 -44.312 -17.922 1 97.06 57 ALA B CA 1
ATOM 3172 C C . ALA B 1 57 ? 15.203 -43.406 -18.141 1 97.06 57 ALA B C 1
ATOM 3174 O O . ALA B 1 57 ? 14.695 -43.281 -19.266 1 97.06 57 ALA B O 1
ATOM 3175 N N . ARG B 1 58 ? 14.773 -42.688 -17.094 1 98.31 58 ARG B N 1
ATOM 3176 C CA . ARG B 1 58 ? 13.555 -41.875 -17.203 1 98.31 58 ARG B CA 1
ATOM 3177 C C . ARG B 1 58 ? 13.875 -40.375 -17.156 1 98.31 58 ARG B C 1
ATOM 3179 O O . ARG B 1 58 ? 12.969 -39.562 -17.031 1 98.31 58 ARG B O 1
ATOM 3186 N N . ALA B 1 59 ? 15.211 -40.094 -17.125 1 98.25 59 ALA B N 1
ATOM 3187 C CA . ALA B 1 59 ? 15.672 -38.75 -17.438 1 98.25 59 ALA B CA 1
ATOM 3188 C C . ALA B 1 59 ? 15.93 -38.594 -18.938 1 98.25 59 ALA B C 1
ATOM 3190 O O . ALA B 1 59 ? 17.031 -38.875 -19.422 1 98.25 59 ALA B O 1
ATOM 3191 N N . TYR B 1 60 ? 15 -38.094 -19.625 1 98.56 60 TYR B N 1
ATOM 3192 C CA . TYR B 1 60 ? 14.969 -38.156 -21.078 1 98.56 60 TYR B CA 1
ATOM 3193 C C . TYR B 1 60 ? 15.672 -36.969 -21.703 1 98.56 60 TYR B C 1
ATOM 3195 O O . TYR B 1 60 ? 15.727 -35.906 -21.125 1 98.56 60 TYR B O 1
ATOM 3203 N N . PRO B 1 61 ? 16.172 -37.125 -22.891 1 97.81 61 PRO B N 1
ATOM 3204 C CA . PRO B 1 61 ? 16.875 -36.031 -23.594 1 97.81 61 PRO B CA 1
ATOM 3205 C C . PRO B 1 61 ? 15.922 -35.094 -24.312 1 97.81 61 PRO B C 1
ATOM 3207 O O . PRO B 1 61 ? 16.328 -34 -24.734 1 97.81 61 PRO B O 1
ATOM 3210 N N . SER B 1 62 ? 14.719 -35.594 -24.578 1 97.94 62 SER B N 1
ATOM 3211 C CA . SER B 1 62 ? 13.75 -34.781 -25.312 1 97.94 62 SER B CA 1
ATOM 3212 C C . SER B 1 62 ? 12.32 -35.125 -24.938 1 97.94 62 SER B C 1
ATOM 3214 O O . SER B 1 62 ? 12.078 -36.188 -24.344 1 97.94 62 SER B O 1
ATOM 3216 N N . LEU B 1 63 ? 11.375 -34.219 -25.312 1 98.31 63 LEU B N 1
ATOM 3217 C CA . LEU B 1 63 ? 9.961 -34.469 -25.047 1 98.31 63 LEU B CA 1
ATOM 3218 C C . LEU B 1 63 ? 9.461 -35.688 -25.797 1 98.31 63 LEU B C 1
ATOM 3220 O O . LEU B 1 63 ? 8.727 -36.5 -25.25 1 98.31 63 LEU B O 1
ATOM 3224 N N . GLU B 1 64 ? 9.883 -35.781 -27.031 1 97.62 64 GLU B N 1
ATOM 3225 C CA . GLU B 1 64 ? 9.484 -36.938 -27.859 1 97.62 64 GLU B CA 1
ATOM 3226 C C . GLU B 1 64 ? 9.914 -38.25 -27.219 1 97.62 64 GLU B C 1
ATOM 3228 O O . GLU B 1 64 ? 9.125 -39.188 -27.125 1 97.62 64 GLU B O 1
ATOM 3233 N N . ALA B 1 65 ? 11.141 -38.25 -26.781 1 98.31 65 ALA B N 1
ATOM 3234 C CA . ALA B 1 65 ? 11.672 -39.469 -26.125 1 98.31 65 ALA B CA 1
ATOM 3235 C C . ALA B 1 65 ? 10.898 -39.781 -24.859 1 98.31 65 ALA B C 1
ATOM 3237 O O . ALA B 1 65 ? 10.625 -40.938 -24.578 1 98.31 65 ALA B O 1
ATOM 3238 N N . MET B 1 66 ? 10.578 -38.812 -24.047 1 98.62 66 MET B N 1
ATOM 3239 C CA . MET B 1 66 ? 9.867 -39.031 -22.797 1 98.62 66 MET B CA 1
ATOM 3240 C C . MET B 1 66 ? 8.484 -39.594 -23.047 1 98.62 66 MET B C 1
ATOM 3242 O O . MET B 1 66 ? 8.094 -40.594 -22.406 1 98.62 66 MET B O 1
ATOM 3246 N N . PHE B 1 67 ? 7.73 -39 -23.984 1 98.5 67 PHE B N 1
ATOM 3247 C CA . PHE B 1 67 ? 6.352 -39.438 -24.188 1 98.5 67 PHE B CA 1
ATOM 3248 C C . PHE B 1 67 ? 6.297 -40.812 -24.844 1 98.5 67 PHE B C 1
ATOM 3250 O O . PHE B 1 67 ? 5.449 -41.625 -24.5 1 98.5 67 PHE B O 1
ATOM 3257 N N . ALA B 1 68 ? 7.27 -41.094 -25.781 1 98.12 68 ALA B N 1
ATOM 3258 C CA . ALA B 1 68 ? 7.359 -42.406 -26.359 1 98.12 68 ALA B CA 1
ATOM 3259 C C . ALA B 1 68 ? 7.758 -43.438 -25.312 1 98.12 68 ALA B C 1
ATOM 3261 O O . ALA B 1 68 ? 7.176 -44.531 -25.234 1 98.12 68 ALA B O 1
ATOM 3262 N N . GLY B 1 69 ? 8.797 -43.094 -24.562 1 98.19 69 GLY B N 1
ATOM 3263 C CA . GLY B 1 69 ? 9.289 -44 -23.547 1 98.19 69 GLY B CA 1
ATOM 3264 C C . GLY B 1 69 ? 8.258 -44.312 -22.469 1 98.19 69 GLY B C 1
ATOM 3265 O O . GLY B 1 69 ? 8.07 -45.469 -22.109 1 98.19 69 GLY B O 1
ATOM 3266 N N . GLU B 1 70 ? 7.641 -43.312 -21.953 1 98.38 70 GLU B N 1
ATOM 3267 C CA . GLU B 1 70 ? 6.684 -43.469 -20.859 1 98.38 70 GLU B CA 1
ATOM 3268 C C . GLU B 1 70 ? 5.426 -44.188 -21.344 1 98.38 70 GLU B C 1
ATOM 3270 O O . GLU B 1 70 ? 4.809 -44.969 -20.594 1 98.38 70 GLU B O 1
ATOM 3275 N N . ALA B 1 71 ? 4.984 -43.938 -22.641 1 97.56 71 ALA B N 1
ATOM 3276 C CA . ALA B 1 71 ? 3.816 -44.594 -23.203 1 97.56 71 ALA B CA 1
ATOM 3277 C C . ALA B 1 71 ? 4.047 -46.125 -23.312 1 97.56 71 ALA B C 1
ATOM 3279 O O . ALA B 1 71 ? 3.098 -46.906 -23.266 1 97.56 71 ALA B O 1
ATOM 3280 N N . ALA B 1 72 ? 5.293 -46.469 -23.438 1 97.56 72 ALA B N 1
ATOM 3281 C CA . ALA B 1 72 ? 5.648 -47.875 -23.656 1 97.56 72 ALA B CA 1
ATOM 3282 C C . ALA B 1 72 ? 5.781 -48.625 -22.328 1 97.56 72 ALA B C 1
ATOM 3284 O O . ALA B 1 72 ? 5.934 -49.844 -22.312 1 97.56 72 ALA B O 1
ATOM 3285 N N . ARG B 1 73 ? 5.652 -47.906 -21.281 1 97.19 73 ARG B N 1
ATOM 3286 C CA . ARG B 1 73 ? 5.828 -48.5 -19.953 1 97.19 73 ARG B CA 1
ATOM 3287 C C . ARG B 1 73 ? 4.48 -48.875 -19.344 1 97.19 73 ARG B C 1
ATOM 3289 O O . ARG B 1 73 ? 3.504 -48.125 -19.5 1 97.19 73 ARG B O 1
ATOM 3296 N N . ASP B 1 74 ? 4.484 -50 -18.547 1 96.62 74 ASP B N 1
ATOM 3297 C CA . ASP B 1 74 ? 3.307 -50.344 -17.766 1 96.62 74 ASP B CA 1
ATOM 3298 C C . ASP B 1 74 ? 3.115 -49.344 -16.609 1 96.62 74 ASP B C 1
ATOM 3300 O O . ASP B 1 74 ? 1.99 -49.125 -16.156 1 96.62 74 ASP B O 1
ATOM 3304 N N . ASP B 1 75 ? 4.168 -48.781 -16.156 1 97.5 75 ASP B N 1
ATOM 3305 C CA . ASP B 1 75 ? 4.148 -47.844 -15.039 1 97.5 75 ASP B CA 1
ATOM 3306 C C . ASP B 1 75 ? 4.477 -46.438 -15.508 1 97.5 75 ASP B C 1
ATOM 3308 O O . ASP B 1 75 ? 5.219 -45.719 -14.844 1 97.5 75 ASP B O 1
ATOM 3312 N N . GLY B 1 76 ? 4.004 -46.031 -16.672 1 98.12 76 GLY B N 1
ATOM 3313 C CA . GLY B 1 76 ? 4.242 -44.719 -17.234 1 98.12 76 GLY B CA 1
ATOM 3314 C C . GLY B 1 76 ? 3.666 -43.594 -16.391 1 98.12 76 GLY B C 1
ATOM 3315 O O . GLY B 1 76 ? 2.969 -43.844 -15.414 1 98.12 76 GLY B O 1
ATOM 3316 N N . ILE B 1 77 ? 3.947 -42.438 -16.797 1 98.75 77 ILE B N 1
ATOM 3317 C CA . ILE B 1 77 ? 3.516 -41.25 -16.047 1 98.75 77 ILE B CA 1
ATOM 3318 C C . ILE B 1 77 ? 2.012 -41.062 -16.219 1 98.75 77 ILE B C 1
ATOM 3320 O O . ILE B 1 77 ? 1.425 -41.531 -17.203 1 98.75 77 ILE B O 1
ATOM 3324 N N . ASP B 1 78 ? 1.433 -40.375 -15.219 1 98.56 78 ASP B N 1
ATOM 3325 C CA . ASP B 1 78 ? 0.001 -40.094 -15.219 1 98.56 78 ASP B CA 1
ATOM 3326 C C . ASP B 1 78 ? -0.274 -38.656 -15.656 1 98.56 78 ASP B C 1
ATOM 3328 O O . ASP B 1 78 ? -1.36 -38.344 -16.156 1 98.56 78 ASP B O 1
ATOM 3332 N N . PHE B 1 79 ? 0.636 -37.75 -15.438 1 98.75 79 PHE B N 1
ATOM 3333 C CA . PHE B 1 79 ? 0.498 -36.344 -15.828 1 98.75 79 PHE B CA 1
ATOM 3334 C C . PHE B 1 79 ? 1.858 -35.656 -15.883 1 98.75 79 PHE B C 1
ATOM 3336 O O . PHE B 1 79 ? 2.877 -36.281 -15.539 1 98.75 79 PHE B O 1
ATOM 3343 N N . VAL B 1 80 ? 1.841 -34.406 -16.375 1 98.81 80 VAL B N 1
ATOM 3344 C CA . VAL B 1 80 ? 3.092 -33.656 -16.594 1 98.81 80 VAL B CA 1
ATOM 3345 C C . VAL B 1 80 ? 3.031 -32.312 -15.883 1 98.81 80 VAL B C 1
ATOM 3347 O O . VAL B 1 80 ? 2.01 -31.625 -15.93 1 98.81 80 VAL B O 1
ATOM 3350 N N . SER B 1 81 ? 4.094 -31.984 -15.164 1 98.75 81 SER B N 1
ATOM 3351 C CA . SER B 1 81 ? 4.324 -30.641 -14.633 1 98.75 81 SER B CA 1
ATOM 3352 C C . SER B 1 81 ? 5.305 -29.859 -15.5 1 98.75 81 SER B C 1
ATOM 3354 O O . SER B 1 81 ? 6.363 -30.391 -15.867 1 98.75 81 SER B O 1
ATOM 3356 N N . ILE B 1 82 ? 4.922 -28.672 -15.867 1 98.69 82 ILE B N 1
ATOM 3357 C CA . ILE B 1 82 ? 5.777 -27.828 -16.703 1 98.69 82 ILE B CA 1
ATOM 3358 C C . ILE B 1 82 ? 6.34 -26.672 -15.875 1 98.69 82 ILE B C 1
ATOM 3360 O O . ILE B 1 82 ? 5.586 -25.812 -15.398 1 98.69 82 ILE B O 1
ATOM 3364 N N . VAL B 1 83 ? 7.676 -26.578 -15.703 1 97.75 83 VAL B N 1
ATOM 3365 C CA . VAL B 1 83 ? 8.32 -25.578 -14.859 1 97.75 83 VAL B CA 1
ATOM 3366 C C . VAL B 1 83 ? 9.477 -24.938 -15.617 1 97.75 83 VAL B C 1
ATOM 3368 O O . VAL B 1 83 ? 10.562 -24.734 -15.062 1 97.75 83 VAL B O 1
ATOM 3371 N N . THR B 1 84 ? 9.297 -24.641 -16.891 1 94.25 84 THR B N 1
ATOM 3372 C CA . THR B 1 84 ? 10.258 -24.016 -17.797 1 94.25 84 THR B CA 1
ATOM 3373 C C . THR B 1 84 ? 10.078 -22.5 -17.797 1 94.25 84 THR B C 1
ATOM 3375 O O . THR B 1 84 ? 9.133 -21.984 -17.203 1 94.25 84 THR B O 1
ATOM 3378 N N . PRO B 1 85 ? 11.008 -21.797 -18.438 1 91.19 85 PRO B N 1
ATOM 3379 C CA . PRO B 1 85 ? 10.719 -20.391 -18.719 1 91.19 85 PRO B CA 1
ATOM 3380 C C . PRO B 1 85 ? 9.469 -20.203 -19.578 1 91.19 85 PRO B C 1
ATOM 3382 O O . PRO B 1 85 ? 9.008 -21.141 -20.219 1 91.19 85 PRO B O 1
ATOM 3385 N N . ASN B 1 86 ? 9 -18.922 -19.625 1 92.38 86 ASN B N 1
ATOM 3386 C CA . ASN B 1 86 ? 7.66 -18.625 -20.141 1 92.38 86 ASN B CA 1
ATOM 3387 C C . ASN B 1 86 ? 7.508 -19.047 -21.594 1 92.38 86 ASN B C 1
ATOM 3389 O O . ASN B 1 86 ? 6.469 -19.594 -21.984 1 92.38 86 ASN B O 1
ATOM 3393 N N . HIS B 1 87 ? 8.531 -18.875 -22.375 1 91.5 87 HIS B N 1
ATOM 3394 C CA . HIS B 1 87 ? 8.438 -19.078 -23.812 1 91.5 87 HIS B CA 1
ATOM 3395 C C . HIS B 1 87 ? 8.258 -20.562 -24.141 1 91.5 87 HIS B C 1
ATOM 3397 O O . HIS B 1 87 ? 7.852 -20.906 -25.25 1 91.5 87 HIS B O 1
ATOM 3403 N N . ASN B 1 88 ? 8.516 -21.422 -23.188 1 94.62 88 ASN B N 1
ATOM 3404 C CA . ASN B 1 88 ? 8.469 -22.859 -23.453 1 94.62 88 ASN B CA 1
ATOM 3405 C C . ASN B 1 88 ? 7.18 -23.469 -22.906 1 94.62 88 ASN B C 1
ATOM 3407 O O . ASN B 1 88 ? 6.953 -24.672 -23.047 1 94.62 88 ASN B O 1
ATOM 3411 N N . HIS B 1 89 ? 6.312 -22.703 -22.297 1 96.81 89 HIS B N 1
ATOM 3412 C CA . HIS B 1 89 ? 5.082 -23.234 -21.734 1 96.81 89 HIS B CA 1
ATOM 3413 C C . HIS B 1 89 ? 4.176 -23.812 -22.812 1 96.81 89 HIS B C 1
ATOM 3415 O O . HIS B 1 89 ? 3.715 -24.953 -22.703 1 96.81 89 HIS B O 1
ATOM 3421 N N . LEU B 1 90 ? 3.98 -23.047 -23.859 1 97.56 90 LEU B N 1
ATOM 3422 C CA . LEU B 1 90 ? 3.061 -23.484 -24.906 1 97.56 90 LEU B CA 1
ATOM 3423 C C . LEU B 1 90 ? 3.594 -24.719 -25.609 1 97.56 90 LEU B C 1
ATOM 3425 O O . LEU B 1 90 ? 2.902 -25.734 -25.703 1 97.56 90 LEU B O 1
ATOM 3429 N N . PRO B 1 91 ? 4.863 -24.703 -26.125 1 97.69 91 PRO B N 1
ATOM 3430 C CA . PRO B 1 91 ? 5.344 -25.906 -26.812 1 97.69 91 PRO B CA 1
ATOM 3431 C C . PRO B 1 91 ? 5.332 -27.141 -25.906 1 97.69 91 PRO B C 1
ATOM 3433 O O . PRO B 1 91 ? 4.969 -28.234 -26.359 1 97.69 91 PRO B O 1
ATOM 3436 N N . SER B 1 92 ? 5.684 -27.016 -24.672 1 98.31 92 SER B N 1
ATOM 3437 C CA . SER B 1 92 ? 5.707 -28.141 -23.734 1 98.31 92 SER B CA 1
ATOM 3438 C C . SER B 1 92 ? 4.301 -28.656 -23.469 1 98.31 92 SER B C 1
ATOM 3440 O O . SER B 1 92 ? 4.07 -29.875 -23.484 1 98.31 92 SER B O 1
ATOM 3442 N N . ALA B 1 93 ? 3.381 -27.734 -23.188 1 98.62 93 ALA B N 1
ATOM 3443 C CA . ALA B 1 93 ? 2.002 -28.125 -22.906 1 98.62 93 ALA B CA 1
ATOM 3444 C C . ALA B 1 93 ? 1.359 -28.781 -24.109 1 98.62 93 ALA B C 1
ATOM 3446 O O . ALA B 1 93 ? 0.645 -29.781 -23.984 1 98.62 93 ALA B O 1
ATOM 3447 N N . ARG B 1 94 ? 1.592 -28.203 -25.281 1 98.25 94 ARG B N 1
ATOM 3448 C CA . ARG B 1 94 ? 1.06 -28.766 -26.516 1 98.25 94 ARG B CA 1
ATOM 3449 C C . ARG B 1 94 ? 1.534 -30.203 -26.719 1 98.25 94 ARG B C 1
ATOM 3451 O O . ARG B 1 94 ? 0.736 -31.078 -27.031 1 98.25 94 ARG B O 1
ATOM 3458 N N . ALA B 1 95 ? 2.797 -30.422 -26.547 1 98.38 95 ALA B N 1
ATOM 3459 C CA . ALA B 1 95 ? 3.371 -31.766 -26.703 1 98.38 95 ALA B CA 1
ATOM 3460 C C . ALA B 1 95 ? 2.771 -32.75 -25.703 1 98.38 95 ALA B C 1
ATOM 3462 O O . ALA B 1 95 ? 2.424 -33.875 -26.062 1 98.38 95 ALA B O 1
ATOM 3463 N N . ALA B 1 96 ? 2.668 -32.344 -24.469 1 98.69 96 ALA B N 1
ATOM 3464 C CA . ALA B 1 96 ? 2.158 -33.219 -23.406 1 98.69 96 ALA B CA 1
ATOM 3465 C C . ALA B 1 96 ? 0.694 -33.562 -23.641 1 98.69 96 ALA B C 1
ATOM 3467 O O . ALA B 1 96 ? 0.306 -34.719 -23.516 1 98.69 96 ALA B O 1
ATOM 3468 N N . LEU B 1 97 ? -0.104 -32.594 -23.984 1 98.56 97 LEU B N 1
ATOM 3469 C CA . LEU B 1 97 ? -1.528 -32.812 -24.219 1 98.56 97 LEU B CA 1
ATOM 3470 C C . LEU B 1 97 ? -1.754 -33.688 -25.453 1 98.56 97 LEU B C 1
ATOM 3472 O O . LEU B 1 97 ? -2.65 -34.531 -25.469 1 98.56 97 LEU B O 1
ATOM 3476 N N . ALA B 1 98 ? -0.952 -33.406 -26.484 1 97.88 98 ALA B N 1
ATOM 3477 C CA . ALA B 1 98 ? -1.031 -34.25 -27.688 1 97.88 98 ALA B CA 1
ATOM 3478 C C . ALA B 1 98 ? -0.731 -35.719 -27.359 1 97.88 98 ALA B C 1
ATOM 3480 O O . ALA B 1 98 ? -1.301 -36.625 -27.984 1 97.88 98 ALA B O 1
ATOM 3481 N N . ALA B 1 99 ? 0.132 -35.906 -26.438 1 98.19 99 ALA B N 1
ATOM 3482 C CA . ALA B 1 99 ? 0.497 -37.25 -26.016 1 98.19 99 ALA B CA 1
ATOM 3483 C C . ALA B 1 99 ? -0.547 -37.844 -25.062 1 98.19 99 ALA B C 1
ATOM 3485 O O . ALA B 1 99 ? -0.44 -39 -24.641 1 98.19 99 ALA B O 1
ATOM 3486 N N . GLY B 1 100 ? -1.567 -37.031 -24.688 1 98 100 GLY B N 1
ATOM 3487 C CA . GLY B 1 100 ? -2.699 -37.531 -23.906 1 98 100 GLY B CA 1
ATOM 3488 C C . GLY B 1 100 ? -2.533 -37.312 -22.406 1 98 100 GLY B C 1
ATOM 3489 O O . GLY B 1 100 ? -3.25 -37.906 -21.609 1 98 100 GLY B O 1
ATOM 3490 N N . TYR B 1 101 ? -1.633 -36.5 -21.969 1 98.62 101 TYR B N 1
ATOM 3491 C CA . TYR B 1 101 ? -1.371 -36.375 -20.547 1 98.62 101 TYR B CA 1
ATOM 3492 C C . TYR B 1 101 ? -2.027 -35.094 -20 1 98.62 101 TYR B C 1
ATOM 3494 O O . TYR B 1 101 ? -1.979 -34.031 -20.641 1 98.62 101 TYR B O 1
ATOM 3502 N N . PRO B 1 102 ? -2.695 -35.156 -18.781 1 98.75 102 PRO B N 1
ATOM 3503 C CA . PRO B 1 102 ? -3.014 -33.938 -18.031 1 98.75 102 PRO B CA 1
ATOM 3504 C C . PRO B 1 102 ? -1.783 -33.094 -17.734 1 98.75 102 PRO B C 1
ATOM 3506 O O . PRO B 1 102 ? -0.668 -33.625 -17.656 1 98.75 102 PRO B O 1
ATOM 3509 N N . VAL B 1 103 ? -2.002 -31.781 -17.609 1 98.88 103 VAL B N 1
ATOM 3510 C CA . VAL B 1 103 ? -0.859 -30.891 -17.469 1 98.88 103 VAL B CA 1
ATOM 3511 C C . VAL B 1 103 ? -1.115 -29.891 -16.328 1 98.88 103 VAL B C 1
ATOM 3513 O O . VAL B 1 103 ? -2.211 -29.344 -16.219 1 98.88 103 VAL B O 1
ATOM 3516 N N . ILE B 1 104 ? -0.169 -29.719 -15.445 1 98.75 104 ILE B N 1
ATOM 3517 C CA . ILE B 1 104 ? -0.104 -28.578 -14.539 1 98.75 104 ILE B CA 1
ATOM 3518 C C . ILE B 1 104 ? 1.138 -27.734 -14.852 1 98.75 104 ILE B C 1
ATOM 3520 O O . ILE B 1 104 ? 2.24 -28.281 -14.969 1 98.75 104 ILE B O 1
ATOM 3524 N N . THR B 1 105 ? 0.974 -26.453 -15.102 1 98.38 105 THR B N 1
ATOM 3525 C CA . THR B 1 105 ? 2.082 -25.625 -15.555 1 98.38 105 THR B CA 1
ATOM 3526 C C . THR B 1 105 ? 2.293 -24.453 -14.602 1 98.38 105 THR B C 1
ATOM 3528 O O . THR B 1 105 ? 1.366 -24.031 -13.906 1 98.38 105 THR B O 1
ATOM 3531 N N . ASP B 1 106 ? 3.494 -23.984 -14.539 1 96.62 106 ASP B N 1
ATOM 3532 C CA . ASP B 1 106 ? 3.822 -22.781 -13.766 1 96.62 106 ASP B CA 1
ATOM 3533 C C . ASP B 1 106 ? 3.229 -21.531 -14.406 1 96.62 106 ASP B C 1
ATOM 3535 O O . ASP B 1 106 ? 2.812 -21.562 -15.562 1 96.62 106 ASP B O 1
ATOM 3539 N N . LYS B 1 107 ? 3.152 -20.453 -13.625 1 94.62 107 LYS B N 1
ATOM 3540 C CA . LYS B 1 107 ? 2.682 -19.156 -14.086 1 94.62 107 LYS B CA 1
ATOM 3541 C C . LYS B 1 107 ? 3.838 -18.297 -14.602 1 94.62 107 LYS B C 1
ATOM 3543 O O . LYS B 1 107 ? 4.992 -18.516 -14.234 1 94.62 107 LYS B O 1
ATOM 3548 N N . PRO B 1 108 ? 3.625 -17.312 -15.375 1 95.88 108 PRO B N 1
ATOM 3549 C CA . PRO B 1 108 ? 2.379 -17.062 -16.109 1 95.88 108 PRO B CA 1
ATOM 3550 C C . PRO B 1 108 ? 2.105 -18.109 -17.188 1 95.88 108 PRO B C 1
ATOM 3552 O O . PRO B 1 108 ? 2.988 -18.906 -17.516 1 95.88 108 PRO B O 1
ATOM 3555 N N . LEU B 1 109 ? 0.937 -18.062 -17.734 1 97.12 109 LEU B N 1
ATOM 3556 C CA . LEU B 1 109 ? 0.481 -19.156 -18.594 1 97.12 109 LEU B CA 1
ATOM 3557 C C . LEU B 1 109 ? 1.406 -19.328 -19.797 1 97.12 109 LEU B C 1
ATOM 3559 O O . LEU B 1 109 ? 1.742 -20.453 -20.172 1 97.12 109 LEU B O 1
ATOM 3563 N N . THR B 1 110 ? 1.75 -18.219 -20.469 1 96.94 110 THR B N 1
ATOM 3564 C CA . THR B 1 110 ? 2.611 -18.188 -21.641 1 96.94 110 THR B CA 1
ATOM 3565 C C . THR B 1 110 ? 3.412 -16.891 -21.703 1 96.94 110 THR B C 1
ATOM 3567 O O . THR B 1 110 ? 3.318 -16.062 -20.797 1 96.94 110 THR B O 1
ATOM 3570 N N . ALA B 1 111 ? 4.191 -16.797 -22.719 1 94.31 111 ALA B N 1
ATOM 3571 C CA . ALA B 1 111 ? 4.977 -15.57 -22.891 1 94.31 111 ALA B CA 1
ATOM 3572 C C . ALA B 1 111 ? 4.125 -14.461 -23.5 1 94.31 111 ALA B C 1
ATOM 3574 O O . ALA B 1 111 ? 4.336 -13.281 -23.203 1 94.31 111 ALA B O 1
ATOM 3575 N N . THR B 1 112 ? 3.186 -14.812 -24.328 1 95.44 112 THR B N 1
ATOM 3576 C CA . THR B 1 112 ? 2.348 -13.812 -24.984 1 95.44 112 THR B CA 1
ATOM 3577 C C . THR B 1 112 ? 0.874 -14.188 -24.875 1 95.44 112 THR B C 1
ATOM 3579 O O . THR B 1 112 ? 0.54 -15.352 -24.625 1 95.44 112 THR B O 1
ATOM 3582 N N . LEU B 1 113 ? 0.08 -13.133 -25.094 1 96.69 113 LEU B N 1
ATOM 3583 C CA . LEU B 1 113 ? -1.361 -13.359 -25.062 1 96.69 113 LEU B CA 1
ATOM 3584 C C . LEU B 1 113 ? -1.795 -14.266 -26.219 1 96.69 113 LEU B C 1
ATOM 3586 O O . LEU B 1 113 ? -2.67 -15.117 -26.047 1 96.69 113 LEU B O 1
ATOM 3590 N N . ASP B 1 114 ? -1.213 -14.07 -27.359 1 97.31 114 ASP B N 1
ATOM 3591 C CA . ASP B 1 114 ? -1.516 -14.922 -28.5 1 97.31 114 ASP B CA 1
ATOM 3592 C C . ASP B 1 114 ? -1.238 -16.391 -28.188 1 97.31 114 ASP B C 1
ATOM 3594 O O . ASP B 1 114 ? -2.053 -17.266 -28.484 1 97.31 114 ASP B O 1
ATOM 3598 N N . GLU B 1 115 ? -0.132 -16.656 -27.609 1 97.62 115 GLU B N 1
ATOM 3599 C CA . GLU B 1 115 ? 0.208 -18.016 -27.203 1 97.62 115 GLU B CA 1
ATOM 3600 C C . GLU B 1 115 ? -0.797 -18.547 -26.188 1 97.62 115 GLU B C 1
ATOM 3602 O O . GLU B 1 115 ? -1.107 -19.75 -26.188 1 97.62 115 GLU B O 1
ATOM 3607 N N . ALA B 1 116 ? -1.237 -17.688 -25.297 1 97.94 116 ALA B N 1
ATOM 3608 C CA . ALA B 1 116 ? -2.219 -18.109 -24.297 1 97.94 116 ALA B CA 1
ATOM 3609 C C . ALA B 1 116 ? -3.512 -18.578 -24.953 1 97.94 116 ALA B C 1
ATOM 3611 O O . ALA B 1 116 ? -4.082 -19.594 -24.562 1 97.94 116 ALA B O 1
ATOM 3612 N N . HIS B 1 117 ? -3.955 -17.828 -25.922 1 98.06 117 HIS B N 1
ATOM 3613 C CA . HIS B 1 117 ? -5.16 -18.203 -26.641 1 98.06 117 HIS B CA 1
ATOM 3614 C C . HIS B 1 117 ? -4.961 -19.516 -27.406 1 98.06 117 HIS B C 1
ATOM 3616 O O . HIS B 1 117 ? -5.859 -20.359 -27.438 1 98.06 117 HIS B O 1
ATOM 3622 N N . GLN B 1 118 ? -3.807 -19.641 -28.031 1 98.38 118 GLN B N 1
ATOM 3623 C CA . GLN B 1 118 ? -3.484 -20.906 -28.688 1 98.38 118 GLN B CA 1
ATOM 3624 C C . GLN B 1 118 ? -3.523 -22.062 -27.703 1 98.38 118 GLN B C 1
ATOM 3626 O O . GLN B 1 118 ? -4.094 -23.125 -28 1 98.38 118 GLN B O 1
ATOM 3631 N N . LEU B 1 119 ? -2.924 -21.859 -26.562 1 98.5 119 LEU B N 1
ATOM 3632 C CA . LEU B 1 119 ? -2.889 -22.906 -25.547 1 98.5 119 LEU B CA 1
ATOM 3633 C C . LEU B 1 119 ? -4.297 -23.25 -25.078 1 98.5 119 LEU B C 1
ATOM 3635 O O . LEU B 1 119 ? -4.605 -24.406 -24.828 1 98.5 119 LEU B O 1
ATOM 3639 N N . ALA B 1 120 ? -5.121 -22.234 -24.906 1 98.44 120 ALA B N 1
ATOM 3640 C CA . ALA B 1 120 ? -6.512 -22.484 -24.531 1 98.44 120 ALA B CA 1
ATOM 3641 C C . ALA B 1 120 ? -7.195 -23.422 -25.516 1 98.44 120 ALA B C 1
ATOM 3643 O O . ALA B 1 120 ? -7.957 -24.297 -25.125 1 98.44 120 ALA B O 1
ATOM 3644 N N . GLY B 1 121 ? -6.977 -23.172 -26.797 1 98.44 121 GLY B N 1
ATOM 3645 C CA . GLY B 1 121 ? -7.512 -24.047 -27.828 1 98.44 121 GLY B CA 1
ATOM 3646 C C . GLY B 1 121 ? -7.012 -25.484 -27.719 1 98.44 121 GLY B C 1
ATOM 3647 O O . GLY B 1 121 ? -7.785 -26.422 -27.844 1 98.44 121 GLY B O 1
ATOM 3648 N N . VAL B 1 122 ? -5.723 -25.594 -27.469 1 98.38 122 VAL B N 1
ATOM 3649 C CA . VAL B 1 122 ? -5.09 -26.906 -27.344 1 98.38 122 VAL B CA 1
ATOM 3650 C C . VAL B 1 122 ? -5.691 -27.656 -26.156 1 98.38 122 VAL B C 1
ATOM 3652 O O . VAL B 1 122 ? -5.984 -28.844 -26.25 1 98.38 122 VAL B O 1
ATOM 3655 N N . VAL B 1 123 ? -5.859 -26.984 -25.047 1 98.56 123 VAL B N 1
ATOM 3656 C CA . VAL B 1 123 ? -6.418 -27.578 -23.828 1 98.56 123 VAL B CA 1
ATOM 3657 C C . VAL B 1 123 ? -7.852 -28.031 -24.094 1 98.56 123 VAL B C 1
ATOM 3659 O O . VAL B 1 123 ? -8.234 -29.141 -23.719 1 98.56 123 VAL B O 1
ATOM 3662 N N . ALA B 1 124 ? -8.617 -27.172 -24.734 1 98.12 124 ALA B N 1
ATOM 3663 C CA . ALA B 1 124 ? -10.008 -27.5 -25.047 1 98.12 124 ALA B CA 1
ATOM 3664 C C . ALA B 1 124 ? -10.102 -28.734 -25.938 1 98.12 124 ALA B C 1
ATOM 3666 O O . ALA B 1 124 ? -10.945 -29.609 -25.719 1 98.12 124 ALA B O 1
ATOM 3667 N N . ALA B 1 125 ? -9.266 -28.844 -26.922 1 98 125 ALA B N 1
ATOM 3668 C CA . ALA B 1 125 ? -9.273 -29.953 -27.875 1 98 125 ALA B CA 1
ATOM 3669 C C . ALA B 1 125 ? -8.859 -31.25 -27.188 1 98 125 ALA B C 1
ATOM 3671 O O . ALA B 1 125 ? -9.383 -32.312 -27.516 1 98 125 ALA B O 1
ATOM 3672 N N . ALA B 1 126 ? -7.91 -31.188 -26.297 1 97.81 126 ALA B N 1
ATOM 3673 C CA . ALA B 1 126 ? -7.379 -32.375 -25.641 1 97.81 126 ALA B CA 1
ATOM 3674 C C . ALA B 1 126 ? -8.383 -32.938 -24.641 1 97.81 126 ALA B C 1
ATOM 3676 O O . ALA B 1 126 ? -8.43 -34.156 -24.422 1 97.81 126 ALA B O 1
ATOM 3677 N N . GLY B 1 127 ? -9.141 -32.094 -23.969 1 97.31 127 GLY B N 1
ATOM 3678 C CA . GLY B 1 127 ? -10.117 -32.5 -22.984 1 97.31 127 GLY B CA 1
ATOM 3679 C C . GLY B 1 127 ? -9.492 -33.125 -21.75 1 97.31 127 GLY B C 1
ATOM 3680 O O . GLY B 1 127 ? -10.094 -34 -21.125 1 97.31 127 GLY B O 1
ATOM 3681 N N . LYS B 1 128 ? -8.281 -32.875 -21.438 1 97.81 128 LYS B N 1
ATOM 3682 C CA . LYS B 1 128 ? -7.566 -33.375 -20.281 1 97.81 128 LYS B CA 1
ATOM 3683 C C . LYS B 1 128 ? -7.508 -32.344 -19.172 1 97.81 128 LYS B C 1
ATOM 3685 O O . LYS B 1 128 ? -7.613 -31.125 -19.438 1 97.81 128 LYS B O 1
ATOM 3690 N N . PRO B 1 129 ? -7.344 -32.75 -17.891 1 98.19 129 PRO B N 1
ATOM 3691 C CA . PRO B 1 129 ? -7.152 -31.797 -16.797 1 98.19 129 PRO B CA 1
ATOM 3692 C C . PRO B 1 129 ? -5.961 -30.875 -17.031 1 98.19 129 PRO B C 1
ATOM 3694 O O . PRO B 1 129 ? -4.926 -31.297 -17.531 1 98.19 129 PRO B O 1
ATOM 3697 N N . PHE B 1 130 ? -6.18 -29.609 -16.719 1 98.62 130 PHE B N 1
ATOM 3698 C CA . PHE B 1 130 ? -5.156 -28.578 -16.875 1 98.62 130 PHE B CA 1
ATOM 3699 C C . PHE B 1 130 ? -5.16 -27.625 -15.68 1 98.62 130 PHE B C 1
ATOM 3701 O O . PHE B 1 130 ? -6.219 -27.156 -15.258 1 98.62 130 PHE B O 1
ATOM 3708 N N . GLY B 1 131 ? -4.008 -27.422 -15.078 1 98.5 131 GLY B N 1
ATOM 3709 C CA . GLY B 1 131 ? -3.895 -26.516 -13.945 1 98.5 131 GLY B CA 1
ATOM 3710 C C . GLY B 1 131 ? -2.744 -25.531 -14.078 1 98.5 131 GLY B C 1
ATOM 3711 O O . GLY B 1 131 ? -1.787 -25.781 -14.812 1 98.5 131 GLY B O 1
ATOM 3712 N N . VAL B 1 132 ? -2.865 -24.406 -13.516 1 98.56 132 VAL B N 1
ATOM 3713 C CA . VAL B 1 132 ? -1.82 -23.391 -13.445 1 98.56 132 VAL B CA 1
ATOM 3714 C C . VAL B 1 132 ? -1.47 -23.109 -11.992 1 98.56 132 VAL B C 1
ATOM 3716 O O . VAL B 1 132 ? -2.359 -22.953 -11.148 1 98.56 132 VAL B O 1
ATOM 3719 N N . THR B 1 133 ? -0.209 -22.984 -11.664 1 97.75 133 THR B N 1
ATOM 3720 C CA . THR B 1 133 ? 0.211 -22.844 -10.273 1 97.75 133 THR B CA 1
ATOM 3721 C C . THR B 1 133 ? 0.295 -21.375 -9.875 1 97.75 133 THR B C 1
ATOM 3723 O O . THR B 1 133 ? 1.387 -20.859 -9.641 1 97.75 133 THR B O 1
ATOM 3726 N N . TYR B 1 134 ? -0.791 -20.797 -9.703 1 97.88 134 TYR B N 1
ATOM 3727 C CA . TYR B 1 134 ? -0.843 -19.562 -8.93 1 97.88 134 TYR B CA 1
ATOM 3728 C C . TYR B 1 134 ? -0.724 -19.844 -7.438 1 97.88 134 TYR B C 1
ATOM 3730 O O . TYR B 1 134 ? -1.724 -19.828 -6.719 1 97.88 134 TYR B O 1
ATOM 3738 N N . THR B 1 135 ? 0.46 -19.938 -6.98 1 96.75 135 THR B N 1
ATOM 3739 C CA . THR B 1 135 ? 0.844 -20.609 -5.742 1 96.75 135 THR B CA 1
ATOM 3740 C C . THR B 1 135 ? 0.172 -19.953 -4.543 1 96.75 135 THR B C 1
ATOM 3742 O O . THR B 1 135 ? -0.203 -20.641 -3.584 1 96.75 135 THR B O 1
ATOM 3745 N N . TYR B 1 136 ? -0.062 -18.703 -4.586 1 97.75 136 TYR B N 1
ATOM 3746 C CA . TYR B 1 136 ? -0.47 -18.016 -3.371 1 97.75 136 TYR B CA 1
ATOM 3747 C C . TYR B 1 136 ? -1.933 -18.281 -3.047 1 97.75 136 TYR B C 1
ATOM 3749 O O . TYR B 1 136 ? -2.363 -18.125 -1.902 1 97.75 136 TYR B O 1
ATOM 3757 N N . SER B 1 137 ? -2.686 -18.688 -4.059 1 97.62 137 SER B N 1
ATOM 3758 C CA . SER B 1 137 ? -4.062 -19.109 -3.805 1 97.62 137 SER B CA 1
ATOM 3759 C C . SER B 1 137 ? -4.113 -20.469 -3.129 1 97.62 137 SER B C 1
ATOM 3761 O O . SER B 1 137 ? -5.18 -20.938 -2.715 1 97.62 137 SER B O 1
ATOM 3763 N N . GLY B 1 138 ? -2.947 -21.125 -2.947 1 98.12 138 GLY B N 1
ATOM 3764 C CA . GLY B 1 138 ? -2.871 -22.406 -2.27 1 98.12 138 GLY B CA 1
ATOM 3765 C C . GLY B 1 138 ? -2.754 -22.281 -0.762 1 98.12 138 GLY B C 1
ATOM 3766 O O . GLY B 1 138 ? -2.908 -23.266 -0.037 1 98.12 138 GLY B O 1
ATOM 3767 N N . TYR B 1 139 ? -2.475 -21.047 -0.258 1 98.38 139 TYR B N 1
ATOM 3768 C CA . TYR B 1 139 ? -2.381 -20.844 1.184 1 98.38 139 TYR B CA 1
ATOM 3769 C C . TYR B 1 139 ? -3.736 -21.047 1.851 1 98.38 139 TYR B C 1
ATOM 3771 O O . TYR B 1 139 ? -4.742 -20.484 1.413 1 98.38 139 TYR B O 1
ATOM 3779 N N . PRO B 1 140 ? -3.768 -21.766 2.949 1 98.06 140 PRO B N 1
ATOM 3780 C CA . PRO B 1 140 ? -5.039 -22.016 3.633 1 98.06 140 PRO B CA 1
ATOM 3781 C C . PRO B 1 140 ? -5.758 -20.734 4.035 1 98.06 140 PRO B C 1
ATOM 3783 O O . PRO B 1 140 ? -6.973 -20.625 3.865 1 98.06 140 PRO B O 1
ATOM 3786 N N . LEU B 1 141 ? -5.023 -19.734 4.492 1 98.31 141 LEU B N 1
ATOM 3787 C CA . LEU B 1 141 ? -5.691 -18.547 5.004 1 98.31 141 LEU B CA 1
ATOM 3788 C C . LEU B 1 141 ? -6.078 -17.609 3.861 1 98.31 141 LEU B C 1
ATOM 3790 O O . LEU B 1 141 ? -6.898 -16.719 4.043 1 98.31 141 LEU B O 1
ATOM 3794 N N . VAL B 1 142 ? -5.473 -17.766 2.686 1 98.69 142 VAL B N 1
ATOM 3795 C CA . VAL B 1 142 ? -5.984 -17.078 1.504 1 98.69 142 VAL B CA 1
ATOM 3796 C C . VAL B 1 142 ? -7.332 -17.672 1.104 1 98.69 142 VAL B C 1
ATOM 3798 O O . VAL B 1 142 ? -8.273 -16.938 0.794 1 98.69 142 VAL B O 1
ATOM 3801 N N . ARG B 1 143 ? -7.414 -18.969 1.114 1 98.31 143 ARG B N 1
ATOM 3802 C CA . ARG B 1 143 ? -8.672 -19.641 0.831 1 98.31 143 ARG B CA 1
ATOM 3803 C C . ARG B 1 143 ? -9.727 -19.328 1.889 1 98.31 143 ARG B C 1
ATOM 3805 O O . ARG B 1 143 ? -10.906 -19.172 1.572 1 98.31 143 ARG B O 1
ATOM 3812 N N . GLU B 1 144 ? -9.281 -19.234 3.162 1 98.25 144 GLU B N 1
ATOM 3813 C CA . GLU B 1 144 ? -10.188 -18.797 4.227 1 98.25 144 GLU B CA 1
ATOM 3814 C C . GLU B 1 144 ? -10.711 -17.391 3.98 1 98.25 144 GLU B C 1
ATOM 3816 O O . GLU B 1 144 ? -11.906 -17.125 4.148 1 98.25 144 GLU B O 1
ATOM 3821 N N . ALA B 1 145 ? -9.797 -16.5 3.611 1 98.62 145 ALA B N 1
ATOM 3822 C CA . ALA B 1 145 ? -10.203 -15.125 3.291 1 98.62 145 ALA B CA 1
ATOM 3823 C C . ALA B 1 145 ? -11.273 -15.109 2.207 1 98.62 145 ALA B C 1
ATOM 3825 O O . ALA B 1 145 ? -12.289 -14.422 2.336 1 98.62 145 ALA B O 1
ATOM 3826 N N . ARG B 1 146 ? -11.062 -15.859 1.139 1 98.62 146 ARG B N 1
ATOM 3827 C CA . ARG B 1 146 ? -12.047 -15.961 0.064 1 98.62 146 ARG B CA 1
ATOM 3828 C C . ARG B 1 146 ? -13.398 -16.438 0.598 1 98.62 146 ARG B C 1
ATOM 3830 O O . ARG B 1 146 ? -14.438 -15.867 0.247 1 98.62 146 ARG B O 1
ATOM 3837 N N . ALA B 1 147 ? -13.367 -17.5 1.37 1 98.25 147 ALA B N 1
ATOM 3838 C CA . ALA B 1 147 ? -14.602 -18.062 1.906 1 98.25 147 ALA B CA 1
ATOM 3839 C C . ALA B 1 147 ? -15.344 -17.047 2.771 1 98.25 147 ALA B C 1
ATOM 3841 O O . ALA B 1 147 ? -16.562 -16.938 2.695 1 98.25 147 ALA B O 1
ATOM 3842 N N . ARG B 1 148 ? -14.617 -16.359 3.594 1 97.81 148 ARG B N 1
ATOM 3843 C CA . ARG B 1 148 ? -15.219 -15.375 4.492 1 97.81 148 ARG B CA 1
ATOM 3844 C C . ARG B 1 148 ? -15.82 -14.211 3.711 1 97.81 148 ARG B C 1
ATOM 3846 O O . ARG B 1 148 ? -16.891 -13.711 4.055 1 97.81 148 ARG B O 1
ATOM 3853 N N . VAL B 1 149 ? -15.109 -13.711 2.693 1 98.38 149 VAL B N 1
ATOM 3854 C CA . VAL B 1 149 ? -15.633 -12.656 1.831 1 98.38 149 VAL B CA 1
ATOM 3855 C C . VAL B 1 149 ? -16.906 -13.133 1.138 1 98.38 149 VAL B C 1
ATOM 3857 O O . VAL B 1 149 ? -17.906 -12.422 1.117 1 98.38 149 VAL B O 1
ATOM 3860 N N . ALA B 1 150 ? -16.875 -14.328 0.586 1 98.12 150 ALA B N 1
ATOM 3861 C CA . ALA B 1 150 ? -18.031 -14.898 -0.109 1 98.12 150 ALA B CA 1
ATOM 3862 C C . ALA B 1 150 ? -19.219 -15.047 0.832 1 98.12 150 ALA B C 1
ATOM 3864 O O . ALA B 1 150 ? -20.375 -14.891 0.415 1 98.12 150 ALA B O 1
ATOM 3865 N N . ALA B 1 151 ? -18.938 -15.352 2.074 1 97.62 151 ALA B N 1
ATOM 3866 C CA . ALA B 1 151 ? -19.984 -15.531 3.078 1 97.62 151 ALA B CA 1
ATOM 3867 C C . ALA B 1 151 ? -20.531 -14.188 3.547 1 97.62 151 ALA B C 1
ATOM 3869 O O . ALA B 1 151 ? -21.469 -14.141 4.352 1 97.62 151 ALA B O 1
ATOM 3870 N N . GLY B 1 152 ? -19.953 -13.109 3.086 1 97.38 152 GLY B N 1
ATOM 3871 C CA . GLY B 1 152 ? -20.469 -11.789 3.391 1 97.38 152 GLY B CA 1
ATOM 3872 C C . GLY B 1 152 ? -19.906 -11.211 4.676 1 97.38 152 GLY B C 1
ATOM 3873 O O . GLY B 1 152 ? -20.469 -10.273 5.242 1 97.38 152 GLY B O 1
ATOM 3874 N N . GLU B 1 153 ? -18.812 -11.742 5.184 1 96 153 GLU B N 1
ATOM 3875 C CA . GLU B 1 153 ? -18.281 -11.336 6.477 1 96 153 GLU B CA 1
ATOM 3876 C C . GLU B 1 153 ? -17.859 -9.867 6.461 1 96 153 GLU B C 1
ATOM 3878 O O . GLU B 1 153 ? -17.953 -9.18 7.48 1 96 153 GLU B O 1
ATOM 3883 N N . ILE B 1 154 ? -17.438 -9.359 5.312 1 97.38 154 ILE B N 1
ATOM 3884 C CA . ILE B 1 154 ? -17 -7.961 5.277 1 97.38 154 ILE B CA 1
ATOM 3885 C C . ILE B 1 154 ? -18 -7.137 4.469 1 97.38 154 ILE B C 1
ATOM 3887 O O . ILE B 1 154 ? -17.719 -6 4.086 1 97.38 154 ILE B O 1
ATOM 3891 N N . GLY B 1 155 ? -19.172 -7.672 4.168 1 97.62 155 GLY B N 1
ATOM 3892 C CA . GLY B 1 155 ? -20.188 -6.984 3.381 1 97.62 155 GLY B CA 1
ATOM 3893 C C . GLY B 1 155 ? -19.781 -6.801 1.928 1 97.62 155 GLY B C 1
ATOM 3894 O O . GLY B 1 155 ? -19.109 -7.656 1.351 1 97.62 155 GLY B O 1
ATOM 3895 N N . THR B 1 156 ? -20.328 -5.727 1.269 1 97.75 156 THR B N 1
ATOM 3896 C CA . THR B 1 156 ? -20.016 -5.418 -0.123 1 97.75 156 THR B CA 1
ATOM 3897 C C . THR B 1 156 ? -18.609 -4.844 -0.249 1 97.75 156 THR B C 1
ATOM 3899 O O . THR B 1 156 ? -18.312 -3.795 0.323 1 97.75 156 THR B O 1
ATOM 3902 N N . VAL B 1 157 ? -17.781 -5.523 -1.021 1 98.56 157 VAL B N 1
ATOM 3903 C CA . VAL B 1 157 ? -16.391 -5.086 -1.202 1 98.56 157 VAL B CA 1
ATOM 3904 C C . VAL B 1 157 ? -16.375 -3.727 -1.894 1 98.56 157 VAL B C 1
ATOM 3906 O O . VAL B 1 157 ? -17.031 -3.531 -2.916 1 98.56 157 VAL B O 1
ATOM 3909 N N . ARG B 1 158 ? -15.57 -2.773 -1.342 1 98.38 158 ARG B N 1
ATOM 3910 C CA . ARG B 1 158 ? -15.523 -1.41 -1.858 1 98.38 158 ARG B CA 1
ATOM 3911 C C . ARG B 1 158 ? -14.109 -1.049 -2.309 1 98.38 158 ARG B C 1
ATOM 3913 O O . ARG B 1 158 ? -13.93 -0.224 -3.207 1 98.38 158 ARG B O 1
ATOM 3920 N N . LYS B 1 159 ? -13.125 -1.556 -1.712 1 98.69 159 LYS B N 1
ATOM 3921 C CA . LYS B 1 159 ? -11.727 -1.217 -1.979 1 98.69 159 LYS B CA 1
ATOM 3922 C C . LYS B 1 159 ? -10.836 -2.449 -1.875 1 98.69 159 LYS B C 1
ATOM 3924 O O . LYS B 1 159 ? -11 -3.268 -0.968 1 98.69 159 LYS B O 1
ATOM 3929 N N . VAL B 1 160 ? -9.984 -2.631 -2.811 1 98.81 160 VAL B N 1
ATOM 3930 C CA . VAL B 1 160 ? -9 -3.705 -2.795 1 98.81 160 VAL B CA 1
ATOM 3931 C C . VAL B 1 160 ? -7.609 -3.133 -3.051 1 98.81 160 VAL B C 1
ATOM 3933 O O . VAL B 1 160 ? -7.398 -2.41 -4.031 1 98.81 160 VAL B O 1
ATOM 3936 N N . VAL B 1 161 ? -6.668 -3.328 -2.162 1 98.81 161 VAL B N 1
ATOM 3937 C CA . VAL B 1 161 ? -5.266 -2.979 -2.363 1 98.81 161 VAL B CA 1
ATOM 3938 C C . VAL B 1 161 ? -4.406 -4.242 -2.324 1 98.81 161 VAL B C 1
ATOM 3940 O O . VAL B 1 161 ? -4.387 -4.957 -1.32 1 98.81 161 VAL B O 1
ATOM 3943 N N . VAL B 1 162 ? -3.762 -4.562 -3.389 1 98.81 162 VAL B N 1
ATOM 3944 C CA . VAL B 1 162 ? -2.875 -5.715 -3.475 1 98.81 162 VAL B CA 1
ATOM 3945 C C . VAL B 1 162 ? -1.473 -5.266 -3.879 1 98.81 162 VAL B C 1
ATOM 3947 O O . VAL B 1 162 ? -1.315 -4.457 -4.801 1 98.81 162 VAL B O 1
ATOM 3950 N N . GLU B 1 163 ? -0.461 -5.703 -3.102 1 98.69 163 GLU B N 1
ATOM 3951 C CA . GLU B 1 163 ? 0.92 -5.297 -3.346 1 98.69 163 GLU B CA 1
ATOM 3952 C C . GLU B 1 163 ? 1.845 -6.512 -3.42 1 98.69 163 GLU B C 1
ATOM 3954 O O . GLU B 1 163 ? 1.654 -7.488 -2.693 1 98.69 163 GLU B O 1
ATOM 3959 N N . TYR B 1 164 ? 2.779 -6.477 -4.262 1 98.44 164 TYR B N 1
ATOM 3960 C CA . TYR B 1 164 ? 3.852 -7.461 -4.336 1 98.44 164 TYR B CA 1
ATOM 3961 C C . TYR B 1 164 ? 5.207 -6.785 -4.473 1 98.44 164 TYR B C 1
ATOM 3963 O O . TYR B 1 164 ? 5.82 -6.812 -5.547 1 98.44 164 TYR B O 1
ATOM 3971 N N . PRO B 1 165 ? 5.719 -6.219 -3.35 1 97.38 165 PRO B N 1
ATOM 3972 C CA . PRO B 1 165 ? 7.008 -5.523 -3.367 1 97.38 165 PRO B CA 1
ATOM 3973 C C . PRO B 1 165 ? 8.195 -6.469 -3.191 1 97.38 165 PRO B C 1
ATOM 3975 O O . PRO B 1 165 ? 8.172 -7.332 -2.309 1 97.38 165 PRO B O 1
ATOM 3978 N N . GLN B 1 166 ? 9.125 -6.34 -4.039 1 95.88 166 GLN B N 1
ATOM 3979 C CA . GLN B 1 166 ? 10.445 -6.957 -3.938 1 95.88 166 GLN B CA 1
ATOM 3980 C C . GLN B 1 166 ? 11.555 -5.941 -4.195 1 95.88 166 GLN B C 1
ATOM 3982 O O . GLN B 1 166 ? 11.297 -4.855 -4.715 1 95.88 166 GLN B O 1
ATOM 3987 N N . GLY B 1 167 ? 12.781 -6.297 -3.809 1 93.88 167 GLY B N 1
ATOM 3988 C CA . GLY B 1 167 ? 13.883 -5.363 -4.035 1 93.88 167 GLY B CA 1
ATOM 3989 C C . GLY B 1 167 ? 15.117 -6.027 -4.617 1 93.88 167 GLY B C 1
ATOM 3990 O O . GLY B 1 167 ? 16.125 -5.363 -4.852 1 93.88 167 GLY B O 1
ATOM 3991 N N . TRP B 1 168 ? 15.039 -7.301 -4.957 1 88.25 168 TRP B N 1
ATOM 3992 C CA . TRP B 1 168 ? 16.219 -8.086 -5.301 1 88.25 168 TRP B CA 1
ATOM 3993 C C . TRP B 1 168 ? 16.75 -7.688 -6.672 1 88.25 168 TRP B C 1
ATOM 3995 O O . TRP B 1 168 ? 17.922 -7.93 -6.984 1 88.25 168 TRP B O 1
ATOM 4005 N N . LEU B 1 169 ? 15.898 -7.047 -7.453 1 90.44 169 LEU B N 1
ATOM 4006 C CA . LEU B 1 169 ? 16.297 -6.66 -8.805 1 90.44 169 LEU B CA 1
ATOM 4007 C C . LEU B 1 169 ? 16.469 -5.148 -8.906 1 90.44 169 LEU B C 1
ATOM 4009 O O . LEU B 1 169 ? 16.203 -4.562 -9.961 1 90.44 169 LEU B O 1
ATOM 4013 N N . ALA B 1 170 ? 16.812 -4.535 -7.84 1 91.12 170 ALA B N 1
ATOM 4014 C CA . ALA B 1 170 ? 17 -3.086 -7.824 1 91.12 170 ALA B CA 1
ATOM 4015 C C . ALA B 1 170 ? 18.297 -2.689 -8.539 1 91.12 170 ALA B C 1
ATOM 4017 O O . ALA B 1 170 ? 18.469 -1.529 -8.914 1 91.12 170 ALA B O 1
ATOM 4018 N N . GLY B 1 171 ? 19.234 -3.586 -8.688 1 88.31 171 GLY B N 1
ATOM 4019 C CA . GLY B 1 171 ? 20.453 -3.373 -9.438 1 88.31 171 GLY B CA 1
ATOM 4020 C C . GLY B 1 171 ? 20.484 -4.113 -10.758 1 88.31 171 GLY B C 1
ATOM 4021 O O . GLY B 1 171 ? 19.453 -4.594 -11.227 1 88.31 171 GLY B O 1
ATOM 4022 N N . PRO B 1 172 ? 21.641 -4.145 -11.352 1 85.94 172 PRO B N 1
ATOM 4023 C CA . PRO B 1 172 ? 21.75 -4.871 -12.625 1 85.94 172 PRO B CA 1
ATOM 4024 C C . PRO B 1 172 ? 21.344 -6.336 -12.5 1 85.94 172 PRO B C 1
ATOM 4026 O O . PRO B 1 172 ? 21.578 -6.961 -11.461 1 85.94 172 PRO B O 1
ATOM 4029 N N . ALA B 1 173 ? 20.688 -6.789 -13.562 1 83.62 173 ALA B N 1
ATOM 4030 C CA . ALA B 1 173 ? 20.234 -8.18 -13.57 1 83.62 173 ALA B CA 1
ATOM 4031 C C . ALA B 1 173 ? 21.406 -9.125 -13.812 1 83.62 173 ALA B C 1
ATOM 4033 O O . ALA B 1 173 ? 21.922 -9.227 -14.938 1 83.62 173 ALA B O 1
ATOM 4034 N N . GLU B 1 174 ? 21.844 -9.719 -12.789 1 82.62 174 GLU B N 1
ATOM 4035 C CA . GLU B 1 174 ? 22.953 -10.664 -12.891 1 82.62 174 GLU B CA 1
ATOM 4036 C C . GLU B 1 174 ? 22.531 -12.062 -12.445 1 82.62 174 GLU B C 1
ATOM 4038 O O . GLU B 1 174 ? 21.719 -12.211 -11.523 1 82.62 174 GLU B O 1
ATOM 4043 N N . GLY B 1 175 ? 23 -13.133 -13.242 1 80.88 175 GLY B N 1
ATOM 4044 C CA . GLY B 1 175 ? 22.703 -14.516 -12.891 1 80.88 175 GLY B CA 1
ATOM 4045 C C . GLY B 1 175 ? 21.562 -15.102 -13.719 1 80.88 175 GLY B C 1
ATOM 4046 O O . GLY B 1 175 ? 20.75 -14.367 -14.281 1 80.88 175 GLY B O 1
ATOM 4047 N N . LYS B 1 176 ? 21.531 -16.406 -13.711 1 75.69 176 LYS B N 1
ATOM 4048 C CA . LYS B 1 176 ? 20.609 -17.156 -14.547 1 75.69 176 LYS B CA 1
ATOM 4049 C C . LYS B 1 176 ? 19.156 -16.766 -14.25 1 75.69 176 LYS B C 1
ATOM 4051 O O . LYS B 1 176 ? 18.359 -16.578 -15.164 1 75.69 176 LYS B O 1
ATOM 4056 N N . GLN B 1 177 ? 18.844 -16.688 -12.992 1 78.19 177 GLN B N 1
ATOM 4057 C CA . GLN B 1 177 ? 17.469 -16.406 -12.594 1 78.19 177 GLN B CA 1
ATOM 4058 C C . GLN B 1 177 ? 17.047 -15.008 -13.047 1 78.19 177 GLN B C 1
ATOM 4060 O O . GLN B 1 177 ? 15.898 -14.797 -13.438 1 78.19 177 GLN B O 1
ATOM 4065 N N . ALA B 1 178 ? 17.906 -14.109 -13.07 1 81.5 178 ALA B N 1
ATOM 4066 C CA . ALA B 1 178 ? 17.594 -12.727 -13.422 1 81.5 178 ALA B CA 1
ATOM 4067 C C . ALA B 1 178 ? 17.594 -12.531 -14.938 1 81.5 178 ALA B C 1
ATOM 4069 O O . ALA B 1 178 ? 16.719 -11.852 -15.477 1 81.5 178 ALA B O 1
ATOM 4070 N N . GLU B 1 179 ? 18.469 -13.141 -15.602 1 83.38 179 GLU B N 1
ATOM 4071 C CA . GLU B 1 179 ? 18.75 -12.867 -17.016 1 83.38 179 GLU B CA 1
ATOM 4072 C C . GLU B 1 179 ? 17.531 -13.156 -17.875 1 83.38 179 GLU B C 1
ATOM 4074 O O . GLU B 1 179 ? 17.156 -12.352 -18.734 1 83.38 179 GLU B O 1
ATOM 4079 N N . TRP B 1 180 ? 16.953 -14.289 -17.703 1 81.69 180 TRP B N 1
ATOM 4080 C CA . TRP B 1 180 ? 15.852 -14.617 -18.594 1 81.69 180 TRP B CA 1
ATOM 4081 C C . TRP B 1 180 ? 14.633 -13.75 -18.312 1 81.69 180 TRP B C 1
ATOM 4083 O O . TRP B 1 180 ? 13.812 -13.5 -19.188 1 81.69 180 TRP B O 1
ATOM 4093 N N . ARG B 1 181 ? 14.438 -13.312 -17.078 1 84.44 181 ARG B N 1
ATOM 4094 C CA . ARG B 1 181 ? 13.273 -12.523 -16.672 1 84.44 181 ARG B CA 1
ATOM 4095 C C . ARG B 1 181 ? 13.312 -11.133 -17.297 1 84.44 181 ARG B C 1
ATOM 4097 O O . ARG B 1 181 ? 12.273 -10.477 -17.406 1 84.44 181 ARG B O 1
ATOM 4104 N N . VAL B 1 182 ? 14.484 -10.656 -17.672 1 86.5 182 VAL B N 1
ATOM 4105 C CA . VAL B 1 182 ? 14.609 -9.305 -18.203 1 86.5 182 VAL B CA 1
ATOM 4106 C C . VAL B 1 182 ? 14.82 -9.367 -19.719 1 86.5 182 VAL B C 1
ATOM 4108 O O . VAL B 1 182 ? 15.023 -8.344 -20.375 1 86.5 182 VAL B O 1
ATOM 4111 N N . ASP B 1 183 ? 14.766 -10.531 -20.297 1 88.88 183 ASP B N 1
ATOM 4112 C CA . ASP B 1 183 ? 14.906 -10.75 -21.734 1 88.88 183 ASP B CA 1
ATOM 4113 C C . ASP B 1 183 ? 13.539 -10.922 -22.391 1 88.88 183 ASP B C 1
ATOM 4115 O O . ASP B 1 183 ? 12.891 -11.961 -22.234 1 88.88 183 ASP B O 1
ATOM 4119 N N . PRO B 1 184 ? 13.148 -10.023 -23.234 1 90.5 184 PRO B N 1
ATOM 4120 C CA . PRO B 1 184 ? 11.82 -10.102 -23.844 1 90.5 184 PRO B CA 1
ATOM 4121 C C . PRO B 1 184 ? 11.633 -11.375 -24.672 1 90.5 184 PRO B C 1
ATOM 4123 O O . PRO B 1 184 ? 10.508 -11.867 -24.797 1 90.5 184 PRO B O 1
ATOM 4126 N N . ALA B 1 185 ? 12.672 -11.953 -25.141 1 86.94 185 ALA B N 1
ATOM 4127 C CA . ALA B 1 185 ? 12.578 -13.156 -25.969 1 86.94 185 ALA B CA 1
ATOM 4128 C C . ALA B 1 185 ? 12.203 -14.367 -25.125 1 86.94 185 ALA B C 1
ATOM 4130 O O . ALA B 1 185 ? 11.648 -15.344 -25.625 1 86.94 185 ALA B O 1
ATOM 4131 N N . ARG B 1 186 ? 12.461 -14.305 -23.922 1 87.62 186 ARG B N 1
ATOM 4132 C CA . ARG B 1 186 ? 12.203 -15.445 -23.047 1 87.62 186 ARG B CA 1
ATOM 4133 C C . ARG B 1 186 ? 11.047 -15.156 -22.094 1 87.62 186 ARG B C 1
ATOM 4135 O O . ARG B 1 186 ? 10.227 -16.031 -21.828 1 87.62 186 ARG B O 1
ATOM 4142 N N . ALA B 1 187 ? 10.953 -13.922 -21.578 1 87.69 187 ALA B N 1
ATOM 4143 C CA . ALA B 1 187 ? 9.938 -13.562 -20.594 1 87.69 187 ALA B CA 1
ATOM 4144 C C . ALA B 1 187 ? 8.641 -13.133 -21.281 1 87.69 187 ALA B C 1
ATOM 4146 O O . ALA B 1 187 ? 7.559 -13.25 -20.688 1 87.69 187 ALA B O 1
ATOM 4147 N N . GLY B 1 188 ? 8.734 -12.664 -22.469 1 89.56 188 GLY B N 1
ATOM 4148 C CA . GLY B 1 188 ? 7.578 -12.117 -23.156 1 89.56 188 GLY B CA 1
ATOM 4149 C C . GLY B 1 188 ? 7.418 -10.625 -22.969 1 89.56 188 GLY B C 1
ATOM 4150 O O . GLY B 1 188 ? 8.406 -9.891 -22.891 1 89.56 188 GLY B O 1
ATOM 4151 N N . LEU B 1 189 ? 6.156 -10.219 -22.953 1 87.94 189 LEU B N 1
ATOM 4152 C CA . LEU B 1 189 ? 5.793 -8.805 -23.016 1 87.94 189 LEU B CA 1
ATOM 4153 C C . LEU B 1 189 ? 6.055 -8.109 -21.688 1 87.94 189 LEU B C 1
ATOM 4155 O O . LEU B 1 189 ? 6.379 -6.922 -21.656 1 87.94 189 LEU B O 1
ATOM 4159 N N . GLY B 1 190 ? 5.906 -8.781 -20.672 1 91.5 190 GLY B N 1
ATOM 4160 C CA . GLY B 1 190 ? 5.996 -8.164 -19.344 1 91.5 190 GLY B CA 1
ATOM 4161 C C . GLY B 1 190 ? 7.145 -8.703 -18.516 1 91.5 190 GLY B C 1
ATOM 4162 O O . GLY B 1 190 ? 7.445 -9.898 -18.562 1 91.5 190 GLY B O 1
ATOM 4163 N N . GLY B 1 191 ? 7.844 -7.84 -17.766 1 95.06 191 GLY B N 1
ATOM 4164 C CA . GLY B 1 191 ? 8.852 -8.234 -16.797 1 95.06 191 GLY B CA 1
ATOM 4165 C C . GLY B 1 191 ? 8.281 -8.453 -15.406 1 95.06 191 GLY B C 1
ATOM 4166 O O . GLY B 1 191 ? 7.789 -9.539 -15.094 1 95.06 191 GLY B O 1
ATOM 4167 N N . CYS B 1 192 ? 8.297 -7.332 -14.641 1 96.5 192 CYS B N 1
ATOM 4168 C CA . CYS B 1 192 ? 7.77 -7.348 -13.281 1 96.5 192 CYS B CA 1
ATOM 4169 C C . CYS B 1 192 ? 6.297 -7.727 -13.273 1 96.5 192 CYS B C 1
ATOM 4171 O O . CYS B 1 192 ? 5.859 -8.523 -12.438 1 96.5 192 CYS B O 1
ATOM 4173 N N . ILE B 1 193 ? 5.508 -7.238 -14.164 1 97.69 193 ILE B N 1
ATOM 4174 C CA . ILE B 1 193 ? 4.07 -7.496 -14.203 1 97.69 193 ILE B CA 1
ATOM 4175 C C . ILE B 1 193 ? 3.82 -8.977 -14.492 1 97.69 193 ILE B C 1
ATOM 4177 O O . ILE B 1 193 ? 2.896 -9.578 -13.945 1 97.69 193 ILE B O 1
ATOM 4181 N N . GLY B 1 194 ? 4.551 -9.578 -15.375 1 96.12 194 GLY B N 1
ATOM 4182 C CA . GLY B 1 194 ? 4.402 -10.992 -15.695 1 96.12 194 GLY B CA 1
ATOM 4183 C C . GLY B 1 194 ? 4.922 -11.914 -14.609 1 96.12 194 GLY B C 1
ATOM 4184 O O . GLY B 1 194 ? 4.379 -13 -14.391 1 96.12 194 GLY B O 1
ATOM 4185 N N . ASP B 1 195 ? 5.957 -11.477 -13.938 1 95.12 195 ASP B N 1
ATOM 4186 C CA . ASP B 1 195 ? 6.625 -12.305 -12.938 1 95.12 195 ASP B CA 1
ATOM 4187 C C . ASP B 1 195 ? 5.871 -12.273 -11.609 1 95.12 195 ASP B C 1
ATOM 4189 O O . ASP B 1 195 ? 5.574 -13.32 -11.031 1 95.12 195 ASP B O 1
ATOM 4193 N N . ILE B 1 196 ? 5.535 -11.055 -11.133 1 96.5 196 ILE B N 1
ATOM 4194 C CA . ILE B 1 196 ? 4.938 -11 -9.805 1 96.5 196 ILE B CA 1
ATOM 4195 C C . ILE B 1 196 ? 3.604 -10.258 -9.867 1 96.5 196 ILE B C 1
ATOM 4197 O O . ILE B 1 196 ? 2.699 -10.523 -9.07 1 96.5 196 ILE B O 1
ATOM 4201 N N . GLY B 1 197 ? 3.439 -9.344 -10.781 1 98.25 197 GLY B N 1
ATOM 4202 C CA . GLY B 1 197 ? 2.191 -8.609 -10.898 1 98.25 197 GLY B CA 1
ATOM 4203 C C . GLY B 1 197 ? 0.995 -9.5 -11.172 1 98.25 197 GLY B C 1
ATOM 4204 O O . GLY B 1 197 ? -0.103 -9.242 -10.672 1 98.25 197 GLY B O 1
ATOM 4205 N N . VAL B 1 198 ? 1.197 -10.461 -11.945 1 97.94 198 VAL B N 1
ATOM 4206 C CA . VAL B 1 198 ? 0.111 -11.352 -12.344 1 97.94 198 VAL B CA 1
ATOM 4207 C C . VAL B 1 198 ? -0.374 -12.141 -11.125 1 97.94 198 VAL B C 1
ATOM 4209 O O . VAL B 1 198 ? -1.563 -12.445 -11.016 1 97.94 198 VAL B O 1
ATOM 4212 N N . HIS B 1 199 ? 0.522 -12.508 -10.188 1 98.19 199 HIS B N 1
ATOM 4213 C CA . HIS B 1 199 ? 0.115 -13.125 -8.93 1 98.19 199 HIS B CA 1
ATOM 4214 C C . HIS B 1 199 ? -0.795 -12.195 -8.133 1 98.19 199 HIS B C 1
ATOM 4216 O O . HIS B 1 199 ? -1.812 -12.625 -7.59 1 98.19 199 HIS B O 1
ATOM 4222 N N . ALA B 1 200 ? -0.371 -10.922 -8.047 1 98.62 200 ALA B N 1
ATOM 4223 C CA . ALA B 1 200 ? -1.165 -9.93 -7.324 1 98.62 200 ALA B CA 1
ATOM 4224 C C . ALA B 1 200 ? -2.553 -9.789 -7.941 1 98.62 200 ALA B C 1
ATOM 4226 O O . ALA B 1 200 ? -3.557 -9.75 -7.223 1 98.62 200 ALA B O 1
ATOM 4227 N N . PHE B 1 201 ? -2.578 -9.758 -9.25 1 98.69 201 PHE B N 1
ATOM 4228 C CA . PHE B 1 201 ? -3.836 -9.648 -9.977 1 98.69 201 PHE B CA 1
ATOM 4229 C C . PHE B 1 201 ? -4.73 -10.852 -9.703 1 98.69 201 PHE B C 1
ATOM 4231 O O . PHE B 1 201 ? -5.906 -10.688 -9.359 1 98.69 201 PHE B O 1
ATOM 4238 N N . GLN B 1 202 ? -4.203 -12.008 -9.852 1 98.56 202 GLN B N 1
ATOM 4239 C CA . GLN B 1 202 ? -4.949 -13.242 -9.602 1 98.56 202 GLN B CA 1
ATOM 4240 C C . GLN B 1 202 ? -5.469 -13.289 -8.172 1 98.56 202 GLN B C 1
ATOM 4242 O O . GLN B 1 202 ? -6.609 -13.703 -7.934 1 98.56 202 GLN B O 1
ATOM 4247 N N . LEU B 1 203 ? -4.664 -12.883 -7.227 1 98.56 203 LEU B N 1
ATOM 4248 C CA . LEU B 1 203 ? -5.039 -12.914 -5.816 1 98.56 203 LEU B CA 1
ATOM 4249 C C . LEU B 1 203 ? -6.207 -11.977 -5.543 1 98.56 203 LEU B C 1
ATOM 4251 O O . LEU B 1 203 ? -7.109 -12.305 -4.773 1 98.56 203 LEU B O 1
ATOM 4255 N N . ALA B 1 204 ? -6.168 -10.789 -6.148 1 98.75 204 ALA B N 1
ATOM 4256 C CA . ALA B 1 204 ? -7.242 -9.812 -5.969 1 98.75 204 ALA B CA 1
ATOM 4257 C C . ALA B 1 204 ? -8.586 -10.391 -6.402 1 98.75 204 ALA B C 1
ATOM 4259 O O . ALA B 1 204 ? -9.57 -10.312 -5.664 1 98.75 204 ALA B O 1
ATOM 4260 N N . GLU B 1 205 ? -8.641 -10.969 -7.594 1 98.62 205 GLU B N 1
ATOM 4261 C CA . GLU B 1 205 ? -9.883 -11.555 -8.078 1 98.62 205 GLU B CA 1
ATOM 4262 C C . GLU B 1 205 ? -10.25 -12.805 -7.293 1 98.62 205 GLU B C 1
ATOM 4264 O O . GLU B 1 205 ? -11.43 -13.047 -7.008 1 98.62 205 GLU B O 1
ATOM 4269 N N . PHE B 1 206 ? -9.25 -13.617 -6.902 1 98.62 206 PHE B N 1
ATOM 4270 C CA . PHE B 1 206 ? -9.484 -14.875 -6.195 1 98.62 206 PHE B CA 1
ATOM 4271 C C . PHE B 1 206 ? -10.117 -14.617 -4.836 1 98.62 206 PHE B C 1
ATOM 4273 O O . PHE B 1 206 ? -11.141 -15.219 -4.496 1 98.62 206 PHE B O 1
ATOM 4280 N N . VAL B 1 207 ? -9.562 -13.703 -4.012 1 98.75 207 VAL B N 1
ATOM 4281 C CA . VAL B 1 207 ? -9.984 -13.461 -2.639 1 98.75 207 VAL B CA 1
ATOM 4282 C C . VAL B 1 207 ? -11.359 -12.797 -2.633 1 98.75 207 VAL B C 1
ATOM 4284 O O . VAL B 1 207 ? -12.227 -13.164 -1.839 1 98.75 207 VAL B O 1
ATOM 4287 N N . THR B 1 208 ? -11.578 -11.852 -3.543 1 98.62 208 THR B N 1
ATOM 4288 C CA . THR B 1 208 ? -12.805 -11.062 -3.508 1 98.62 208 THR B CA 1
ATOM 4289 C C . THR B 1 208 ? -13.93 -11.789 -4.238 1 98.62 208 THR B C 1
ATOM 4291 O O . THR B 1 208 ? -15.109 -11.539 -3.982 1 98.62 208 THR B O 1
ATOM 4294 N N . GLY B 1 209 ? -13.562 -12.68 -5.195 1 98.12 209 GLY B N 1
ATOM 4295 C CA . GLY B 1 209 ? -14.547 -13.273 -6.082 1 98.12 209 GLY B CA 1
ATOM 4296 C C . GLY B 1 209 ? -15.07 -12.312 -7.129 1 98.12 209 GLY B C 1
ATOM 4297 O O . GLY B 1 209 ? -16.047 -12.609 -7.828 1 98.12 209 GLY B O 1
ATOM 4298 N N . LEU B 1 210 ? -14.484 -11.102 -7.211 1 98.19 210 LEU B N 1
ATOM 4299 C CA . LEU B 1 210 ? -14.906 -10.07 -8.156 1 98.19 210 LEU B CA 1
ATOM 4300 C C . LEU B 1 210 ? -13.977 -10.031 -9.367 1 98.19 210 LEU B C 1
ATOM 4302 O O . LEU B 1 210 ? -12.812 -10.43 -9.273 1 98.19 210 LEU B O 1
ATOM 4306 N N . ARG B 1 211 ? -14.469 -9.547 -10.453 1 98 211 ARG B N 1
ATOM 4307 C CA . ARG B 1 211 ? -13.672 -9.391 -11.672 1 98 211 ARG B CA 1
ATOM 4308 C C . ARG B 1 211 ? -13.273 -7.938 -11.883 1 98 211 ARG B C 1
ATOM 4310 O O . ARG B 1 211 ? -14.086 -7.031 -11.711 1 98 211 ARG B O 1
ATOM 4317 N N . VAL B 1 212 ? -12.039 -7.727 -12.203 1 98.5 212 VAL B N 1
ATOM 4318 C CA . VAL B 1 212 ? -11.586 -6.414 -12.648 1 98.5 212 VAL B CA 1
ATOM 4319 C C . VAL B 1 212 ? -12.117 -6.125 -14.055 1 98.5 212 VAL B C 1
ATOM 4321 O O . VAL B 1 212 ? -12.016 -6.969 -14.945 1 98.5 212 VAL B O 1
ATOM 4324 N N . THR B 1 213 ? -12.656 -4.934 -14.273 1 98.25 213 THR B N 1
ATOM 4325 C CA . THR B 1 213 ? -13.266 -4.621 -15.562 1 98.25 213 THR B CA 1
ATOM 4326 C C . THR B 1 213 ? -12.461 -3.553 -16.297 1 98.25 213 THR B C 1
ATOM 4328 O O . THR B 1 213 ? -12.531 -3.449 -17.531 1 98.25 213 THR B O 1
ATOM 4331 N N . GLU B 1 214 ? -11.773 -2.684 -15.57 1 97.62 214 GLU B N 1
ATOM 4332 C CA . GLU B 1 214 ? -10.953 -1.622 -16.141 1 97.62 214 GLU B CA 1
ATOM 4333 C C . GLU B 1 214 ? -9.641 -1.466 -15.367 1 97.62 214 GLU B C 1
ATOM 4335 O O . GLU B 1 214 ? -9.578 -1.774 -14.18 1 97.62 214 GLU B O 1
ATOM 4340 N N . LEU B 1 215 ? -8.641 -1.042 -16.141 1 97.62 215 LEU B N 1
ATOM 4341 C CA . LEU B 1 215 ? -7.379 -0.748 -15.477 1 97.62 215 LEU B CA 1
ATOM 4342 C C . LEU B 1 215 ? -6.734 0.501 -16.062 1 97.62 215 LEU B C 1
ATOM 4344 O O . LEU B 1 215 ? -7.008 0.866 -17.203 1 97.62 215 LEU B O 1
ATOM 4348 N N . LEU B 1 216 ? -6.035 1.245 -15.312 1 96.69 216 LEU B N 1
ATOM 4349 C CA . LEU B 1 216 ? -5.156 2.357 -15.656 1 96.69 216 LEU B CA 1
ATOM 4350 C C . LEU B 1 216 ? -3.738 2.104 -15.148 1 96.69 216 LEU B C 1
ATOM 4352 O O . LEU B 1 216 ? -3.5 2.078 -13.945 1 96.69 216 LEU B O 1
ATOM 4356 N N . ALA B 1 217 ? -2.822 1.932 -16.156 1 96.56 217 ALA B N 1
ATOM 4357 C CA . ALA B 1 217 ? -1.538 1.333 -15.789 1 96.56 217 ALA B CA 1
ATOM 4358 C C . ALA B 1 217 ? -0.395 2.322 -16 1 96.56 217 ALA B C 1
ATOM 4360 O O . ALA B 1 217 ? -0.388 3.074 -16.984 1 96.56 217 ALA B O 1
ATOM 4361 N N . ASP B 1 218 ? 0.513 2.369 -15.031 1 96.81 218 ASP B N 1
ATOM 4362 C CA . ASP B 1 218 ? 1.807 3.039 -15.125 1 96.81 218 ASP B CA 1
ATOM 4363 C C . ASP B 1 218 ? 2.947 2.074 -14.812 1 96.81 218 ASP B C 1
ATOM 4365 O O . ASP B 1 218 ? 3.279 1.856 -13.641 1 96.81 218 ASP B O 1
ATOM 4369 N N . LEU B 1 219 ? 3.541 1.541 -15.852 1 96.75 219 LEU B N 1
ATOM 4370 C CA . LEU B 1 219 ? 4.664 0.619 -15.711 1 96.75 219 LEU B CA 1
ATOM 4371 C C . LEU B 1 219 ? 5.977 1.305 -16.078 1 96.75 219 LEU B C 1
ATOM 4373 O O . LEU B 1 219 ? 6.023 2.131 -16.984 1 96.75 219 LEU B O 1
ATOM 4377 N N . GLY B 1 220 ? 7.039 0.973 -15.32 1 94.81 220 GLY B N 1
ATOM 4378 C CA . GLY B 1 220 ? 8.328 1.575 -15.602 1 94.81 220 GLY B CA 1
ATOM 4379 C C . GLY B 1 220 ? 9.445 0.557 -15.75 1 94.81 220 GLY B C 1
ATOM 4380 O O . GLY B 1 220 ? 9.414 -0.497 -15.109 1 94.81 220 GLY B O 1
ATOM 4381 N N . SER B 1 221 ? 10.398 0.781 -16.625 1 95.25 221 SER B N 1
ATOM 4382 C CA . SER B 1 221 ? 11.734 0.208 -16.625 1 95.25 221 SER B CA 1
ATOM 4383 C C . SER B 1 221 ? 12.734 1.147 -15.953 1 95.25 221 SER B C 1
ATOM 4385 O O . SER B 1 221 ? 13.391 1.948 -16.625 1 95.25 221 SER B O 1
ATOM 4387 N N . VAL B 1 222 ? 12.844 0.981 -14.688 1 94.94 222 VAL B N 1
ATOM 4388 C CA . VAL B 1 222 ? 13.445 2.004 -13.836 1 94.94 222 VAL B CA 1
ATOM 4389 C C . VAL B 1 222 ? 14.969 1.839 -13.82 1 94.94 222 VAL B C 1
ATOM 4391 O O . VAL B 1 222 ? 15.703 2.822 -13.914 1 94.94 222 VAL B O 1
ATOM 4394 N N . VAL B 1 223 ? 15.43 0.596 -13.625 1 93.44 223 VAL B N 1
ATOM 4395 C CA . VAL B 1 223 ? 16.859 0.339 -13.594 1 93.44 223 VAL B CA 1
ATOM 4396 C C . VAL B 1 223 ? 17.469 0.622 -14.961 1 93.44 223 VAL B C 1
ATOM 4398 O O . VAL B 1 223 ? 16.953 0.166 -15.984 1 93.44 223 VAL B O 1
ATOM 4401 N N . PRO B 1 224 ? 18.516 1.368 -15.023 1 92.44 224 PRO B N 1
ATOM 4402 C CA . PRO B 1 224 ? 19.141 1.693 -16.312 1 92.44 224 PRO B CA 1
ATOM 4403 C C . PRO B 1 224 ? 19.422 0.454 -17.156 1 92.44 224 PRO B C 1
ATOM 4405 O O . PRO B 1 224 ? 20 -0.519 -16.656 1 92.44 224 PRO B O 1
ATOM 4408 N N . GLY B 1 225 ? 19 0.495 -18.406 1 90.44 225 GLY B N 1
ATOM 4409 C CA . GLY B 1 225 ? 19.297 -0.59 -19.344 1 90.44 225 GLY B CA 1
ATOM 4410 C C . GLY B 1 225 ? 18.219 -1.659 -19.359 1 90.44 225 GLY B C 1
ATOM 4411 O O . GLY B 1 225 ? 18.234 -2.543 -20.219 1 90.44 225 GLY B O 1
ATOM 4412 N N . ARG B 1 226 ? 17.328 -1.617 -18.406 1 93.06 226 ARG B N 1
ATOM 4413 C CA . ARG B 1 226 ? 16.25 -2.602 -18.344 1 93.06 226 ARG B CA 1
ATOM 4414 C C . ARG B 1 226 ? 15.312 -2.473 -19.547 1 93.06 226 ARG B C 1
ATOM 4416 O O . ARG B 1 226 ? 14.883 -1.368 -19.891 1 93.06 226 ARG B O 1
ATOM 4423 N N . LEU B 1 227 ? 14.953 -3.605 -20.172 1 91.81 227 LEU B N 1
ATOM 4424 C CA . LEU B 1 227 ? 14.109 -3.594 -21.375 1 91.81 227 LEU B CA 1
ATOM 4425 C C . LEU B 1 227 ? 12.648 -3.822 -21 1 91.81 227 LEU B C 1
ATOM 4427 O O . LEU B 1 227 ? 11.75 -3.412 -21.75 1 91.81 227 LEU B O 1
ATOM 4431 N N . LEU B 1 228 ? 12.422 -4.52 -19.953 1 94.5 228 LEU B N 1
ATOM 4432 C CA . LEU B 1 228 ? 11.078 -4.844 -19.5 1 94.5 228 LEU B CA 1
ATOM 4433 C C . LEU B 1 228 ? 10.758 -4.113 -18.188 1 94.5 228 LEU B C 1
ATOM 4435 O O . LEU B 1 228 ? 11.664 -3.656 -17.5 1 94.5 228 LEU B O 1
ATOM 4439 N N . ASP B 1 229 ? 9.484 -4.004 -17.953 1 97 229 ASP B N 1
ATOM 4440 C CA . ASP B 1 229 ? 9.07 -3.299 -16.734 1 97 229 ASP B CA 1
ATOM 4441 C C . ASP B 1 229 ? 9.633 -3.971 -15.492 1 97 229 ASP B C 1
ATOM 4443 O O . ASP B 1 229 ? 9.695 -5.199 -15.414 1 97 229 ASP B O 1
ATOM 4447 N N . ASP B 1 230 ? 10.094 -3.184 -14.531 1 97.56 230 ASP B N 1
ATOM 4448 C CA . ASP B 1 230 ? 10.539 -3.672 -13.227 1 97.56 230 ASP B CA 1
ATOM 4449 C C . ASP B 1 230 ? 9.781 -2.979 -12.094 1 97.56 230 ASP B C 1
ATOM 4451 O O . ASP B 1 230 ? 10.07 -3.215 -10.922 1 97.56 230 ASP B O 1
ATOM 4455 N N . ASP B 1 231 ? 8.836 -2.162 -12.438 1 97.94 231 ASP B N 1
ATOM 4456 C CA . ASP B 1 231 ? 7.957 -1.463 -11.508 1 97.94 231 ASP B CA 1
ATOM 4457 C C . ASP B 1 231 ? 6.578 -1.236 -12.117 1 97.94 231 ASP B C 1
ATOM 4459 O O . ASP B 1 231 ? 6.465 -0.749 -13.242 1 97.94 231 ASP B O 1
ATOM 4463 N N . CYS B 1 232 ? 5.559 -1.583 -11.336 1 97.88 232 CYS B N 1
ATOM 4464 C CA . CYS B 1 232 ? 4.195 -1.482 -11.836 1 97.88 232 CYS B CA 1
ATOM 4465 C C . CYS B 1 232 ? 3.273 -0.852 -10.797 1 97.88 232 CYS B C 1
ATOM 4467 O O . CYS B 1 232 ? 3.246 -1.282 -9.648 1 97.88 232 CYS B O 1
ATOM 4469 N N . SER B 1 233 ? 2.578 0.197 -11.164 1 98.38 233 SER B N 1
ATOM 4470 C CA . SER B 1 233 ? 1.466 0.788 -10.43 1 98.38 233 SER B CA 1
ATOM 4471 C C . SER B 1 233 ? 0.203 0.843 -11.281 1 98.38 233 SER B C 1
ATOM 4473 O O . SER B 1 233 ? 0.183 1.492 -12.328 1 98.38 233 SER B O 1
ATOM 4475 N N . ILE B 1 234 ? -0.838 0.185 -10.781 1 98.31 234 ILE B N 1
ATOM 4476 C CA . ILE B 1 234 ? -2.035 0.057 -11.602 1 98.31 234 ILE B CA 1
ATOM 4477 C C . ILE B 1 234 ? -3.273 0.364 -10.758 1 98.31 234 ILE B C 1
ATOM 4479 O O . ILE B 1 234 ? -3.432 -0.169 -9.664 1 98.31 234 ILE B O 1
ATOM 4483 N N . LEU B 1 235 ? -4.113 1.278 -11.219 1 98 235 LEU B N 1
ATOM 4484 C CA . LEU B 1 235 ? -5.449 1.472 -10.664 1 98 235 LEU B CA 1
ATOM 4485 C C . LEU B 1 235 ? -6.441 0.494 -11.281 1 98 235 LEU B C 1
ATOM 4487 O O . LEU B 1 235 ? -6.387 0.224 -12.484 1 98 235 LEU B O 1
ATOM 4491 N N . LEU B 1 236 ? -7.32 -0.032 -10.477 1 98.38 236 LEU B N 1
ATOM 4492 C CA . LEU B 1 236 ? -8.266 -1.05 -10.922 1 98.38 236 LEU B CA 1
ATOM 4493 C C . LEU B 1 236 ? -9.703 -0.615 -10.641 1 98.38 236 LEU B C 1
ATOM 4495 O O . LEU B 1 236 ? -9.969 0.059 -9.641 1 98.38 236 LEU B O 1
ATOM 4499 N N . ARG B 1 237 ? -10.617 -1.014 -11.461 1 97.94 237 ARG B N 1
ATOM 4500 C CA . ARG B 1 237 ? -12.055 -0.975 -11.211 1 97.94 237 ARG B CA 1
ATOM 4501 C C . ARG B 1 237 ? -12.664 -2.367 -11.328 1 97.94 237 ARG B C 1
ATOM 4503 O O . ARG B 1 237 ? -12.344 -3.117 -12.25 1 97.94 237 ARG B O 1
ATOM 4510 N N . PHE B 1 238 ? -13.484 -2.727 -10.398 1 98.25 238 PHE B N 1
ATOM 4511 C CA . PHE B 1 238 ? -14.117 -4.039 -10.352 1 98.25 238 PHE B CA 1
ATOM 4512 C C . PHE B 1 238 ? -15.547 -3.971 -10.867 1 98.25 238 PHE B C 1
ATOM 4514 O O . PHE B 1 238 ? -16.141 -2.893 -10.922 1 98.25 238 PHE B O 1
ATOM 4521 N N . GLU B 1 239 ? -16.109 -5.07 -11.188 1 97.88 239 GLU B N 1
ATOM 4522 C CA . GLU B 1 239 ? -17.422 -5.18 -11.82 1 97.88 239 GLU B CA 1
ATOM 4523 C C . GLU B 1 239 ? -18.531 -4.656 -10.898 1 97.88 239 GLU B C 1
ATOM 4525 O O . GLU B 1 239 ? -19.562 -4.195 -11.359 1 97.88 239 GLU B O 1
ATOM 4530 N N . ASN B 1 240 ? -18.344 -4.711 -9.617 1 97.31 240 ASN B N 1
ATOM 4531 C CA . ASN B 1 240 ? -19.359 -4.262 -8.688 1 97.31 240 ASN B CA 1
ATOM 4532 C C . ASN B 1 240 ? -19.188 -2.785 -8.336 1 97.31 240 ASN B C 1
ATOM 4534 O O . ASN B 1 240 ? -19.875 -2.271 -7.445 1 97.31 240 ASN B O 1
ATOM 4538 N N . GLY B 1 241 ? -18.219 -2.133 -8.914 1 96.19 241 GLY B N 1
ATOM 4539 C CA . GLY B 1 241 ? -17.984 -0.719 -8.656 1 96.19 241 GLY B CA 1
ATOM 4540 C C . GLY B 1 241 ? -16.844 -0.464 -7.695 1 96.19 241 GLY B C 1
ATOM 4541 O O . GLY B 1 241 ? -16.422 0.681 -7.504 1 96.19 241 GLY B O 1
ATOM 4542 N N . ALA B 1 242 ? -16.297 -1.506 -7.047 1 97.44 242 ALA B N 1
ATOM 4543 C CA . ALA B 1 242 ? -15.148 -1.351 -6.16 1 97.44 242 ALA B CA 1
ATOM 4544 C C . ALA B 1 242 ? -13.938 -0.813 -6.918 1 97.44 242 ALA B C 1
ATOM 4546 O O . ALA B 1 242 ? -13.805 -1.026 -8.125 1 97.44 242 ALA B O 1
ATOM 4547 N N . ARG B 1 243 ? -13.156 -0.102 -6.219 1 97.38 243 ARG B N 1
ATOM 4548 C CA . ARG B 1 243 ? -11.898 0.394 -6.758 1 97.38 243 ARG B CA 1
ATOM 4549 C C . ARG B 1 243 ? -10.711 -0.356 -6.156 1 97.38 243 ARG B C 1
ATOM 4551 O O . ARG B 1 243 ? -10.812 -0.918 -5.066 1 97.38 243 ARG B O 1
ATOM 4558 N N . GLY B 1 244 ? -9.672 -0.414 -6.906 1 97.88 244 GLY B N 1
ATOM 4559 C CA . GLY B 1 244 ? -8.5 -1.12 -6.402 1 97.88 244 GLY B CA 1
ATOM 4560 C C . GLY B 1 244 ? -7.191 -0.526 -6.887 1 97.88 244 GLY B C 1
ATOM 4561 O O . GLY B 1 244 ? -7.184 0.355 -7.75 1 97.88 244 GLY B O 1
ATOM 4562 N N . VAL B 1 245 ? -6.145 -0.92 -6.242 1 98.62 245 VAL B N 1
ATOM 4563 C CA . VAL B 1 245 ? -4.773 -0.562 -6.598 1 98.62 245 VAL B CA 1
ATOM 4564 C C . VAL B 1 245 ? -3.887 -1.804 -6.555 1 98.62 245 VAL B C 1
ATOM 4566 O O . VAL B 1 245 ? -3.959 -2.594 -5.613 1 98.62 245 VAL B O 1
ATOM 4569 N N . LEU B 1 246 ? -3.16 -2.02 -7.586 1 98.81 246 LEU B N 1
ATOM 4570 C CA . LEU B 1 246 ? -2.164 -3.082 -7.66 1 98.81 246 LEU B CA 1
ATOM 4571 C C . LEU B 1 246 ? -0.761 -2.504 -7.805 1 98.81 246 LEU B C 1
ATOM 4573 O O . LEU B 1 246 ? -0.487 -1.754 -8.742 1 98.81 246 LEU B O 1
ATOM 4577 N N . LEU B 1 247 ? 0.078 -2.793 -6.809 1 98.69 247 LEU B N 1
ATOM 4578 C CA . LEU B 1 247 ? 1.484 -2.41 -6.855 1 98.69 247 LEU B CA 1
ATOM 4579 C C . LEU B 1 247 ? 2.381 -3.641 -6.949 1 98.69 247 LEU B C 1
ATOM 4581 O O . LEU B 1 247 ? 2.275 -4.555 -6.129 1 98.69 247 LEU B O 1
ATOM 4585 N N . ALA B 1 248 ? 3.176 -3.721 -7.883 1 98.5 248 ALA B N 1
ATOM 4586 C CA . ALA B 1 248 ? 4.207 -4.746 -8.031 1 98.5 248 ALA B CA 1
ATOM 4587 C C . ALA B 1 248 ? 5.543 -4.129 -8.422 1 98.5 248 ALA B C 1
ATOM 4589 O O . ALA B 1 248 ? 5.613 -3.311 -9.344 1 98.5 248 ALA B O 1
ATOM 4590 N N . SER B 1 249 ? 6.551 -4.492 -7.676 1 98.44 249 SER B N 1
ATOM 4591 C CA . SER B 1 249 ? 7.844 -3.873 -7.93 1 98.44 249 SER B CA 1
ATOM 4592 C C . SER B 1 249 ? 8.992 -4.82 -7.59 1 98.44 249 SER B C 1
ATOM 4594 O O . SER B 1 249 ? 8.891 -5.602 -6.641 1 98.44 249 SER B O 1
ATOM 4596 N N . GLN B 1 250 ? 10 -4.75 -8.406 1 96.75 250 GLN B N 1
ATOM 4597 C CA . GLN B 1 250 ? 11.195 -5.535 -8.125 1 96.75 250 GLN B CA 1
ATOM 4598 C C . GLN B 1 250 ? 12.383 -4.633 -7.797 1 96.75 250 GLN B C 1
ATOM 4600 O O . GLN B 1 250 ? 13.531 -5.078 -7.805 1 96.75 250 GLN B O 1
ATOM 4605 N N . ILE B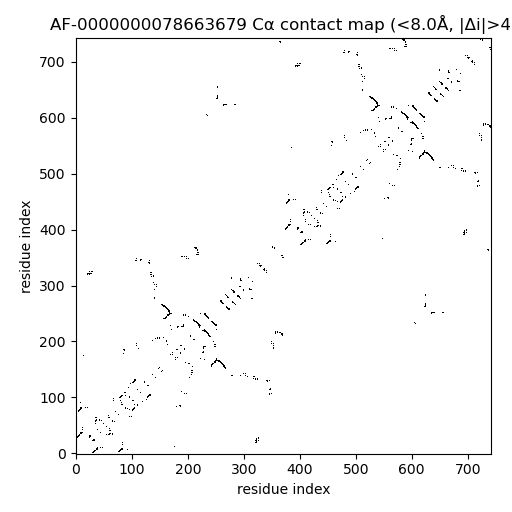 1 251 ? 12.109 -3.309 -7.555 1 96.25 251 ILE B N 1
ATOM 4606 C CA . ILE B 1 251 ? 13.188 -2.352 -7.348 1 96.25 251 ILE B CA 1
ATOM 4607 C C . ILE B 1 251 ? 13.102 -1.76 -5.945 1 96.25 251 ILE B C 1
ATOM 4609 O O . ILE B 1 251 ? 13.758 -0.763 -5.637 1 96.25 251 ILE B O 1
ATOM 4613 N N . GLU B 1 252 ? 12.227 -2.248 -5.09 1 97 252 GLU B N 1
ATOM 4614 C CA . GLU B 1 252 ? 12.016 -1.709 -3.752 1 97 252 GLU B CA 1
ATOM 4615 C C . GLU B 1 252 ? 12.969 -2.342 -2.744 1 97 252 GLU B C 1
ATOM 4617 O O . GLU B 1 252 ? 12.625 -3.332 -2.094 1 97 252 GLU B O 1
ATOM 4622 N N . VAL B 1 253 ? 14.094 -1.727 -2.549 1 95.25 253 VAL B N 1
ATOM 4623 C CA . VAL B 1 253 ? 15.18 -2.27 -1.735 1 95.25 253 VAL B CA 1
ATOM 4624 C C . VAL B 1 253 ? 14.688 -2.492 -0.306 1 95.25 253 VAL B C 1
ATOM 4626 O O . VAL B 1 253 ? 14.078 -1.604 0.294 1 95.25 253 VAL B O 1
ATOM 4629 N N . GLY B 1 254 ? 15.008 -3.633 0.217 1 93.56 254 GLY B N 1
ATOM 4630 C CA . GLY B 1 254 ? 14.594 -4.004 1.56 1 93.56 254 GLY B CA 1
ATOM 4631 C C . GLY B 1 254 ? 13.383 -4.922 1.576 1 93.56 254 GLY B C 1
ATOM 4632 O O . GLY B 1 254 ? 13.172 -5.66 2.541 1 93.56 254 GLY B O 1
ATOM 4633 N N . GLU B 1 255 ? 12.602 -4.758 0.557 1 95.44 255 GLU B N 1
ATOM 4634 C CA . GLU B 1 255 ? 11.477 -5.684 0.433 1 95.44 255 GLU B CA 1
ATOM 4635 C C . GLU B 1 255 ? 11.938 -7.051 -0.066 1 95.44 255 GLU B C 1
ATOM 4637 O O . GLU B 1 255 ? 12.789 -7.137 -0.954 1 95.44 255 GLU B O 1
ATOM 4642 N N . LEU B 1 256 ? 11.445 -8.117 0.473 1 94 256 LEU B N 1
ATOM 4643 C CA . LEU B 1 256 ? 11.82 -9.477 0.1 1 94 256 LEU B CA 1
ATOM 4644 C C . LEU B 1 256 ? 10.781 -10.102 -0.82 1 94 256 LEU B C 1
ATOM 4646 O O . LEU B 1 256 ? 10.75 -9.812 -2.018 1 94 256 LEU B O 1
ATOM 4650 N N . ASN B 1 257 ? 9.812 -10.734 -0.335 1 94.88 257 ASN B N 1
ATOM 4651 C CA . ASN B 1 257 ? 8.695 -11.312 -1.073 1 94.88 257 ASN B CA 1
ATOM 4652 C C . ASN B 1 257 ? 7.355 -10.914 -0.463 1 94.88 257 ASN B C 1
ATOM 4654 O O . ASN B 1 257 ? 6.566 -11.773 -0.07 1 94.88 257 ASN B O 1
ATOM 4658 N N . GLY B 1 258 ? 7.09 -9.578 -0.592 1 96.56 258 GLY B N 1
ATOM 4659 C CA . GLY B 1 258 ? 6.117 -8.945 0.283 1 96.56 258 GLY B CA 1
ATOM 4660 C C . GLY B 1 258 ? 4.719 -8.906 -0.305 1 96.56 258 GLY B C 1
ATOM 4661 O O . GLY B 1 258 ? 4.027 -7.895 -0.217 1 96.56 258 GLY B O 1
ATOM 4662 N N . LEU B 1 259 ? 4.293 -10.047 -0.953 1 98.19 259 LEU B N 1
ATOM 4663 C CA . LEU B 1 259 ? 2.918 -10.094 -1.438 1 98.19 259 LEU B CA 1
ATOM 4664 C C . LEU B 1 259 ? 1.932 -9.914 -0.29 1 98.19 259 LEU B C 1
ATOM 4666 O O . LEU B 1 259 ? 2.066 -10.555 0.755 1 98.19 259 LEU B O 1
ATOM 4670 N N . ARG B 1 260 ? 0.967 -8.969 -0.441 1 98.38 260 ARG B N 1
ATOM 4671 C CA . ARG B 1 260 ? -0.06 -8.734 0.569 1 98.38 260 ARG B CA 1
ATOM 4672 C C . ARG B 1 260 ? -1.347 -8.227 -0.068 1 98.38 260 ARG B C 1
ATOM 4674 O O . ARG B 1 260 ? -1.313 -7.602 -1.131 1 98.38 260 ARG B O 1
ATOM 4681 N N . ILE B 1 261 ? -2.432 -8.523 0.561 1 98.75 261 ILE B N 1
ATOM 4682 C CA . ILE B 1 261 ? -3.725 -8.07 0.061 1 98.75 261 ILE B CA 1
ATOM 4683 C C . ILE B 1 261 ? -4.562 -7.527 1.216 1 98.75 261 ILE B C 1
ATOM 4685 O O . ILE B 1 261 ? -4.555 -8.086 2.314 1 98.75 261 ILE B O 1
ATOM 4689 N N . ARG B 1 262 ? -5.152 -6.391 1.024 1 98.75 262 ARG B N 1
ATOM 4690 C CA . ARG B 1 262 ? -6.172 -5.766 1.861 1 98.75 262 ARG B CA 1
ATOM 4691 C C . ARG B 1 262 ? -7.477 -5.586 1.093 1 98.75 262 ARG B C 1
ATOM 4693 O O . ARG B 1 262 ? -7.488 -5.008 0.005 1 98.75 262 ARG B O 1
ATOM 4700 N N . ALA B 1 263 ? -8.531 -6.117 1.551 1 98.75 263 ALA B N 1
ATOM 4701 C CA . ALA B 1 263 ? -9.867 -5.922 0.991 1 98.75 263 ALA B CA 1
ATOM 4702 C C . ALA B 1 263 ? -10.82 -5.348 2.033 1 98.75 263 ALA B C 1
ATOM 4704 O O . ALA B 1 263 ? -10.883 -5.84 3.162 1 98.75 263 ALA B O 1
ATOM 4705 N N . TYR B 1 264 ? -11.5 -4.293 1.646 1 98.62 264 TYR B N 1
ATOM 4706 C CA . TYR B 1 264 ? -12.398 -3.596 2.559 1 98.62 264 TYR B CA 1
ATOM 4707 C C . TYR B 1 264 ? -13.82 -3.551 1.998 1 98.62 264 TYR B C 1
ATOM 4709 O O . TYR B 1 264 ? -14.023 -3.16 0.847 1 98.62 264 TYR B O 1
ATOM 4717 N N . GLY B 1 265 ? -14.734 -4.012 2.785 1 98.12 265 GLY B N 1
ATOM 4718 C CA . GLY B 1 265 ? -16.156 -3.861 2.488 1 98.12 265 GLY B CA 1
ATOM 4719 C C . GLY B 1 265 ? -16.859 -2.887 3.412 1 98.12 265 GLY B C 1
ATOM 4720 O O . GLY B 1 265 ? -16.203 -2.215 4.223 1 98.12 265 GLY B O 1
ATOM 4721 N N . ASP B 1 266 ? -18.156 -2.734 3.248 1 96.62 266 ASP B N 1
ATOM 4722 C CA . ASP B 1 266 ? -18.922 -1.763 4.023 1 96.62 266 ASP B CA 1
ATOM 4723 C C . ASP B 1 266 ? -19.141 -2.256 5.449 1 96.62 266 ASP B C 1
ATOM 4725 O O . ASP B 1 266 ? -19.609 -1.504 6.309 1 96.62 266 ASP B O 1
ATOM 4729 N N . MET B 1 267 ? -18.719 -3.535 5.773 1 95.69 267 MET B N 1
ATOM 4730 C CA . MET B 1 267 ? -18.969 -4.066 7.113 1 95.69 267 MET B CA 1
ATOM 4731 C C . MET B 1 267 ? -17.672 -4.512 7.77 1 95.69 267 MET B C 1
ATOM 4733 O O . MET B 1 267 ? -17.656 -4.875 8.945 1 95.69 267 MET B O 1
ATOM 4737 N N . GLY B 1 268 ? -16.641 -4.492 7.035 1 97.38 268 GLY B N 1
ATOM 4738 C CA . GLY B 1 268 ? -15.398 -4.996 7.598 1 97.38 268 GLY B CA 1
ATOM 4739 C C . GLY B 1 268 ? -14.242 -4.973 6.613 1 97.38 268 GLY B C 1
ATOM 4740 O O . GLY B 1 268 ? -14.359 -4.402 5.527 1 97.38 268 GLY B O 1
ATOM 4741 N N . GLY B 1 269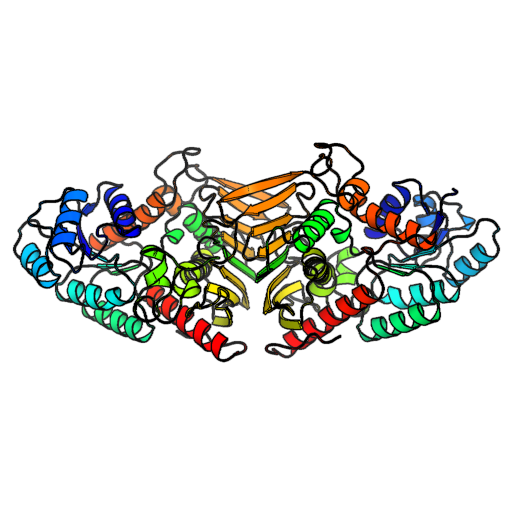 ? -13.094 -5.43 7.051 1 98 269 GLY B N 1
ATOM 4742 C CA . GLY B 1 269 ? -11.891 -5.551 6.238 1 98 269 GLY B CA 1
ATOM 4743 C C . GLY B 1 269 ? -11.102 -6.812 6.527 1 98 269 GLY B C 1
ATOM 4744 O O . GLY B 1 269 ? -11.188 -7.371 7.621 1 98 269 GLY B O 1
ATOM 4745 N N . ILE B 1 270 ? -10.406 -7.297 5.539 1 98.25 270 ILE B N 1
ATOM 4746 C CA . ILE B 1 270 ? -9.5 -8.422 5.719 1 98.25 270 ILE B CA 1
ATOM 4747 C C . ILE B 1 270 ? -8.094 -8.031 5.25 1 98.25 270 ILE B C 1
ATOM 4749 O O . ILE B 1 270 ? -7.945 -7.32 4.254 1 98.25 270 ILE B O 1
ATOM 4753 N N . VAL B 1 271 ? -7.074 -8.445 5.969 1 98.44 271 VAL B N 1
ATOM 4754 C CA . VAL B 1 271 ? -5.676 -8.203 5.637 1 98.44 271 VAL B CA 1
ATOM 4755 C C . VAL B 1 271 ? -4.891 -9.508 5.742 1 98.44 271 VAL B C 1
ATOM 4757 O O . VAL B 1 271 ? -4.973 -10.211 6.754 1 98.44 271 VAL B O 1
ATOM 4760 N N . TRP B 1 272 ? -4.188 -9.859 4.723 1 98.56 272 TRP B N 1
ATOM 4761 C CA . TRP B 1 272 ? -3.318 -11.031 4.684 1 98.56 272 TRP B CA 1
ATOM 4762 C C . TRP B 1 272 ? -1.978 -10.695 4.039 1 98.56 272 TRP B C 1
ATOM 4764 O O . TRP B 1 272 ? -1.919 -9.922 3.084 1 98.56 272 TRP B O 1
ATOM 4774 N N . ARG B 1 273 ? -0.882 -11.297 4.539 1 97.88 273 ARG B N 1
ATOM 4775 C CA . ARG B 1 273 ? 0.463 -11.102 4.012 1 97.88 273 ARG B CA 1
ATOM 4776 C C . ARG B 1 273 ? 1.19 -12.43 3.852 1 97.88 273 ARG B C 1
ATOM 4778 O O . ARG B 1 273 ? 1.199 -13.25 4.77 1 97.88 273 ARG B O 1
ATOM 4785 N N . GLN B 1 274 ? 1.88 -12.602 2.74 1 97.44 274 GLN B N 1
ATOM 4786 C CA . GLN B 1 274 ? 2.527 -13.867 2.393 1 97.44 274 GLN B CA 1
ATOM 4787 C C . GLN B 1 274 ? 3.688 -14.164 3.34 1 97.44 274 GLN B C 1
ATOM 4789 O O . GLN B 1 274 ? 3.971 -15.328 3.633 1 97.44 274 GLN B O 1
ATOM 4794 N N . GLU B 1 275 ? 4.352 -13.117 3.889 1 96.12 275 GLU B N 1
ATOM 4795 C CA . GLU B 1 275 ? 5.508 -13.352 4.75 1 96.12 275 GLU B CA 1
ATOM 4796 C C . GLU B 1 275 ? 5.074 -13.695 6.172 1 96.12 275 GLU B C 1
ATOM 4798 O O . GLU B 1 275 ? 5.906 -14.062 7.008 1 96.12 275 GLU B O 1
ATOM 4803 N N . GLU B 1 276 ? 3.805 -13.547 6.52 1 96.06 276 GLU B N 1
ATOM 4804 C CA . GLU B 1 276 ? 3.131 -14.055 7.711 1 96.06 276 GLU B CA 1
ATOM 4805 C C . GLU B 1 276 ? 1.839 -14.781 7.348 1 96.06 276 GLU B C 1
ATOM 4807 O O . GLU B 1 276 ? 0.757 -14.391 7.793 1 96.06 276 GLU B O 1
ATOM 4812 N N . PRO B 1 277 ? 2.059 -15.852 6.625 1 97 277 PRO B N 1
ATOM 4813 C CA . PRO B 1 277 ? 0.911 -16.438 5.926 1 97 277 PRO B CA 1
ATOM 4814 C C . PRO B 1 277 ? -0.017 -17.203 6.859 1 97 277 PRO B C 1
ATOM 4816 O O . PRO B 1 277 ? -1.08 -17.672 6.438 1 97 277 PRO B O 1
ATOM 4819 N N . ASN B 1 278 ? 0.338 -17.328 8.195 1 97.56 278 ASN B N 1
ATOM 4820 C CA . ASN B 1 278 ? -0.453 -18.125 9.109 1 97.56 278 ASN B CA 1
ATOM 4821 C C . ASN B 1 278 ? -1.355 -17.266 9.984 1 97.56 278 ASN B C 1
ATOM 4823 O O . ASN B 1 278 ? -1.848 -17.719 11.023 1 97.56 278 ASN B O 1
ATOM 4827 N N . THR B 1 279 ? -1.486 -16.031 9.625 1 97.38 279 THR B N 1
ATOM 4828 C CA . THR B 1 279 ? -2.381 -15.102 10.305 1 97.38 279 THR B CA 1
ATOM 4829 C C . THR B 1 279 ? -3.207 -14.305 9.297 1 97.38 279 THR B C 1
ATOM 4831 O O . THR B 1 279 ? -2.664 -13.758 8.336 1 97.38 279 THR B O 1
ATOM 4834 N N . LEU B 1 280 ? -4.477 -14.344 9.461 1 98 280 LEU B N 1
ATOM 4835 C CA . LEU B 1 280 ? -5.441 -13.508 8.742 1 98 280 LEU B CA 1
ATOM 4836 C C . LEU B 1 280 ? -6.145 -12.555 9.695 1 98 280 LEU B C 1
ATOM 4838 O O . LEU B 1 280 ? -6.688 -12.977 10.719 1 98 280 LEU B O 1
ATOM 4842 N N . THR B 1 281 ? -6.062 -11.258 9.391 1 98.12 281 THR B N 1
ATOM 4843 C CA . THR B 1 281 ? -6.73 -10.266 10.227 1 98.12 281 THR B CA 1
ATOM 4844 C C . THR B 1 281 ? -8.078 -9.875 9.633 1 98.12 281 THR B C 1
ATOM 4846 O O . THR B 1 281 ? -8.18 -9.57 8.445 1 98.12 281 THR B O 1
ATOM 4849 N N . ILE B 1 282 ? -9.094 -9.906 10.422 1 97.19 282 ILE B N 1
ATOM 4850 C CA . ILE B 1 282 ? -10.43 -9.477 10.039 1 97.19 282 ILE B CA 1
ATOM 4851 C C . ILE B 1 282 ? -10.914 -8.383 11 1 97.19 282 ILE B C 1
ATOM 4853 O O . ILE B 1 282 ? -10.93 -8.578 12.211 1 97.19 282 ILE B O 1
ATOM 4857 N N . SER B 1 283 ? -11.234 -7.285 10.445 1 97.06 283 SER B N 1
ATOM 4858 C CA . SER B 1 283 ? -11.727 -6.168 11.234 1 97.06 283 SER B CA 1
ATOM 4859 C C . SER B 1 283 ? -13.211 -5.91 10.977 1 97.06 283 SER B C 1
ATOM 4861 O O . SER B 1 283 ? -13.711 -6.219 9.891 1 97.06 283 SER B O 1
ATOM 4863 N N . ARG B 1 284 ? -13.883 -5.352 11.961 1 93.56 284 ARG B N 1
ATOM 4864 C CA . ARG B 1 284 ? -15.305 -5.027 11.852 1 93.56 284 ARG B CA 1
ATOM 4865 C C . ARG B 1 284 ? -15.555 -3.557 12.172 1 93.56 284 ARG B C 1
ATOM 4867 O O . ARG B 1 284 ? -14.711 -2.895 12.781 1 93.56 284 ARG B O 1
ATOM 4874 N N . LEU B 1 285 ? -16.672 -3.102 11.812 1 89.88 285 LEU B N 1
ATOM 4875 C CA . LEU B 1 285 ? -17.078 -1.705 11.953 1 89.88 285 LEU B CA 1
ATOM 4876 C C . LEU B 1 285 ? -17.047 -1.281 13.422 1 89.88 285 LEU B C 1
ATOM 4878 O O . LEU B 1 285 ? -16.797 -0.117 13.734 1 89.88 285 LEU B O 1
ATOM 4882 N N . ASP B 1 286 ? -17.297 -2.172 14.305 1 87.81 286 ASP B N 1
ATOM 4883 C CA . ASP B 1 286 ? -17.438 -1.828 15.719 1 87.81 286 ASP B CA 1
ATOM 4884 C C . ASP B 1 286 ? -16.078 -1.745 16.391 1 87.81 286 ASP B C 1
ATOM 4886 O O . ASP B 1 286 ? -15.992 -1.567 17.609 1 87.81 286 ASP B O 1
ATOM 4890 N N . GLY B 1 287 ? -15.078 -1.96 15.586 1 88.88 287 GLY B N 1
ATOM 4891 C CA . GLY B 1 287 ? -13.727 -1.816 16.125 1 88.88 287 GLY B CA 1
ATOM 4892 C C . GLY B 1 287 ? -13.094 -3.141 16.5 1 88.88 287 GLY B C 1
ATOM 4893 O O . GLY B 1 287 ? -11.906 -3.197 16.812 1 88.88 287 GLY B O 1
ATOM 4894 N N . THR B 1 288 ? -13.883 -4.199 16.438 1 91.62 288 THR B N 1
ATOM 4895 C CA . THR B 1 288 ? -13.344 -5.52 16.75 1 91.62 288 THR B CA 1
ATOM 4896 C C . THR B 1 288 ? -12.375 -5.977 15.664 1 91.62 288 THR B C 1
ATOM 4898 O O . THR B 1 288 ? -12.633 -5.777 14.477 1 91.62 288 THR B O 1
ATOM 4901 N N . CYS B 1 289 ? -11.234 -6.453 16.094 1 93.69 289 CYS B N 1
ATOM 4902 C CA . CYS B 1 289 ? -10.258 -7.074 15.203 1 93.69 289 CYS B CA 1
ATOM 4903 C C . CYS B 1 289 ? -10 -8.523 15.609 1 93.69 289 CYS B C 1
ATOM 4905 O O . CYS B 1 289 ? -9.625 -8.797 16.75 1 93.69 289 CYS B O 1
ATOM 4907 N N . THR B 1 290 ? -10.219 -9.398 14.734 1 93.81 290 THR B N 1
ATOM 4908 C CA . THR B 1 290 ? -10.031 -10.828 14.969 1 93.81 290 THR B CA 1
ATOM 4909 C C . THR B 1 290 ? -8.828 -11.352 14.18 1 93.81 290 THR B C 1
ATOM 4911 O O . THR B 1 290 ? -8.695 -11.07 12.984 1 93.81 290 THR B O 1
ATOM 4914 N N . LEU B 1 291 ? -7.965 -12.008 14.891 1 95.12 291 LEU B N 1
ATOM 4915 C CA . LEU B 1 291 ? -6.887 -12.75 14.242 1 95.12 291 LEU B CA 1
ATOM 4916 C C . LEU B 1 291 ? -7.285 -14.203 14.016 1 95.12 291 LEU B C 1
ATOM 4918 O O . LEU B 1 291 ? -7.527 -14.938 14.977 1 95.12 291 LEU B O 1
ATOM 4922 N N . VAL B 1 292 ? -7.379 -14.547 12.773 1 96.06 292 VAL B N 1
ATOM 4923 C CA . VAL B 1 292 ? -7.605 -15.938 12.398 1 96.06 292 VAL B CA 1
ATOM 4924 C C . VAL B 1 292 ? -6.27 -16.641 12.164 1 96.06 292 VAL B C 1
ATOM 4926 O O . VAL B 1 292 ? -5.473 -16.203 11.328 1 96.06 292 VAL B O 1
ATOM 4929 N N . ARG B 1 293 ? -6.066 -17.797 12.898 1 94.88 293 ARG B N 1
ATOM 4930 C CA . ARG B 1 293 ? -4.777 -18.484 12.82 1 94.88 293 ARG B CA 1
ATOM 4931 C C . ARG B 1 293 ? -4.922 -19.859 12.18 1 94.88 293 ARG B C 1
ATOM 4933 O O . ARG B 1 293 ? -5.902 -20.562 12.43 1 94.88 293 ARG B O 1
ATOM 4940 N N . SER B 1 294 ? -3.947 -20.141 11.266 1 94.88 294 SER B N 1
ATOM 4941 C CA . SER B 1 294 ? -3.957 -21.453 10.625 1 94.88 294 SER B CA 1
ATOM 4942 C C . SER B 1 294 ? -3.893 -22.562 11.664 1 94.88 294 SER B C 1
ATOM 4944 O O . SER B 1 294 ? -3.309 -22.391 12.742 1 94.88 294 SER B O 1
ATOM 4946 N N . GLY B 1 295 ? -4.547 -23.734 11.367 1 93.5 295 GLY B N 1
ATOM 4947 C CA . GLY B 1 295 ? -4.465 -24.906 12.211 1 93.5 295 GLY B CA 1
ATOM 4948 C C . GLY B 1 295 ? -5.371 -24.844 13.43 1 93.5 295 GLY B C 1
ATOM 4949 O O . GLY B 1 295 ? -5.25 -25.656 14.344 1 93.5 295 GLY B O 1
ATOM 4950 N N . THR B 1 296 ? -6.152 -23.844 13.484 1 91.94 296 THR B N 1
ATOM 4951 C CA . THR B 1 296 ? -7.066 -23.719 14.617 1 91.94 296 THR B CA 1
ATOM 4952 C C . THR B 1 296 ? -8.484 -24.094 14.211 1 91.94 296 THR B C 1
ATOM 4954 O O . THR B 1 296 ? -8.773 -24.25 13.023 1 91.94 296 THR B O 1
ATOM 4957 N N . GLY B 1 297 ? -9.359 -24.266 15.156 1 91.56 297 GLY B N 1
ATOM 4958 C CA . GLY B 1 297 ? -10.711 -24.766 14.953 1 91.56 297 GLY B CA 1
ATOM 4959 C C . GLY B 1 297 ? -11.633 -23.75 14.312 1 91.56 297 GLY B C 1
ATOM 4960 O O . GLY B 1 297 ? -12.758 -24.078 13.93 1 91.56 297 GLY B O 1
ATOM 4961 N N . VAL B 1 298 ? -11.18 -22.547 14.07 1 92.56 298 VAL B N 1
ATOM 4962 C CA . VAL B 1 298 ? -12.047 -21.484 13.555 1 92.56 298 VAL B CA 1
ATOM 4963 C C . VAL B 1 298 ? -12.07 -21.547 12.023 1 92.56 298 VAL B C 1
ATOM 4965 O O . VAL B 1 298 ? -12.922 -20.906 11.391 1 92.56 298 VAL B O 1
ATOM 4968 N N . LEU B 1 299 ? -11.25 -22.312 11.391 1 95.69 299 LEU B N 1
ATOM 4969 C CA . LEU B 1 299 ? -11.133 -22.375 9.938 1 95.69 299 LEU B CA 1
ATOM 4970 C C . LEU B 1 299 ? -12.328 -23.094 9.328 1 95.69 299 LEU B C 1
ATOM 4972 O O . LEU B 1 299 ? -12.852 -24.047 9.914 1 95.69 299 LEU B O 1
ATOM 4976 N N . GLY B 1 300 ? -12.695 -22.578 8.141 1 95.56 300 GLY B N 1
ATOM 4977 C CA . GLY B 1 300 ? -13.648 -23.328 7.34 1 95.56 300 GLY B CA 1
ATOM 4978 C C . GLY B 1 300 ? -13.094 -24.641 6.828 1 95.56 300 GLY B C 1
ATOM 4979 O O . GLY B 1 300 ? -11.891 -24.906 6.934 1 95.56 300 GLY B O 1
ATOM 4980 N N . ALA B 1 301 ? -13.938 -25.453 6.199 1 94.5 301 ALA B N 1
ATOM 4981 C CA . ALA B 1 301 ? -13.609 -26.812 5.801 1 94.5 301 ALA B CA 1
ATOM 4982 C C . ALA B 1 301 ? -12.477 -26.828 4.773 1 94.5 301 ALA B C 1
ATOM 4984 O O . ALA B 1 301 ? -11.562 -27.641 4.863 1 94.5 301 ALA B O 1
ATOM 4985 N N . ASP B 1 302 ? -12.547 -25.969 3.807 1 95.62 302 ASP B N 1
ATOM 4986 C CA . ASP B 1 302 ? -11.531 -25.984 2.758 1 95.62 302 ASP B CA 1
ATOM 4987 C C . ASP B 1 302 ? -10.156 -25.625 3.318 1 95.62 302 ASP B C 1
ATOM 4989 O O . ASP B 1 302 ? -9.188 -26.359 3.107 1 95.62 302 ASP B O 1
ATOM 4993 N N . ALA B 1 303 ? -10.094 -24.531 4.059 1 97 303 ALA B N 1
ATOM 4994 C CA . ALA B 1 303 ? -8.828 -24.109 4.652 1 97 303 ALA B CA 1
ATOM 4995 C C . ALA B 1 303 ? -8.289 -25.172 5.609 1 97 303 ALA B C 1
ATOM 4997 O O . ALA B 1 303 ? -7.086 -25.453 5.637 1 97 303 ALA B O 1
ATOM 4998 N N . ALA B 1 304 ? -9.148 -25.75 6.367 1 95.88 304 ALA B N 1
ATOM 4999 C CA . ALA B 1 304 ? -8.742 -26.781 7.316 1 95.88 304 ALA B CA 1
ATOM 5000 C C . ALA B 1 304 ? -8.148 -27.984 6.594 1 95.88 304 ALA B C 1
ATOM 5002 O O . ALA B 1 304 ? -7.145 -28.547 7.027 1 95.88 304 ALA B O 1
ATOM 5003 N N . SER B 1 305 ? -8.773 -28.359 5.535 1 95.44 305 SER B N 1
ATOM 5004 C CA . SER B 1 305 ? -8.328 -29.531 4.793 1 95.44 305 SER B CA 1
ATOM 5005 C C . SER B 1 305 ? -6.988 -29.281 4.109 1 95.44 305 SER B C 1
ATOM 5007 O O . SER B 1 305 ? -6.301 -30.219 3.715 1 95.44 305 SER B O 1
ATOM 5009 N N . ARG B 1 306 ? -6.617 -28.031 4.031 1 95.88 306 ARG B N 1
ATOM 5010 C CA . ARG B 1 306 ? -5.379 -27.656 3.363 1 95.88 306 ARG B CA 1
ATOM 5011 C C . ARG B 1 306 ? -4.301 -27.281 4.379 1 95.88 306 ARG B C 1
ATOM 5013 O O . ARG B 1 306 ? -3.264 -26.719 4.016 1 95.88 306 ARG B O 1
ATOM 5020 N N . THR B 1 307 ? -4.594 -27.5 5.594 1 96.44 307 THR B N 1
ATOM 5021 C CA . THR B 1 307 ? -3.652 -27.25 6.684 1 96.44 307 THR B CA 1
ATOM 5022 C C . THR B 1 307 ? -3.182 -28.578 7.293 1 96.44 307 THR B C 1
ATOM 5024 O O . THR B 1 307 ? -3.992 -29.359 7.785 1 96.44 307 THR B O 1
ATOM 5027 N N . ARG B 1 308 ? -1.853 -28.781 7.34 1 96.56 308 ARG B N 1
ATOM 5028 C CA . ARG B 1 308 ? -1.299 -30.078 7.746 1 96.56 308 ARG B CA 1
ATOM 5029 C C . ARG B 1 308 ? -0.952 -30.078 9.227 1 96.56 308 ARG B C 1
ATOM 5031 O O . ARG B 1 308 ? -0.916 -31.141 9.859 1 96.56 308 ARG B O 1
ATOM 5038 N N . THR B 1 309 ? -0.676 -28.938 9.82 1 94.5 309 THR B N 1
ATOM 5039 C CA . THR B 1 309 ? -0.144 -28.875 11.18 1 94.5 309 THR B CA 1
ATOM 5040 C C . THR B 1 309 ? -1.099 -28.125 12.102 1 94.5 309 THR B C 1
ATOM 5042 O O . THR B 1 309 ? -1.862 -27.266 11.641 1 94.5 309 THR B O 1
ATOM 5045 N N . PRO B 1 310 ? -1.059 -28.469 13.406 1 90.69 310 PRO B N 1
ATOM 5046 C CA . PRO B 1 310 ? -1.909 -27.75 14.352 1 90.69 310 PRO B CA 1
ATOM 5047 C C . PRO B 1 310 ? -1.451 -26.312 14.57 1 90.69 310 PRO B C 1
ATOM 5049 O O . PRO B 1 310 ? -0.37 -25.922 14.117 1 90.69 310 PRO B O 1
ATOM 5052 N N . GLY B 1 311 ? -2.359 -25.609 15.266 1 89.12 311 GLY B N 1
ATOM 5053 C CA . GLY B 1 311 ? -2.078 -24.219 15.539 1 89.12 311 GLY B CA 1
ATOM 5054 C C . GLY B 1 311 ? -0.721 -24 16.172 1 89.12 311 GLY B C 1
ATOM 5055 O O . GLY B 1 311 ? -0.305 -24.766 17.047 1 89.12 311 GLY B O 1
ATOM 5056 N N . GLY B 1 312 ? -0.068 -23.031 15.688 1 87.94 312 GLY B N 1
ATOM 5057 C CA . GLY B 1 312 ? 1.234 -22.688 16.234 1 87.94 312 GLY B CA 1
ATOM 5058 C C . GLY B 1 312 ? 2.381 -23.391 15.539 1 87.94 312 GLY B C 1
ATOM 5059 O O . GLY B 1 312 ? 3.549 -23.094 15.805 1 87.94 312 GLY B O 1
ATOM 5060 N N . HIS B 1 313 ? 2.131 -24.297 14.688 1 92 313 HIS B N 1
ATOM 5061 C CA . HIS B 1 313 ? 3.092 -24.953 13.805 1 92 313 HIS B CA 1
ATOM 5062 C C . HIS B 1 313 ? 2.951 -24.453 12.367 1 92 313 HIS B C 1
ATOM 5064 O O . HIS B 1 313 ? 2.16 -24.984 11.594 1 92 313 HIS B O 1
ATOM 5070 N N . PRO B 1 314 ? 3.697 -23.422 12.039 1 93 314 PRO B N 1
ATOM 5071 C CA . PRO B 1 314 ? 3.443 -22.688 10.805 1 93 314 PRO B CA 1
ATOM 5072 C C . PRO B 1 314 ? 3.77 -23.484 9.547 1 93 314 PRO B C 1
ATOM 5074 O O . PRO B 1 314 ? 4.688 -24.312 9.562 1 93 314 PRO B O 1
ATOM 5077 N N . GLU B 1 315 ? 2.994 -23.312 8.539 1 95.44 315 GLU B N 1
ATOM 5078 C CA . GLU B 1 315 ? 3.262 -23.75 7.168 1 95.44 315 GLU B CA 1
ATOM 5079 C C . GLU B 1 315 ? 3.604 -22.562 6.27 1 95.44 315 GLU B C 1
ATOM 5081 O O . GLU B 1 315 ? 3.379 -21.406 6.641 1 95.44 315 GLU B O 1
ATOM 5086 N N . GLY B 1 316 ? 4.199 -22.953 5.117 1 96 316 GLY B N 1
ATOM 5087 C CA . GLY B 1 316 ? 4.672 -21.859 4.285 1 96 316 GLY B CA 1
ATOM 5088 C C . GLY B 1 316 ? 4.516 -22.125 2.801 1 96 316 GLY B C 1
ATOM 5089 O O . GLY B 1 316 ? 3.523 -22.719 2.371 1 96 316 GLY B O 1
ATOM 5090 N N . TYR B 1 317 ? 5.465 -21.562 2.094 1 96.44 317 TYR B N 1
ATOM 5091 C CA . TYR B 1 317 ? 5.461 -21.469 0.639 1 96.44 317 TYR B CA 1
ATOM 5092 C C . TYR B 1 317 ? 5.355 -22.844 -0.005 1 96.44 317 TYR B C 1
ATOM 5094 O O . TYR B 1 317 ? 4.562 -23.047 -0.93 1 96.44 317 TYR B O 1
ATOM 5102 N N . LEU B 1 318 ? 6.074 -23.828 0.45 1 97 318 LEU B N 1
ATOM 5103 C CA . LEU B 1 318 ? 6.074 -25.172 -0.131 1 97 318 LEU B CA 1
ATOM 5104 C C . LEU B 1 318 ? 4.727 -25.859 0.086 1 97 318 LEU B C 1
ATOM 5106 O O . LEU B 1 318 ? 4.227 -26.547 -0.805 1 97 318 LEU B O 1
ATOM 5110 N N . GLU B 1 319 ? 4.164 -25.625 1.254 1 97.44 319 GLU B N 1
ATOM 5111 C CA . GLU B 1 319 ? 2.859 -26.219 1.552 1 97.44 319 GLU B CA 1
ATOM 5112 C C . GLU B 1 319 ? 1.764 -25.578 0.695 1 97.44 319 GLU B C 1
ATOM 5114 O O . GLU B 1 319 ? 0.806 -26.25 0.311 1 97.44 319 GLU B O 1
ATOM 5119 N N . ALA B 1 320 ? 1.89 -24.328 0.418 1 97.94 320 ALA B N 1
ATOM 5120 C CA . ALA B 1 320 ? 0.935 -23.688 -0.479 1 97.94 320 ALA B CA 1
ATOM 5121 C C . ALA B 1 320 ? 0.973 -24.328 -1.868 1 97.94 320 ALA B C 1
ATOM 5123 O O . ALA B 1 320 ? -0.072 -24.594 -2.461 1 97.94 320 ALA B O 1
ATOM 5124 N N . PHE B 1 321 ? 2.146 -24.547 -2.396 1 97.81 321 PHE B N 1
ATOM 5125 C CA . PHE B 1 321 ? 2.307 -25.266 -3.658 1 97.81 321 PHE B CA 1
ATOM 5126 C C . PHE B 1 321 ? 1.696 -26.656 -3.57 1 97.81 321 PHE B C 1
ATOM 5128 O O . PHE B 1 321 ? 1.02 -27.109 -4.5 1 97.81 321 PHE B O 1
ATOM 5135 N N . ALA B 1 322 ? 1.991 -27.281 -2.484 1 98.44 322 ALA B N 1
ATOM 5136 C CA . ALA B 1 322 ? 1.523 -28.656 -2.299 1 98.44 322 ALA B CA 1
ATOM 5137 C C . ALA B 1 322 ? 0.001 -28.734 -2.354 1 98.44 322 ALA B C 1
ATOM 5139 O O . ALA B 1 322 ? -0.563 -29.703 -2.854 1 98.44 322 ALA B O 1
ATOM 5140 N N . ASN B 1 323 ? -0.614 -27.719 -1.841 1 98.5 323 ASN B N 1
ATOM 5141 C CA . ASN B 1 323 ? -2.072 -27.688 -1.883 1 98.5 323 ASN B CA 1
ATOM 5142 C C . ASN B 1 323 ? -2.592 -27.625 -3.316 1 98.5 323 ASN B C 1
ATOM 5144 O O . ASN B 1 323 ? -3.637 -28.203 -3.629 1 98.5 323 ASN B O 1
ATOM 5148 N N . LEU B 1 324 ? -1.923 -26.938 -4.219 1 98.5 324 LEU B N 1
ATOM 5149 C CA . LEU B 1 324 ? -2.303 -26.922 -5.625 1 98.5 324 LEU B CA 1
ATOM 5150 C C . LEU B 1 324 ? -2.088 -28.281 -6.27 1 98.5 324 LEU B C 1
ATOM 5152 O O . LEU B 1 324 ? -2.922 -28.75 -7.055 1 98.5 324 LEU B O 1
ATOM 5156 N N . TYR B 1 325 ? -1.019 -28.922 -5.918 1 98.5 325 TYR B N 1
ATOM 5157 C CA . TYR B 1 325 ? -0.75 -30.25 -6.461 1 98.5 325 TYR B CA 1
ATOM 5158 C C . TYR B 1 325 ? -1.765 -31.266 -5.945 1 98.5 325 TYR B C 1
ATOM 5160 O O . TYR B 1 325 ? -2.162 -32.188 -6.672 1 98.5 325 TYR B O 1
ATOM 5168 N N . ARG B 1 326 ? -2.111 -31.125 -4.68 1 97.69 326 ARG B N 1
ATOM 5169 C CA . ARG B 1 326 ? -3.168 -31.969 -4.145 1 97.69 326 ARG B CA 1
ATOM 5170 C C . ARG B 1 326 ? -4.469 -31.781 -4.914 1 97.69 326 ARG B C 1
ATOM 5172 O O . ARG B 1 326 ? -5.16 -32.75 -5.234 1 97.69 326 ARG B O 1
ATOM 5179 N N . ASP B 1 327 ? -4.832 -30.578 -5.141 1 98.19 327 ASP B N 1
ATOM 5180 C CA . ASP B 1 327 ? -6.023 -30.281 -5.93 1 98.19 327 ASP B CA 1
ATOM 5181 C C . ASP B 1 327 ? -5.914 -30.875 -7.328 1 98.19 327 ASP B C 1
ATOM 5183 O O . ASP B 1 327 ? -6.887 -31.438 -7.844 1 98.19 327 ASP B O 1
ATOM 5187 N N . PHE B 1 328 ? -4.781 -30.734 -7.941 1 98.44 328 PHE B N 1
ATOM 5188 C CA . PHE B 1 328 ? -4.609 -31.266 -9.289 1 98.44 328 PHE B CA 1
ATOM 5189 C C . PHE B 1 328 ? -4.723 -32.781 -9.297 1 98.44 328 PHE B C 1
ATOM 5191 O O . PHE B 1 328 ? -5.328 -33.375 -10.195 1 98.44 328 PHE B O 1
ATOM 5198 N N . ALA B 1 329 ? -4.094 -33.438 -8.32 1 98.31 329 ALA B N 1
ATOM 5199 C CA . ALA B 1 329 ? -4.211 -34.906 -8.188 1 98.31 329 ALA B CA 1
ATOM 5200 C C . ALA B 1 329 ? -5.672 -35.312 -8.078 1 98.31 329 ALA B C 1
ATOM 5202 O O . ALA B 1 329 ? -6.078 -36.312 -8.664 1 98.31 329 ALA B O 1
ATOM 5203 N N . ALA B 1 330 ? -6.395 -34.531 -7.336 1 97.56 330 ALA B N 1
ATOM 5204 C CA . ALA B 1 330 ? -7.82 -34.844 -7.211 1 97.56 330 ALA B CA 1
ATOM 5205 C C . ALA B 1 330 ? -8.508 -34.781 -8.57 1 97.56 330 ALA B C 1
ATOM 5207 O O . ALA B 1 330 ? -9.281 -35.688 -8.906 1 97.56 330 ALA B O 1
ATOM 5208 N N . ILE B 1 331 ? -8.211 -33.812 -9.391 1 97.62 331 ILE B N 1
ATOM 5209 C CA . ILE B 1 331 ? -8.844 -33.656 -10.695 1 97.62 331 ILE B CA 1
ATOM 5210 C C . ILE B 1 331 ? -8.406 -34.812 -11.617 1 97.62 331 ILE B C 1
ATOM 5212 O O . ILE B 1 331 ? -9.211 -35.344 -12.391 1 97.62 331 ILE B O 1
ATOM 5216 N N . VAL B 1 332 ? -7.152 -35.156 -11.539 1 97.94 332 VAL B N 1
ATOM 5217 C CA . VAL B 1 332 ? -6.629 -36.25 -12.352 1 97.94 332 VAL B CA 1
ATOM 5218 C C . VAL B 1 332 ? -7.336 -37.562 -11.984 1 97.94 332 VAL B C 1
ATOM 5220 O O . VAL B 1 332 ? -7.566 -38.406 -12.844 1 97.94 332 VAL B O 1
ATOM 5223 N N . ARG B 1 333 ? -7.746 -37.719 -10.75 1 97.5 333 ARG B N 1
ATOM 5224 C CA . ARG B 1 333 ? -8.43 -38.906 -10.266 1 97.5 333 ARG B CA 1
ATOM 5225 C C . ARG B 1 333 ? -9.93 -38.812 -10.516 1 97.5 333 ARG B C 1
ATOM 5227 O O . ARG B 1 333 ? -10.68 -39.719 -10.156 1 97.5 333 ARG B O 1
ATOM 5234 N N . GLY B 1 334 ? -10.375 -37.719 -11.023 1 96.44 334 GLY B N 1
ATOM 5235 C CA . GLY B 1 334 ? -11.781 -37.594 -11.375 1 96.44 334 GLY B CA 1
ATOM 5236 C C . GLY B 1 334 ? -12.586 -36.844 -10.336 1 96.44 334 GLY B C 1
ATOM 5237 O O . GLY B 1 334 ? -13.812 -36.75 -10.438 1 96.44 334 GLY B O 1
ATOM 5238 N N . ASP B 1 335 ? -11.914 -36.281 -9.32 1 96.69 335 ASP B N 1
ATOM 5239 C CA . ASP B 1 335 ? -12.586 -35.5 -8.289 1 96.69 335 ASP B CA 1
ATOM 5240 C C . ASP B 1 335 ? -12.594 -34.031 -8.641 1 96.69 335 ASP B C 1
ATOM 5242 O O . ASP B 1 335 ? -11.945 -33.594 -9.602 1 96.69 335 ASP B O 1
ATOM 5246 N N . ALA B 1 336 ? -13.352 -33.281 -7.859 1 95.69 336 ALA B N 1
ATOM 5247 C CA . ALA B 1 336 ? -13.469 -31.844 -8.109 1 95.69 336 ALA B CA 1
ATOM 5248 C C . ALA B 1 336 ? -12.422 -31.062 -7.316 1 95.69 336 ALA B C 1
ATOM 5250 O O . ALA B 1 336 ? -12.039 -31.453 -6.215 1 95.69 336 ALA B O 1
ATOM 5251 N N . ALA B 1 337 ? -11.969 -30.062 -7.875 1 96.12 337 ALA B N 1
ATOM 5252 C CA . ALA B 1 337 ? -11.117 -29.062 -7.238 1 96.12 337 ALA B CA 1
ATOM 5253 C C . ALA B 1 337 ? -11.414 -27.672 -7.781 1 96.12 337 ALA B C 1
ATOM 5255 O O . ALA B 1 337 ? -10.602 -27.094 -8.516 1 96.12 337 ALA B O 1
ATOM 5256 N N . PRO B 1 338 ? -12.445 -27.078 -7.367 1 94.69 338 PRO B N 1
ATOM 5257 C CA . PRO B 1 338 ? -12.977 -25.875 -8.023 1 94.69 338 PRO B CA 1
ATOM 5258 C C . PRO B 1 338 ? -12.078 -24.656 -7.824 1 94.69 338 PRO B C 1
ATOM 5260 O O . PRO B 1 338 ? -12.203 -23.672 -8.562 1 94.69 338 PRO B O 1
ATOM 5263 N N . LEU B 1 339 ? -11.188 -24.703 -6.859 1 96.44 339 LEU B N 1
ATOM 5264 C CA . LEU B 1 339 ? -10.398 -23.5 -6.59 1 96.44 339 LEU B CA 1
ATOM 5265 C C . LEU B 1 339 ? -9.031 -23.594 -7.25 1 96.44 339 LEU B C 1
ATOM 5267 O O . LEU B 1 339 ? -8.234 -22.656 -7.156 1 96.44 339 LEU B O 1
ATOM 5271 N N . LEU B 1 340 ? -8.695 -24.703 -7.891 1 97.81 340 LEU B N 1
ATOM 5272 C CA . LEU B 1 340 ? -7.449 -24.797 -8.641 1 97.81 340 LEU B CA 1
ATOM 5273 C C . LEU B 1 340 ? -7.512 -23.953 -9.906 1 97.81 340 LEU B C 1
ATOM 5275 O O . LEU B 1 340 ? -8.375 -24.156 -10.766 1 97.81 340 LEU B O 1
ATOM 5279 N N . PRO B 1 341 ? -6.625 -22.969 -10.031 1 98 341 PRO B N 1
ATOM 5280 C CA . PRO B 1 341 ? -6.625 -22.188 -11.266 1 98 341 PRO B CA 1
ATOM 5281 C C . PRO B 1 341 ? -6.352 -23.031 -12.5 1 98 341 PRO B C 1
ATOM 5283 O O . PRO B 1 341 ? -5.52 -23.953 -12.461 1 98 341 PRO B O 1
ATOM 5286 N N . GLY B 1 342 ? -7.062 -22.766 -13.531 1 98 342 GLY B N 1
ATOM 5287 C CA . GLY B 1 342 ? -6.902 -23.484 -14.781 1 98 342 GLY B CA 1
ATOM 5288 C C . GLY B 1 342 ? -6.625 -22.578 -15.969 1 98 342 GLY B C 1
ATOM 5289 O O . GLY B 1 342 ? -5.969 -21.547 -15.82 1 98 342 GLY B O 1
ATOM 5290 N N . ILE B 1 343 ? -7.016 -23.047 -17.109 1 98.31 343 ILE B N 1
ATOM 5291 C CA . ILE B 1 343 ? -6.723 -22.391 -18.375 1 98.31 343 ILE B CA 1
ATOM 5292 C C . ILE B 1 343 ? -7.398 -21.016 -18.422 1 98.31 343 ILE B C 1
ATOM 5294 O O . ILE B 1 343 ? -6.824 -20.047 -18.922 1 98.31 343 ILE B O 1
ATOM 5298 N N . ALA B 1 344 ? -8.578 -20.891 -17.844 1 97.56 344 ALA B N 1
ATOM 5299 C CA . ALA B 1 344 ? -9.305 -19.609 -17.875 1 97.56 344 ALA B CA 1
ATOM 5300 C C . ALA B 1 344 ? -8.57 -18.547 -17.078 1 97.56 344 ALA B C 1
ATOM 5302 O O . ALA B 1 344 ? -8.414 -17.422 -17.531 1 97.56 344 ALA B O 1
ATOM 5303 N N . GLU B 1 345 ? -8.172 -18.938 -15.852 1 97.5 345 GLU B N 1
ATOM 5304 C CA . GLU B 1 345 ? -7.41 -18.016 -15.031 1 97.5 345 GLU B CA 1
ATOM 5305 C C . GLU B 1 345 ? -6.09 -17.641 -15.695 1 97.5 345 GLU B C 1
ATOM 5307 O O . GLU B 1 345 ? -5.637 -16.5 -15.586 1 97.5 345 GLU B O 1
ATOM 5312 N N . GLY B 1 346 ? -5.465 -18.625 -16.344 1 98.06 346 GLY B N 1
ATOM 5313 C CA . GLY B 1 346 ? -4.227 -18.359 -17.062 1 98.06 346 GLY B CA 1
ATOM 5314 C C . GLY B 1 346 ? -4.395 -17.359 -18.172 1 98.06 346 GLY B C 1
ATOM 5315 O O . GLY B 1 346 ? -3.615 -16.406 -18.281 1 98.06 346 GLY B O 1
ATOM 5316 N N . VAL B 1 347 ? -5.383 -17.531 -18.984 1 98.12 347 VAL B N 1
ATOM 5317 C CA . VAL B 1 347 ? -5.641 -16.641 -20.094 1 98.12 347 VAL B CA 1
ATOM 5318 C C . VAL B 1 347 ? -5.984 -15.242 -19.578 1 98.12 347 VAL B C 1
ATOM 5320 O O . VAL B 1 347 ? -5.527 -14.234 -20.125 1 98.12 347 VAL B O 1
ATOM 5323 N N . ARG B 1 348 ? -6.746 -15.195 -18.562 1 97.88 348 ARG B N 1
ATOM 5324 C CA . ARG B 1 348 ? -7.117 -13.922 -17.953 1 97.88 348 ARG B CA 1
ATOM 5325 C C . ARG B 1 348 ? -5.883 -13.172 -17.438 1 97.88 348 ARG B C 1
ATOM 5327 O O . ARG B 1 348 ? -5.766 -11.961 -17.625 1 97.88 348 ARG B O 1
ATOM 5334 N N . GLY B 1 349 ? -5.027 -13.922 -16.797 1 97.88 349 GLY B N 1
ATOM 5335 C CA . GLY B 1 349 ? -3.775 -13.32 -16.375 1 97.88 349 GLY B CA 1
ATOM 5336 C C . GLY B 1 349 ? -2.965 -12.75 -17.516 1 97.88 349 GLY B C 1
ATOM 5337 O O . GLY B 1 349 ? -2.42 -11.648 -17.406 1 97.88 349 GLY B O 1
ATOM 5338 N N . MET B 1 350 ? -2.893 -13.477 -18.609 1 97.69 350 MET B N 1
ATOM 5339 C CA . MET B 1 350 ? -2.148 -13.008 -19.766 1 97.69 350 MET B CA 1
ATOM 5340 C C . MET B 1 350 ? -2.828 -11.789 -20.391 1 97.69 350 MET B C 1
ATOM 5342 O O . MET B 1 350 ? -2.158 -10.898 -20.922 1 97.69 350 MET B O 1
ATOM 5346 N N . THR B 1 351 ? -4.129 -11.766 -20.391 1 98 351 THR B N 1
ATOM 5347 C CA . THR B 1 351 ? -4.871 -10.609 -20.875 1 98 351 THR B CA 1
ATOM 5348 C C . THR B 1 351 ? -4.543 -9.375 -20.047 1 98 351 THR B C 1
ATOM 5350 O O . THR B 1 351 ? -4.32 -8.289 -20.594 1 98 351 THR B O 1
ATOM 5353 N N . PHE B 1 352 ? -4.543 -9.57 -18.781 1 98.12 352 PHE B N 1
ATOM 5354 C CA . PHE B 1 352 ? -4.199 -8.484 -17.859 1 98.12 352 PHE B CA 1
ATOM 5355 C C . PHE B 1 352 ? -2.814 -7.93 -18.172 1 98.12 352 PHE B C 1
ATOM 5357 O O . PHE B 1 352 ? -2.645 -6.715 -18.297 1 98.12 352 PHE B O 1
ATOM 5364 N N . ILE B 1 353 ? -1.834 -8.789 -18.312 1 97.88 353 I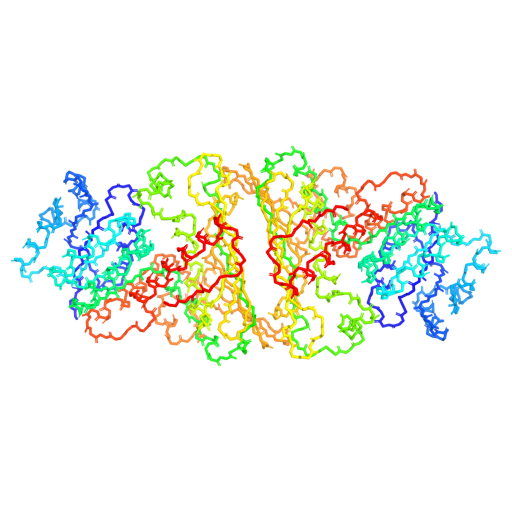LE B N 1
ATOM 5365 C CA . ILE B 1 353 ? -0.463 -8.383 -18.594 1 97.88 353 ILE B CA 1
ATOM 5366 C C . ILE B 1 353 ? -0.422 -7.59 -19.906 1 97.88 353 ILE B C 1
ATOM 5368 O O . ILE B 1 353 ? 0.124 -6.484 -19.938 1 97.88 353 ILE B O 1
ATOM 5372 N N . HIS B 1 354 ? -1.005 -8.133 -20.922 1 97.25 354 HIS B N 1
ATOM 5373 C CA . HIS B 1 354 ? -0.983 -7.516 -22.234 1 97.25 354 HIS B CA 1
ATOM 5374 C C . HIS B 1 354 ? -1.615 -6.129 -22.219 1 97.25 354 HIS B C 1
ATOM 5376 O O . HIS B 1 354 ? -1.048 -5.172 -22.75 1 97.25 354 HIS B O 1
ATOM 5382 N N . LYS B 1 355 ? -2.773 -6.027 -21.609 1 97.44 355 LYS B N 1
ATOM 5383 C CA . LYS B 1 355 ? -3.506 -4.766 -21.578 1 97.44 355 LYS B CA 1
ATOM 5384 C C . LYS B 1 355 ? -2.758 -3.721 -20.75 1 97.44 355 LYS B C 1
ATOM 5386 O O . LYS B 1 355 ? -2.686 -2.551 -21.141 1 97.44 355 LYS B O 1
ATOM 5391 N N . ALA B 1 356 ? -2.229 -4.105 -19.641 1 97.81 356 ALA B N 1
ATOM 5392 C CA . ALA B 1 356 ? -1.528 -3.17 -18.766 1 97.81 356 ALA B CA 1
ATOM 5393 C C . ALA B 1 356 ? -0.278 -2.615 -19.438 1 97.81 356 ALA B C 1
ATOM 5395 O O . ALA B 1 356 ? -0.038 -1.404 -19.422 1 97.81 356 ALA B O 1
ATOM 5396 N N . VAL B 1 357 ? 0.532 -3.525 -20.047 1 97.19 357 VAL B N 1
ATOM 5397 C CA . VAL B 1 357 ? 1.768 -3.115 -20.703 1 97.19 357 VAL B CA 1
ATOM 5398 C C . VAL B 1 357 ? 1.447 -2.18 -21.859 1 97.19 357 VAL B C 1
ATOM 5400 O O . VAL B 1 357 ? 2.062 -1.121 -22 1 97.19 357 VAL B O 1
ATOM 5403 N N . THR B 1 358 ? 0.465 -2.572 -22.672 1 96.19 358 THR B N 1
ATOM 5404 C CA . THR B 1 358 ? 0.097 -1.782 -23.844 1 96.19 358 THR B CA 1
ATOM 5405 C C . THR B 1 358 ? -0.47 -0.428 -23.422 1 96.19 358 THR B C 1
ATOM 5407 O O . THR B 1 358 ? -0.105 0.605 -23.984 1 96.19 358 THR B O 1
ATOM 5410 N N . ALA B 1 359 ? -1.338 -0.474 -22.453 1 95.44 359 ALA B N 1
ATOM 5411 C CA . ALA B 1 359 ? -1.951 0.765 -21.984 1 95.44 359 ALA B CA 1
ATOM 5412 C C . ALA B 1 359 ? -0.898 1.725 -21.438 1 95.44 359 ALA B C 1
ATOM 5414 O O . ALA B 1 359 ? -0.96 2.932 -21.688 1 95.44 359 ALA B O 1
ATOM 5415 N N . SER B 1 360 ? -0.006 1.223 -20.625 1 95.69 360 SER B N 1
ATOM 5416 C CA . SER B 1 360 ? 1.052 2.053 -20.062 1 95.69 360 SER B CA 1
ATOM 5417 C C . SER B 1 360 ? 1.923 2.662 -21.156 1 95.69 360 SER B C 1
ATOM 5419 O O . SER B 1 360 ? 2.227 3.857 -21.125 1 95.69 360 SER B O 1
ATOM 5421 N N . ARG B 1 361 ? 2.387 1.866 -22.078 1 94.5 361 ARG B N 1
ATOM 5422 C CA . ARG B 1 361 ? 3.24 2.314 -23.172 1 94.5 361 ARG B CA 1
ATOM 5423 C C . ARG B 1 361 ? 2.572 3.434 -23.969 1 94.5 361 ARG B C 1
ATOM 5425 O O . ARG B 1 361 ? 3.24 4.371 -24.406 1 94.5 361 ARG B O 1
ATOM 5432 N N . GLU B 1 362 ? 1.278 3.324 -24.109 1 93.25 362 GLU B N 1
ATOM 5433 C CA . GLU B 1 362 ? 0.53 4.281 -24.906 1 93.25 362 GLU B CA 1
ATOM 5434 C C . GLU B 1 362 ? 0.03 5.449 -24.062 1 93.25 362 GLU B C 1
ATOM 5436 O O . GLU B 1 362 ? -0.638 6.352 -24.562 1 93.25 362 GLU B O 1
ATOM 5441 N N . ASN B 1 363 ? 0.435 5.402 -22.703 1 89.31 363 ASN B N 1
ATOM 5442 C CA . ASN B 1 363 ? -0.114 6.387 -21.766 1 89.31 363 ASN B CA 1
ATOM 5443 C C . ASN B 1 363 ? -1.631 6.492 -21.891 1 89.31 363 ASN B C 1
ATOM 5445 O O . ASN B 1 363 ? -2.174 7.594 -22 1 89.31 363 ASN B O 1
ATOM 5449 N N . ALA B 1 364 ? -2.07 5.305 -21.891 1 87 364 ALA B N 1
ATOM 5450 C CA . ALA B 1 364 ? -3.52 5.266 -22.078 1 87 364 ALA B CA 1
ATOM 5451 C C . ALA B 1 364 ? -4.242 5.547 -20.766 1 87 364 ALA B C 1
ATOM 5453 O O . ALA B 1 364 ? -3.664 5.398 -19.688 1 87 364 ALA B O 1
ATOM 5454 N N . GLY B 1 365 ? -5.297 6.316 -20.688 1 90 365 GLY B N 1
ATOM 5455 C CA . GLY B 1 365 ? -6.199 6.402 -19.547 1 90 365 GLY B CA 1
ATOM 5456 C C . GLY B 1 365 ? -6.812 5.066 -19.172 1 90 365 GLY B C 1
ATOM 5457 O O . GLY B 1 365 ? -6.129 4.039 -19.172 1 90 365 GLY B O 1
ATOM 5458 N N . TRP B 1 366 ? -7.922 5.062 -18.75 1 94.06 366 TRP B N 1
ATOM 5459 C CA . TRP B 1 366 ? -8.641 3.84 -18.406 1 94.06 366 TRP B CA 1
ATOM 5460 C C . TRP B 1 366 ? -8.875 2.977 -19.641 1 94.06 366 TRP B C 1
ATOM 5462 O O . TRP B 1 366 ? -9.344 3.469 -20.672 1 94.06 366 TRP B O 1
ATOM 5472 N N . VAL B 1 367 ? -8.516 1.717 -19.562 1 96.19 367 VAL B N 1
ATOM 5473 C CA . VAL B 1 367 ? -8.805 0.776 -20.641 1 96.19 367 VAL B CA 1
ATOM 5474 C C . VAL B 1 367 ? -9.625 -0.391 -20.109 1 96.19 367 VAL B C 1
ATOM 5476 O O . VAL B 1 367 ? -9.508 -0.756 -18.938 1 96.19 367 VAL B O 1
ATOM 5479 N N . LYS B 1 368 ? -10.422 -1.005 -20.906 1 97.19 368 LYS B N 1
ATOM 5480 C CA . LYS B 1 368 ? -11.266 -2.131 -20.531 1 97.19 368 LYS B CA 1
ATOM 5481 C C . LYS B 1 368 ? -10.469 -3.432 -20.5 1 97.19 368 LYS B C 1
ATOM 5483 O O . LYS B 1 368 ? -9.594 -3.652 -21.344 1 97.19 368 LYS B O 1
ATOM 5488 N N . LEU B 1 369 ? -10.734 -4.152 -19.5 1 96.31 369 LEU B N 1
ATOM 5489 C CA . LEU B 1 369 ? -10.203 -5.508 -19.438 1 96.31 369 LEU B CA 1
ATOM 5490 C C . LEU B 1 369 ? -11.258 -6.527 -19.828 1 96.31 369 LEU B C 1
ATOM 5492 O O . LEU B 1 369 ? -11.969 -7.062 -18.969 1 96.31 369 LEU B O 1
ATOM 5496 N N . GLU B 1 370 ? -11.578 -6.559 -21.031 1 84.88 370 GLU B N 1
ATOM 5497 C CA . GLU B 1 370 ? -12.586 -7.477 -21.547 1 84.88 370 GLU B CA 1
ATOM 5498 C C . GLU B 1 370 ? -12.031 -8.891 -21.688 1 84.88 370 GLU B C 1
ATOM 5500 O O . GLU B 1 370 ? -10.82 -9.07 -21.891 1 84.88 370 GLU B O 1
ATOM 5505 N N . ASP B 1 371 ? -12.867 -9.844 -21.469 1 66.62 371 ASP B N 1
ATOM 5506 C CA . ASP B 1 371 ? -12.461 -11.227 -21.688 1 66.62 371 ASP B CA 1
ATOM 5507 C C . ASP B 1 371 ? -12.109 -11.477 -23.156 1 66.62 371 ASP B C 1
ATOM 5509 O O . ASP B 1 371 ? -12.641 -10.805 -24.047 1 66.62 371 ASP B O 1
#

Solvent-accessible surface area (backbone atoms only — not comparable to full-atom values): 36416 Å² total; per-residue (Å²): 133,81,58,42,29,29,24,33,37,28,36,18,81,88,45,69,61,22,56,49,53,52,53,13,40,36,67,78,63,51,29,38,77,52,35,28,29,17,29,86,46,44,69,49,3,38,52,27,22,54,75,70,67,34,58,68,88,33,25,18,53,35,69,68,54,39,55,54,53,32,69,72,39,95,82,34,60,62,28,35,38,39,45,54,61,30,59,47,35,45,63,52,49,50,54,40,34,73,72,68,30,28,39,36,29,43,65,47,52,33,25,43,51,69,51,28,54,52,42,46,52,50,48,61,73,55,70,50,58,55,36,37,51,61,41,72,68,27,30,29,50,45,44,37,48,19,52,40,40,72,72,43,66,21,43,62,66,46,39,37,45,27,31,30,38,14,16,90,56,34,56,83,72,64,58,76,80,37,44,47,48,51,30,56,85,37,30,26,80,37,17,31,45,39,70,47,27,37,56,40,53,51,47,55,31,58,34,63,72,47,50,64,41,33,39,32,31,51,62,36,51,74,49,88,88,49,79,28,33,35,30,36,44,30,42,36,32,32,72,88,67,20,38,31,39,42,37,21,28,29,40,35,20,62,36,64,69,48,35,32,42,38,40,16,12,68,40,2,17,40,41,42,34,60,82,49,52,48,43,33,39,38,20,26,74,88,67,52,71,45,77,46,50,53,44,43,87,84,52,50,72,70,24,46,75,54,42,93,42,54,54,90,48,81,71,52,73,55,53,10,38,20,40,46,40,52,34,49,52,32,40,73,72,70,43,83,40,91,81,56,43,24,62,68,55,27,38,50,41,34,48,49,45,52,51,39,53,52,30,24,76,66,65,38,45,80,42,75,50,72,134,134,82,59,41,30,29,26,31,37,28,34,18,81,88,45,70,59,23,57,49,52,51,52,12,40,36,67,79,64,52,30,39,76,50,36,27,28,18,30,86,46,42,69,49,4,38,52,28,22,56,74,69,66,33,58,68,90,33,24,18,52,35,69,68,54,38,55,55,54,32,69,72,39,96,81,32,61,60,29,35,38,39,47,54,61,29,59,48,36,46,64,51,49,50,54,41,34,74,73,69,32,28,38,36,30,45,67,48,54,32,25,42,51,68,51,28,54,52,41,47,51,50,47,63,72,56,70,49,57,56,36,35,52,61,43,68,68,26,28,30,50,45,43,36,47,20,51,40,40,72,72,41,66,21,44,61,66,46,40,37,43,26,33,31,38,13,15,88,55,32,56,82,72,65,58,77,80,37,44,46,47,52,30,54,86,36,30,25,79,37,17,31,44,42,70,47,28,37,56,38,54,52,48,56,31,57,35,64,72,48,50,65,40,33,40,33,32,51,63,34,50,75,50,88,87,49,80,30,34,33,32,37,43,30,42,35,30,31,73,87,68,21,39,33,38,42,37,20,28,28,40,35,20,61,36,65,70,47,35,31,41,38,41,16,12,70,39,2,16,40,41,42,36,60,83,49,49,48,43,32,39,39,22,26,74,88,68,53,70,45,79,46,51,52,44,42,90,85,53,50,71,69,24,47,74,54,43,93,43,54,55,89,49,81,72,52,73,53,54,11,38,20,40,46,41,51,34,48,52,32,39,73,72,71,44,83,40,90,82,56,43,24,62,67,57,29,40,50,42,35,46,51,44,52,50,38,55,52,30,23,78,67,65,38,44,79,41,76,49,72,132

Nearest PDB structures (foldseek):
  7d5m-assembly1_A  TM=9.596E-01  e=1.306E-43  Azotobacter vinelandii DJ
  3v5n-assembly1_C  TM=9.522E-01  e=2.830E-42  Sinorhizobium meliloti 1021
  7d5n-assembly1_A-2  TM=9.377E-01  e=3.804E-42  Azotobacter vinelandii DJ
  3dty-assembly1_D  TM=9.347E-01  e=6.872E-42  Pseudomonas syringae pv. tomato
  3dty-assembly1_B  TM=9.316E-01  e=4.840E-41  Pseudomonas syringae pv. tomato

pLDDT: mean 95.87, std 4.1, range [66.62, 98.88]

Sequence (742 aa):
MRRLRMGMIGGGPGAFIGPVHRFAAELDREIELVAGVFSSDAGRSAAAGESYRIDSARAYPSLEAMFAGEAARDDGIDFVSIVTPNHNHLPSARAALAAGYPVITDKPLTATLDEAHQLAGVVAAAGKPFGVTYTYSGYPLVREARARVAAGEIGTVRKVVVEYPQGWLAGPAEGKQAEWRVDPARAGLGGCIGDIGVHAFQLAEFVTGLRVTELLADLGSVVPGRLLDDDCSILLRFENGARGVLLASQIEVGELNGLRIRAYGDMGGIVWRQEEPNTLTISRLDGTCTLVRSGTGVLGADAASRTRTPGGHPEGYLEAFANLYRDFAAIVRGDAAPLLPGIAEGVRGMTFIHKAVTASRENAGWVKLEDMRRLRMGMIGGGPGAFIGPVHRFAAELDREIELVAGVFSSDAGRSAAAGESYRIDSARAYPSLEAMFAGEAARDDGIDFVSIVTPNHNHLPSARAALAAGYPVITDKPLTATLDEAHQLAGVVAAAGKPFGVTYTYSGYPLVREARARVAAGEIGTVRKVVVEYPQGWLAGPAEGKQAEWRVDPARAGLGGCIGDIGVHAFQLAEFVTGLRVTELLADLGSVVPGRLLDDDCSILLRFENGARGVLLASQIEVGELNGLRIRAYGDMGGIVWRQEEPNTLTISRLDGTCTLVRSGTGVLGADAASRTRTPGGHPEGYLEAFANLYRDFAAIVRGDAAPLLPGIAEGVRGMTFIHKAVTASRENAGWVKLED

InterPro domains:
  IPR000683 Gfo/Idh/MocA-like oxidoreductase, N-terminal [PF01408] (5-133)
  IPR036291 NAD(P)-binding domain superfamily [SSF51735] (3-164)
  IPR051317 Gfo/Idh/MocA family oxidoreductases [PTHR43708] (1-364)
  IPR055170 GFO/IDH/MocA-like oxidoreductase domain [PF22725] (142-270)

Secondary structure (DSSP, 8-state):
-PPEEEEEEE--TT-SHHHHHHHHHHTTSSEEEEEEE--SSHHHHHHHHHHTT--GGGB-SSHHHHHHHHHT-TT--SEEEEES-GGGHHHHHHHHHHTT--EEEESSS-SSHHHHHHHHHHHHHHT--EEEE-GGGGSHHHHHHHHHHHTTTT-SEEEEEEEEE--TTSS---SHHHHHHT-HHHH-S-SHIIIIIHHHHHHHHHHH-PPEEEEEEEEE--STT--S-SEEEEEEEETTS-EEEEEEES--TT--S--EEEEEESSEEEEEETTSTTEEEEEETTS-EEEEETTSTTS-HHHHHT--S-TTS---HHHHHHHHHHHHHHHHTT---TTS--HHHHHHHHHHHHHHHHHHHTT-SSEE---/-PPEEEEEEE--TT-SHHHHHHHHHHTTSSEEEEEEE--SSHHHHHHHHHHTT--GGGB-SSHHHHHHHHHT-TT--SEEEEES-GGGHHHHHHHHHHTT--EEEESSS-SSHHHHHHHHHHHHHHT--EEEE-GGGGSHHHHHHHHHHHTTTT-SEEEEEEEEE--TTSS---SHHHHHHT-HHHH-S-SHIIIIIHHHHHHHHHHH-PPEEEEEEEEE--STT--S-SEEEEEEEETTS-EEEEEEES--TT--S--EEEEEESSEEEEEETTSTTEEEEEETTS-EEEEETTSTTS-HHHHHT--S-TTS---HHHHHHHHHHHHHHHHTT---TTS--HHHHHHHHHHHHHHHHHHHTT-SSEE---

Organism: Novosphingobium aromaticivorans (strain ATCC 7002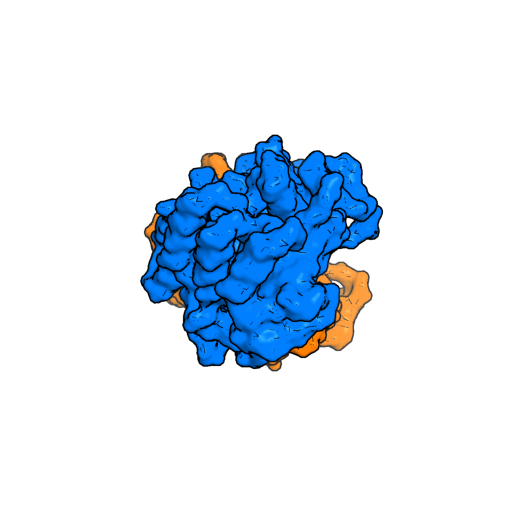78 / DSM 12444 / CCUG 56034 / CIP 105152 / NBRC 16084 / F199) (NCBI:txid279238)